Protein 1H32 (pdb70)

CATH classification: 1.10.760.10 (+1 more: 1.10.760.10)

Radius of gyration: 23.77 Å; Cα contacts (8 Å, |Δi|>4): 851; chains: 2; bounding box: 47×55×69 Å

Foldseek 3Di:
DLVDWAAAQVHAGFFFWAQFDPVCNVFDRIAGHPLSQDDPVLNVQLRYLVSPLLVVLLVVVQVQQQAQAAPVRDHVCVPQNRLLPSLAPVLQAPQAQDPVPLARDGPLVVVQCCQVVPRRHDRDDSWDSNSQSNVLNSLVSHFNPFRDYDCDDSNPVLLVLLVVQQQFQFAPLRDHVCNPQRPPQQHDDVPDHHHNPAPLQPQEQEPVVRGGGHQVNVQCVSVVSNGGGDDVVDSNSSSNNSNRNSSRGGTTRRGHGYHD/DFAALVGFDADQQLFGDDQRDPDAAALVLLLVQCVPCQANVVQCDEDEPVHPDRRPNDYHLQCVLVPDPLRLLLSCAQQVCSNVPPDPRHHQRDFDDDDQDADRPPSHGDDDGGGGSDGSRSSNNNSVNSNVRD

Nearest PDB structures (foldseek):
  1h33-assembly1_B  TM=1.006E+00  e=7.411E-29  Rhodovulum sulfidophilum
  2oz1-assembly1_B  TM=9.997E-01  e=3.007E-27  Rhodovulum sulfidophilum
  1h31-assembly1_B  TM=1.001E+00  e=3.250E-26  Rhodovulum sulfidophilum
  2c1d-assembly4_H  TM=9.596E-01  e=2.275E-17  Paracoccus pantotrophus
  1h31-assembly1_A  TM=1.002E+00  e=3.288E-52  Rhodovulum sulfidophilum

Sequence (394 aa):
GPDDPLVINGEIEIVTRAPTPAHLADRFDEIRSGWTFRTDDTQALEMDDFENSGMVFVEEARAVWDRPEGTEGKACADCHGAVDDGMYGLRAVYPKYVESAGKVRTVEQMINACRTSRMGAPEWDYIGPDMTAMVALIASVSRGMPVSVAIDGPAQSTWEKGREIYYTRYGQLDLSCASCHEQYFDHYIRADHLSQGQINGFPSYRLKNARLNAVHDRFRGIRDTRGVPFAVGSPEFVALELYVASRGNGLSVEGPSVRNAEVAPGDVAIDGQGHVARPLTDAPGDPVEGRRLMTDRSVGNCIACHEVTEMQFPGTVGPSLDGVAARYPEAMIRGILVNSKNVFPETVMPAYYRVEGFNRPGIAFTSKPIEGEIRPLMTAGQIEDVVAYLMTLT

Solvent-accessible surface area: 18213 Å² total

Secondary structure (P-SEA, 3-state):
cccbbbbccccccccccccccccccccccccccccccccaaaaaaaccccccaaaaaaaaaaaaaaccccccccccccccccccccccccccccccccccccccccaaaaaaaaacccccccccccccaaaaaaaaaaaaaaccccccccccccaaaaaaaaaaaaacccccccccccccccccccccccccccccccccccccccccccccccaaaaaaccccccccccccccaaaaaaaaaaaaaacccccccccccc/ccccccccccccccccccccccccccaaaaaaaaaccccccccccccccccccccccccccccccccccaaaaaaaaacccccccccccccccccccccccccccccccccccccccccaaaaaaaaaaaaacc

B-factor: mean 21.45, std 19.74, range [4.19, 134.46]

Organism: Rhodovulum sulfidophilum (NCBI:txid35806)

GO terms:
  GO:0004792 thiosulfate-cyanide sulfurtransferase activity (F, IDA)
  GO:0042597 periplasmic space (C, IDA)
  GO:0016491 oxidoreductase activity (F, IDA)
  GO:0016669 oxidoreductase activity, acting on a sulfur group of donors, cytochrome as acceptor (F, IDA)
  GO:0016783 sulfurtransferase activity (F, IDA)
  GO:0009055 electron transfer activity (F, IDA)
  GO:0020037 heme binding (F, IDA)
  GO:0016669 oxidoreductase activity, acting on a sulfur group of donors, cytochrome as acceptor (F, IMP)
  GO:0009055 electron transfer activity (F, IMP)
  GO:0019417 sulfur oxidation (P, IMP)
  GO:0019418 sulfide oxidation (P, IMP)
  GO:0005515 protein binding (F, IPI)
  GO:0046982 protein heterodimerization activity (F, IPI)

InterPro domains:
  IPR009056 Cytochrome c-like domain [PF21342] (87-173)
  IPR009056 Cytochrome c-like domain [PS51007] (74-168)
  IPR025710 L-cysteine S-thiosulfotransferase subunit SoxA [PIRSF038455] (35-286)
  IPR025710 L-cysteine S-thiosulfotransferase subunit SoxA [TIGR04484] (80-287)
  IPR036909 Cytochrome c-like domain superfamily [G3DSA:1.10.760.10] (54-286)
  IPR036909 Cytochrome c-like domain superfamily [G3DSA:1.10.760.10] (81-170)
  IPR036909 Cytochrome c-like domain superfamily [SSF46626] (27-176)
  IPR036909 Cytochrome c-like domain superfamily [SSF46626] (177-287)

Structure (mmCIF, N/CA/C/O backbone):
data_1H32
#
_entry.id   1H32
#
_cell.length_a   65.795
_cell.length_b   87.186
_cell.length_c   71.459
_cell.angle_alpha   90.00
_cell.angle_beta   90.00
_cell.angle_gamma   90.00
#
_symmetry.space_group_name_H-M   'P 21 21 2'
#
loop_
_entity.id
_entity.type
_entity.pdbx_description
1 polymer 'DIHEME CYTOCHROME C'
2 polymer 'CYTOCHROME C'
3 non-polymer 1,2-ETHANEDIOL
4 non-polymer 'HEME C'
5 water water
#
loop_
_atom_site.group_PDB
_atom_site.id
_atom_site.type_symbol
_atom_site.label_atom_id
_atom_site.label_alt_id
_atom_site.label_comp_id
_atom_site.label_asym_id
_atom_site.label_entity_id
_atom_site.label_seq_id
_atom_site.pdbx_PDB_ins_code
_atom_site.Cartn_x
_atom_site.Cartn_y
_atom_site.Cartn_z
_atom_site.occupancy
_atom_site.B_iso_or_equiv
_atom_site.auth_seq_id
_atom_site.auth_comp_id
_atom_site.auth_asym_id
_atom_site.auth_atom_id
_atom_site.pdbx_PDB_model_num
ATOM 1 N N . GLY A 1 1 ? 3.794 56.330 31.068 1.00 10.53 1 GLY A N 1
ATOM 2 C CA . GLY A 1 1 ? 3.465 56.458 29.627 1.00 12.17 1 GLY A CA 1
ATOM 3 C C . GLY A 1 1 ? 3.304 57.915 29.240 1.00 10.51 1 GLY A C 1
ATOM 4 O O . GLY A 1 1 ? 3.179 58.766 30.120 1.00 9.94 1 GLY A O 1
ATOM 5 N N . PRO A 1 2 ? 3.268 58.230 27.936 1.00 9.11 2 PRO A N 1
ATOM 6 C CA . PRO A 1 2 ? 3.138 59.611 27.477 1.00 9.99 2 PRO A CA 1
ATOM 7 C C . PRO A 1 2 ? 1.910 60.384 27.868 1.00 8.47 2 PRO A C 1
ATOM 8 O O . PRO A 1 2 ? 1.956 61.612 28.013 1.00 10.79 2 PRO A O 1
ATOM 12 N N . ASP A 1 3 ? 0.803 59.679 28.044 1.00 8.85 3 ASP A N 1
ATOM 13 C CA . ASP A 1 3 ? -0.439 60.370 28.338 1.00 7.52 3 ASP A CA 1
ATOM 14 C C . ASP A 1 3 ? -0.887 60.151 29.770 1.00 9.39 3 ASP A C 1
ATOM 15 O O . ASP A 1 3 ? -2.024 60.447 30.095 1.00 12.85 3 ASP A O 1
ATOM 20 N N . ASP A 1 4 ? -0.003 59.628 30.628 1.00 8.36 4 ASP A N 1
ATOM 21 C CA . ASP A 1 4 ? -0.315 59.425 32.035 1.00 9.84 4 ASP A CA 1
ATOM 22 C C . ASP A 1 4 ? -0.153 60.712 32.824 1.00 9.81 4 ASP A C 1
ATOM 23 O O . ASP A 1 4 ? 0.627 61.577 32.438 1.00 10.19 4 ASP A O 1
ATOM 28 N N . PRO A 1 5 ? -0.906 60.871 33.925 1.00 8.02 5 PRO A N 1
ATOM 29 C CA . PRO A 1 5 ? -0.808 62.080 34.731 1.00 7.83 5 PRO A CA 1
ATOM 30 C C . PRO A 1 5 ? 0.431 62.103 35.595 1.00 7.03 5 PRO A C 1
ATOM 31 O O . PRO A 1 5 ? 0.817 61.075 36.152 1.00 10.35 5 PRO A O 1
ATOM 35 N N . LEU A 1 6 ? 1.050 63.273 35.702 1.00 8.96 6 LEU A N 1
ATOM 36 C CA . LEU A 1 6 ? 2.129 63.480 36.667 1.00 8.15 6 LEU A CA 1
ATOM 37 C C . LEU A 1 6 ? 1.588 64.239 37.877 1.00 9.54 6 LEU A C 1
ATOM 38 O O . LEU A 1 6 ? 1.134 65.368 37.763 1.00 9.48 6 LEU A O 1
ATOM 43 N N . VAL A 1 7 ? 1.649 63.599 39.036 1.00 10.87 7 VAL A N 1
ATOM 44 C CA . VAL A 1 7 ? 1.384 64.281 40.291 1.00 10.45 7 VAL A CA 1
ATOM 45 C C . VAL A 1 7 ? 2.651 64.104 41.121 1.00 7.33 7 VAL A C 1
ATOM 46 O O . VAL A 1 7 ? 3.275 63.040 41.097 1.00 9.38 7 VAL A O 1
ATOM 50 N N . ILE A 1 8 ? 3.028 65.160 41.845 1.00 8.13 8 ILE A N 1
ATOM 51 C CA . ILE A 1 8 ? 4.202 65.114 42.701 1.00 10.21 8 ILE A CA 1
ATOM 52 C C . ILE A 1 8 ? 3.822 65.162 44.178 1.00 10.13 8 ILE A C 1
ATOM 53 O O . ILE A 1 8 ? 3.052 66.027 44.607 1.00 8.60 8 ILE A O 1
ATOM 58 N N . ASN A 1 9 ? 4.394 64.236 44.932 1.00 8.27 9 ASN A N 1
ATOM 59 C CA . ASN A 1 9 ? 4.159 64.069 46.356 1.00 8.70 9 ASN A CA 1
ATOM 60 C C . ASN A 1 9 ? 2.717 63.802 46.711 1.00 9.08 9 ASN A C 1
ATOM 61 O O . ASN A 1 9 ? 2.323 64.002 47.860 1.00 10.65 9 ASN A O 1
ATOM 66 N N . GLY A 1 10 ? 1.901 63.406 45.736 1.00 8.75 10 GLY A N 1
ATOM 67 C CA . GLY A 1 10 ? 0.510 63.215 46.062 1.00 11.33 10 GLY A CA 1
ATOM 68 C C . GLY A 1 10 ? -0.227 64.533 46.175 1.00 9.80 10 GLY A C 1
ATOM 69 O O . GLY A 1 10 ? -1.416 64.519 46.533 1.00 12.29 10 GLY A O 1
ATOM 70 N N . GLU A 1 11 ? 0.422 65.663 45.862 1.00 8.44 11 GLU A N 1
ATOM 71 C CA . GLU A 1 11 ? -0.115 67.001 46.200 1.00 10.06 11 GLU A CA 1
ATOM 72 C C . GLU A 1 11 ? -0.191 67.950 44.994 1.00 15.85 11 GLU A C 1
ATOM 73 O O . GLU A 1 11 ? -1.084 68.790 44.934 1.00 19.40 11 GLU A O 1
ATOM 79 N N . ILE A 1 12 ? 0.768 67.837 44.063 1.00 12.89 12 ILE A N 1
ATOM 80 C CA . ILE A 1 12 ? 1.025 68.909 43.081 1.00 15.22 12 ILE A CA 1
ATOM 81 C C . ILE A 1 12 ? 0.683 68.369 41.701 1.00 14.34 12 ILE A C 1
ATOM 82 O O . ILE A 1 12 ? 1.324 67.429 41.225 1.00 14.44 12 ILE A O 1
ATOM 87 N N . GLU A 1 13 ? -0.344 68.936 41.084 1.00 16.67 13 GLU A N 1
ATOM 88 C CA . GLU A 1 13 ? -0.727 68.552 39.732 1.00 17.47 13 GLU A CA 1
ATOM 89 C C . GLU A 1 13 ? 0.223 69.215 38.751 1.00 16.34 13 GLU A C 1
ATOM 90 O O . GLU A 1 13 ? 0.436 70.434 38.810 1.00 16.88 13 GLU A O 1
ATOM 96 N N . ILE A 1 14 ? 0.806 68.415 37.856 1.00 13.23 14 ILE A N 1
ATOM 97 C CA . ILE A 1 14 ? 1.639 68.997 36.810 1.00 9.68 14 ILE A CA 1
ATOM 98 C C . ILE A 1 14 ? 0.934 68.869 35.467 1.00 9.12 14 ILE A C 1
ATOM 99 O O . ILE A 1 14 ? 0.583 67.758 35.048 1.00 10.86 14 ILE A O 1
ATOM 104 N N . VAL A 1 15 ? 0.730 69.993 34.783 1.00 6.82 15 VAL A N 1
ATOM 105 C CA . VAL A 1 15 ? 0.262 69.948 33.405 1.00 7.37 15 VAL A CA 1
ATOM 106 C C . VAL A 1 15 ? 1.449 69.565 32.542 1.00 8.45 15 VAL A C 1
ATOM 107 O O . VAL A 1 15 ? 2.428 70.304 32.455 1.00 8.87 15 VAL A O 1
ATOM 111 N N . THR A 1 16 ? 1.349 68.388 31.923 1.00 6.77 16 THR A N 1
ATOM 112 C CA . THR A 1 16 ? 2.416 67.858 31.084 1.00 7.56 16 THR A CA 1
ATOM 113 C C . THR A 1 16 ? 2.066 67.880 29.591 1.00 8.30 16 THR A C 1
ATOM 114 O O . THR A 1 16 ? 2.935 67.643 28.751 1.00 7.15 16 THR A O 1
ATOM 118 N N . ARG A 1 17 ? 0.806 68.165 29.263 1.00 7.59 17 ARG A N 1
ATOM 119 C CA . ARG A 1 17 ? 0.385 68.342 27.869 1.00 9.15 17 ARG A CA 1
ATOM 120 C C . ARG A 1 17 ? -0.516 69.559 27.818 1.00 8.26 17 ARG A C 1
ATOM 121 O O . ARG A 1 17 ? -1.375 69.730 28.681 1.00 10.62 17 ARG A O 1
ATOM 129 N N . ALA A 1 18 ? -0.300 70.433 26.847 1.00 8.98 18 ALA A N 1
ATOM 130 C CA . ALA A 1 18 ? -1.089 71.655 26.781 1.00 10.90 18 ALA A CA 1
ATOM 131 C C . ALA A 1 18 ? -1.274 72.108 25.352 1.00 9.86 18 ALA A C 1
ATOM 132 O O . ALA A 1 18 ? -0.537 71.728 24.463 1.00 9.10 18 ALA A O 1
ATOM 134 N N . PRO A 1 19 ? -2.283 72.947 25.106 1.00 11.04 19 PRO A N 1
ATOM 135 C CA . PRO A 1 19 ? -2.471 73.407 23.740 1.00 10.30 19 PRO A CA 1
ATOM 136 C C . PRO A 1 19 ? -1.229 74.216 23.308 1.00 8.92 19 PRO A C 1
ATOM 137 O O . PRO A 1 19 ? -0.569 74.908 24.104 1.00 10.40 19 PRO A O 1
ATOM 141 N N . THR A 1 20 ? -0.907 74.130 22.034 1.00 9.34 20 THR A N 1
ATOM 142 C CA . THR A 1 20 ? 0.288 74.799 21.533 1.00 9.99 20 THR A CA 1
ATOM 143 C C . THR A 1 20 ? 0.140 76.309 21.601 1.00 9.32 20 THR A C 1
ATOM 144 O O . THR A 1 20 ? -0.901 76.858 21.226 1.00 10.82 20 THR A O 1
ATOM 148 N N . PRO A 1 21 ? 1.156 77.001 22.119 1.00 7.69 21 PRO A N 1
ATOM 149 C CA . PRO A 1 21 ? 1.082 78.463 22.191 1.00 9.77 21 PRO A CA 1
ATOM 150 C C . PRO A 1 21 ? 0.785 79.022 20.805 1.00 9.94 21 PRO A C 1
ATOM 151 O O . PRO A 1 21 ? 1.213 78.467 19.777 1.00 12.05 21 PRO A O 1
ATOM 155 N N . ALA A 1 22 ? 0.056 80.126 20.760 1.00 12.51 22 ALA A N 1
ATOM 156 C CA . ALA A 1 22 ? -0.336 80.673 19.478 1.00 12.94 22 ALA A CA 1
ATOM 157 C C . ALA A 1 22 ? 0.846 80.915 18.549 1.00 12.15 22 ALA A C 1
ATOM 158 O O . ALA A 1 22 ? 0.744 80.649 17.355 1.00 15.51 22 ALA A O 1
ATOM 160 N N . HIS A 1 23 ? 1.979 81.381 19.089 1.00 9.37 23 HIS A N 1
ATOM 161 C CA . HIS A 1 23 ? 3.134 81.663 18.239 1.00 12.10 23 HIS A CA 1
ATOM 162 C C . HIS A 1 23 ? 3.752 80.409 17.575 1.00 13.67 23 HIS A C 1
ATOM 163 O O . HIS A 1 23 ? 4.512 80.525 16.619 1.00 17.15 23 HIS A O 1
ATOM 170 N N . LEU A 1 24 ? 3.407 79.223 18.073 1.00 11.67 24 LEU A N 1
ATOM 171 C CA . LEU A 1 24 ? 3.998 77.958 17.635 1.00 12.29 24 LEU A CA 1
ATOM 172 C C . LEU A 1 24 ? 2.956 76.997 17.039 1.00 13.08 24 LEU A C 1
ATOM 173 O O . LEU A 1 24 ? 3.267 75.851 16.681 1.00 13.40 24 LEU A O 1
ATOM 178 N N . ALA A 1 25 ? 1.708 77.464 16.932 1.00 15.38 25 ALA A N 1
ATOM 179 C CA . ALA A 1 25 ? 0.616 76.573 16.595 1.00 15.54 25 ALA A CA 1
ATOM 180 C C . ALA A 1 25 ? 0.801 75.859 15.263 1.00 12.57 25 ALA A C 1
ATOM 181 O O . ALA A 1 25 ? 0.369 74.725 15.136 1.00 16.40 25 ALA A O 1
ATOM 183 N N . ASP A 1 26 ? 1.469 76.495 14.308 1.00 16.40 26 ASP A N 1
ATOM 184 C CA . ASP A 1 26 ? 1.759 75.849 13.022 1.00 19.81 26 ASP A CA 1
ATOM 185 C C . ASP A 1 26 ? 2.570 74.567 13.128 1.00 20.10 26 ASP A C 1
ATOM 186 O O . ASP A 1 26 ? 2.591 73.771 12.186 1.00 17.38 26 ASP A O 1
ATOM 191 N N . ARG A 1 27 ? 3.260 74.371 14.250 1.00 14.73 27 ARG A N 1
ATOM 192 C CA . ARG A 1 27 ? 4.327 73.373 14.279 1.00 14.93 27 ARG A CA 1
ATOM 193 C C . ARG A 1 27 ? 4.033 72.131 15.116 1.00 16.68 27 ARG A C 1
ATOM 194 O O . ARG A 1 27 ? 4.618 71.067 14.881 1.00 20.79 27 ARG A O 1
ATOM 202 N N . PHE A 1 28 ? 3.148 72.256 16.104 1.00 9.90 28 PHE A N 1
ATOM 203 C CA . PHE A 1 28 ? 2.825 71.131 16.991 1.00 11.87 28 PHE A CA 1
ATOM 204 C C . PHE A 1 28 ? 1.318 71.061 17.237 1.00 12.56 28 PHE A C 1
ATOM 205 O O . PHE A 1 28 ? 0.684 72.095 17.439 1.00 13.02 28 PHE A O 1
ATOM 213 N N . ASP A 1 29 ? 0.762 69.851 17.293 1.00 14.20 29 ASP A N 1
ATOM 214 C CA . ASP A 1 29 ? -0.630 69.686 17.688 1.00 15.64 29 ASP A CA 1
ATOM 215 C C . ASP A 1 29 ? -0.876 70.006 19.163 1.00 17.09 29 ASP A C 1
ATOM 216 O O . ASP A 1 29 ? -1.978 70.381 19.551 1.00 18.26 29 ASP A O 1
ATOM 221 N N . GLU A 1 30 ? 0.158 69.831 19.985 1.00 12.15 30 GLU A N 1
ATOM 222 C CA . GLU A 1 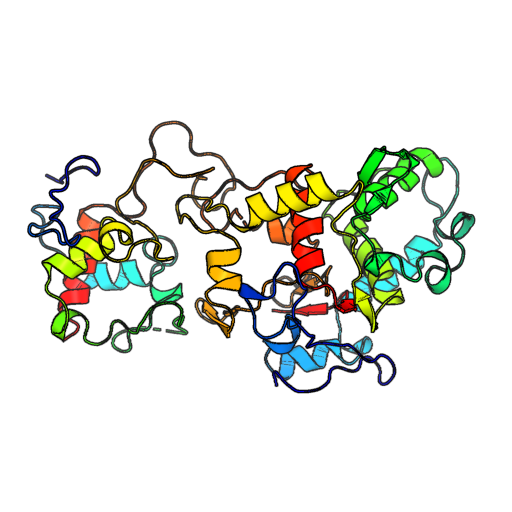30 ? 0.112 70.175 21.395 1.00 10.74 30 GLU A CA 1
ATOM 223 C C . GLU A 1 30 ? 1.559 70.220 21.852 1.00 9.36 30 GLU A C 1
ATOM 224 O O . GLU A 1 30 ? 2.447 69.640 21.211 1.00 10.46 30 GLU A O 1
ATOM 230 N N . ILE A 1 31 ? 1.783 70.917 22.953 1.00 7.32 31 ILE A N 1
ATOM 231 C CA . ILE A 1 31 ? 3.105 70.886 23.574 1.00 6.76 31 ILE A CA 1
ATOM 232 C C . ILE A 1 31 ? 3.130 69.939 24.759 1.00 6.54 31 ILE A C 1
ATOM 233 O O . ILE A 1 31 ? 2.104 69.688 25.414 1.00 7.55 31 ILE A O 1
ATOM 238 N N . ARG A 1 32 ? 4.314 69.390 25.024 1.00 7.01 32 ARG A N 1
ATOM 239 C CA . ARG A 1 32 ? 4.459 68.264 25.957 1.00 5.72 32 ARG A CA 1
ATOM 240 C C . ARG A 1 32 ? 5.709 68.435 26.804 1.00 5.90 32 ARG A C 1
ATOM 241 O O . ARG A 1 32 ? 6.747 68.854 26.309 1.00 6.97 32 ARG A O 1
ATOM 249 N N . SER A 1 33 ? 5.602 68.081 28.084 1.00 5.20 33 SER A N 1
ATOM 250 C CA . SER A 1 33 ? 6.778 68.022 28.943 1.00 7.10 33 SER A CA 1
ATOM 251 C C . SER A 1 33 ? 7.735 66.939 28.499 1.00 5.07 33 SER A C 1
ATOM 252 O O . SER A 1 33 ? 7.320 65.896 27.957 1.00 6.71 33 SER A O 1
ATOM 255 N N . GLY A 1 34 ? 9.027 67.180 28.717 1.00 5.33 34 GLY A N 1
ATOM 256 C CA . GLY A 1 34 ? 9.987 66.106 28.501 1.00 5.17 34 GLY A CA 1
ATOM 257 C C . GLY A 1 34 ? 9.697 64.843 29.313 1.00 5.79 34 GLY A C 1
ATOM 258 O O . GLY A 1 34 ? 10.120 63.724 28.965 1.00 6.01 34 GLY A O 1
ATOM 259 N N . TRP A 1 35 ? 8.981 65.003 30.421 1.00 5.64 35 TRP A N 1
ATOM 260 C CA . TRP A 1 35 ? 8.589 63.872 31.249 1.00 5.40 35 TRP A CA 1
ATOM 261 C C . TRP A 1 35 ? 7.780 62.869 30.443 1.00 5.44 35 TRP A C 1
ATOM 262 O O . TRP A 1 35 ? 7.864 61.659 30.691 1.00 5.82 35 TRP A O 1
ATOM 273 N N . THR A 1 36 ? 7.004 63.368 29.486 1.00 6.30 36 THR A N 1
ATOM 274 C CA . THR A 1 36 ? 6.102 62.490 28.745 1.00 7.03 36 THR A CA 1
ATOM 275 C C . THR A 1 36 ? 6.844 61.609 27.755 1.00 8.06 36 THR A C 1
ATOM 276 O O . THR A 1 36 ? 6.226 60.728 27.147 1.00 8.22 36 THR A O 1
ATOM 280 N N . PHE A 1 37 ? 8.153 61.834 27.568 1.00 7.00 37 PHE A N 1
ATOM 281 C CA . PHE A 1 37 ? 8.940 61.015 26.632 1.00 6.54 37 PHE A CA 1
ATOM 282 C C . PHE A 1 37 ? 9.829 60.000 27.356 1.00 8.11 37 PHE A C 1
ATOM 283 O O . PHE A 1 37 ? 10.589 59.258 26.732 1.00 10.12 37 PHE A O 1
ATOM 291 N N . ARG A 1 38 ? 9.727 59.973 28.673 1.00 8.07 38 ARG A N 1
ATOM 292 C CA . ARG A 1 38 ? 10.580 59.105 29.456 1.00 7.75 38 ARG A CA 1
ATOM 293 C C . ARG A 1 38 ? 9.899 57.747 29.711 1.00 8.84 38 ARG A C 1
ATOM 294 O O . ARG A 1 38 ? 8.658 57.627 29.691 1.00 9.98 38 ARG A O 1
ATOM 302 N N . THR A 1 39 ? 10.711 56.731 29.986 1.00 8.16 39 THR A N 1
ATOM 303 C CA . THR A 1 39 ? 10.180 55.440 30.389 1.00 8.08 39 THR A CA 1
ATOM 304 C C . THR A 1 39 ? 9.475 55.509 31.737 1.00 9.25 39 THR A C 1
ATOM 305 O O . THR A 1 39 ? 9.714 56.451 32.508 1.00 8.91 39 THR A O 1
ATOM 309 N N . ASP A 1 40 ? 8.617 54.523 32.024 1.00 8.86 40 ASP A N 1
ATOM 310 C CA . ASP A 1 40 ? 7.815 54.543 33.244 1.00 8.42 40 ASP A CA 1
ATOM 311 C C . ASP A 1 40 ? 8.708 54.601 34.481 1.00 7.89 40 ASP A C 1
ATOM 312 O O . ASP A 1 40 ? 8.385 55.295 35.436 1.00 10.08 40 ASP A O 1
ATOM 317 N N . ASP A 1 41 ? 9.825 53.877 34.453 1.00 9.24 41 ASP A N 1
ATOM 318 C CA . ASP A 1 41 ? 10.697 53.836 35.608 1.00 9.21 41 ASP A CA 1
ATOM 319 C C . ASP A 1 41 ? 11.274 55.214 35.940 1.00 8.82 41 ASP A C 1
ATOM 320 O O . ASP A 1 41 ? 11.321 55.628 37.110 1.00 9.08 41 ASP A O 1
ATOM 325 N N . THR A 1 42 ? 11.685 55.940 34.912 1.00 7.48 42 THR A N 1
ATOM 326 C CA . THR A 1 42 ? 12.233 57.264 35.115 1.00 6.52 42 THR A CA 1
ATOM 327 C C . THR A 1 42 ? 11.140 58.247 35.481 1.00 9.29 42 THR A C 1
ATOM 328 O O . THR A 1 42 ? 11.343 59.103 36.344 1.00 7.82 42 THR A O 1
ATOM 332 N N . GLN A 1 43 ? 9.968 58.111 34.854 1.00 5.91 43 GLN A N 1
ATOM 333 C CA . GLN A 1 43 ? 8.847 58.976 35.207 1.00 5.10 43 GLN A CA 1
ATOM 334 C C . GLN A 1 43 ? 8.512 58.909 36.672 1.00 6.37 43 GLN A C 1
ATOM 335 O O . GLN A 1 43 ? 8.113 59.936 37.249 1.00 7.50 43 GLN A O 1
ATOM 341 N N . ALA A 1 44 ? 8.621 57.700 37.255 1.00 6.92 44 ALA A N 1
ATOM 342 C CA . ALA A 1 44 ? 8.231 57.528 38.648 1.00 7.38 44 ALA A CA 1
ATOM 343 C C . ALA A 1 44 ? 9.147 58.307 39.582 1.00 8.85 44 ALA A C 1
ATOM 344 O O . ALA A 1 44 ? 8.721 58.710 40.666 1.00 9.60 44 ALA A O 1
ATOM 346 N N . LEU A 1 45 ? 10.404 58.519 39.177 1.00 7.06 45 LEU A N 1
ATOM 347 C CA . LEU A 1 45 ? 11.360 59.195 40.064 1.00 8.33 45 LEU A CA 1
ATOM 348 C C . LEU A 1 45 ? 11.002 60.644 40.348 1.00 8.79 45 LEU A C 1
ATOM 349 O O . LEU A 1 45 ? 11.402 61.194 41.373 1.00 10.24 45 LEU A O 1
ATOM 354 N N . GLU A 1 46 ? 10.238 61.268 39.457 1.00 6.63 46 GLU A N 1
ATOM 355 C CA . GLU A 1 46 ? 9.811 62.658 39.648 1.00 5.40 46 GLU A CA 1
ATOM 356 C C . GLU A 1 46 ? 8.509 62.765 40.483 1.00 6.84 46 GLU A C 1
ATOM 357 O O . GLU A 1 46 ? 8.132 63.849 40.903 1.00 7.50 46 GLU A O 1
ATOM 363 N N . MET A 1 47 ? 7.832 61.643 40.716 1.00 8.01 47 MET A N 1
ATOM 364 C CA . MET A 1 47 ? 6.538 61.676 41.390 1.00 7.66 47 MET A CA 1
ATOM 365 C C . MET A 1 47 ? 6.605 61.838 42.891 1.00 11.13 47 MET A C 1
ATOM 366 O O . MET A 1 47 ? 5.571 62.119 43.499 1.00 9.17 47 MET A O 1
ATOM 371 N N . ASP A 1 48 ? 7.787 61.670 43.483 1.00 10.99 48 ASP A N 1
ATOM 372 C CA . ASP A 1 48 ? 7.955 61.774 44.938 1.00 13.13 48 ASP A CA 1
ATOM 373 C C . ASP A 1 48 ? 9.326 62.402 45.178 1.00 9.24 48 ASP A C 1
ATOM 374 O O . ASP A 1 48 ? 10.347 61.864 44.728 1.00 10.22 48 ASP A O 1
ATOM 379 N N . ASP A 1 49 ? 9.346 63.538 45.879 1.00 8.55 49 ASP A N 1
ATOM 380 C CA . ASP A 1 49 ? 10.631 64.204 46.155 1.00 8.16 49 ASP A CA 1
ATOM 381 C C . ASP A 1 49 ? 11.615 63.294 46.877 1.00 11.72 49 ASP A C 1
ATOM 382 O O . ASP A 1 49 ? 12.832 63.462 46.729 1.00 11.59 49 ASP A O 1
ATOM 387 N N . PHE A 1 50 ? 11.111 62.309 47.624 1.00 9.91 50 PHE A N 1
ATOM 388 C CA . PHE A 1 50 ? 12.003 61.345 48.283 1.00 11.01 50 PHE A CA 1
ATOM 389 C C . PHE A 1 50 ? 12.804 60.491 47.284 1.00 12.84 50 PHE A C 1
ATOM 390 O O . PHE A 1 50 ? 13.856 59.950 47.628 1.00 16.02 50 PHE A O 1
ATOM 398 N N . GLU A 1 51 ? 12.290 60.353 46.059 1.00 10.99 51 GLU A N 1
ATOM 399 C CA . GLU A 1 51 ? 12.925 59.529 45.022 1.00 11.81 51 GLU A CA 1
ATOM 400 C C . GLU A 1 51 ? 13.682 60.369 44.011 1.00 11.03 51 GLU A C 1
ATOM 401 O O . GLU A 1 51 ? 14.379 59.828 43.158 1.00 13.81 51 GLU A O 1
ATOM 407 N N . ASN A 1 52 ? 13.540 61.695 44.117 1.00 8.14 52 ASN A N 1
ATOM 408 C CA . ASN A 1 52 ? 14.086 62.634 43.134 1.00 8.04 52 ASN A CA 1
ATOM 409 C C . ASN A 1 52 ? 15.425 63.110 43.689 1.00 8.43 52 ASN A C 1
ATOM 410 O O . ASN A 1 52 ? 15.472 63.932 44.606 1.00 11.47 52 ASN A O 1
ATOM 415 N N . SER A 1 53 ? 16.519 62.582 43.159 1.00 9.99 53 SER A N 1
ATOM 416 C CA . SER A 1 53 ? 17.819 62.953 43.717 1.00 12.74 53 SER A CA 1
ATOM 417 C C . SER A 1 53 ? 18.130 64.446 43.554 1.00 9.20 53 SER A C 1
ATOM 418 O O . SER A 1 53 ? 18.913 65.008 44.325 1.00 11.56 53 SER A O 1
ATOM 421 N N . GLY A 1 54 ? 17.464 65.118 42.619 1.00 10.16 54 GLY A N 1
ATOM 422 C CA . GLY A 1 54 ? 17.601 66.553 42.481 1.00 9.03 54 GLY A CA 1
ATOM 423 C C . GLY A 1 54 ? 17.171 67.301 43.731 1.00 7.94 54 GLY A C 1
ATOM 424 O O . GLY A 1 54 ? 17.695 68.389 44.027 1.00 9.95 54 GLY A O 1
ATOM 425 N N . MET A 1 55 ? 16.236 66.729 44.479 1.00 9.10 55 MET A N 1
ATOM 426 C CA . MET A 1 55 ? 15.709 67.448 45.644 1.00 8.37 55 MET A CA 1
ATOM 427 C C . MET A 1 55 ? 16.686 67.437 46.823 1.00 9.83 55 MET A C 1
ATOM 428 O O . MET A 1 55 ? 16.538 68.270 47.730 1.00 9.92 55 MET A O 1
ATOM 433 N N . VAL A 1 56 ? 17.713 66.580 46.782 1.00 9.02 56 VAL A N 1
ATOM 434 C CA . VAL A 1 56 ? 18.755 66.636 47.816 1.00 9.06 56 VAL A CA 1
ATOM 435 C C . VAL A 1 56 ? 19.473 67.979 47.718 1.00 9.40 56 VAL A C 1
ATOM 436 O O . VAL A 1 56 ? 19.701 68.643 48.743 1.00 11.86 56 VAL A O 1
ATOM 440 N N . PHE A 1 57 ? 19.801 68.398 46.495 1.00 9.30 57 PHE A N 1
ATOM 441 C CA . PHE A 1 57 ? 20.448 69.696 46.313 1.00 8.14 57 PHE A CA 1
ATOM 442 C C . PHE A 1 57 ? 19.524 70.855 46.685 1.00 8.83 57 PHE A C 1
ATOM 443 O O . PHE A 1 57 ? 19.968 71.862 47.245 1.00 10.16 57 PHE A O 1
ATOM 451 N N . VAL A 1 58 ? 18.236 70.721 46.366 1.00 9.61 58 VAL A N 1
ATOM 452 C CA . VAL A 1 58 ? 17.254 71.704 46.798 1.00 9.49 58 VAL A CA 1
ATOM 453 C C . VAL A 1 58 ? 17.213 71.842 48.319 1.00 8.13 58 VAL A C 1
ATOM 454 O O . VAL A 1 58 ? 17.139 72.985 48.821 1.00 10.02 58 VAL A O 1
ATOM 458 N N . GLU A 1 59 ? 17.278 70.731 49.043 1.00 10.18 59 GLU A N 1
ATOM 459 C CA . GLU A 1 59 ? 17.233 70.822 50.500 1.00 11.40 59 GLU A CA 1
ATOM 460 C C . GLU A 1 59 ? 18.496 71.534 50.981 1.00 12.08 59 GLU A C 1
ATOM 461 O O . GLU A 1 59 ? 18.450 72.303 51.954 1.00 13.15 59 GLU A O 1
ATOM 467 N N . GLU A 1 60 ? 19.622 71.327 50.297 1.00 11.70 60 GLU A N 1
ATOM 468 C CA . GLU A 1 60 ? 20.841 72.029 50.686 1.00 9.34 60 GLU A CA 1
ATOM 469 C C . GLU A 1 60 ? 20.682 73.525 50.447 1.00 10.83 60 GLU A C 1
ATOM 470 O O . GLU A 1 60 ? 21.035 74.348 51.304 1.00 12.25 60 GLU A O 1
ATOM 476 N N . ALA A 1 61 ? 20.123 73.893 49.301 1.00 10.25 61 ALA A N 1
ATOM 477 C CA . ALA A 1 61 ? 19.884 75.302 49.019 1.00 9.16 61 ALA A CA 1
ATOM 478 C C . ALA A 1 61 ? 18.886 75.947 49.991 1.00 11.76 61 ALA A C 1
ATOM 479 O O . ALA A 1 61 ? 19.000 77.137 50.248 1.00 10.27 61 ALA A O 1
ATOM 481 N N . ARG A 1 62 ? 17.927 75.174 50.517 1.00 11.55 62 ARG A N 1
ATOM 482 C CA . ARG A 1 62 ? 16.996 75.675 51.535 1.00 11.88 62 ARG A CA 1
ATOM 483 C C . ARG A 1 62 ? 17.792 76.140 52.761 1.00 15.84 62 ARG A C 1
ATOM 484 O O . ARG A 1 62 ? 17.449 77.144 53.388 1.00 16.32 62 ARG A O 1
ATOM 492 N N . ALA A 1 63 ? 18.862 75.420 53.090 1.00 11.74 63 ALA A N 1
ATOM 493 C CA . ALA A 1 63 ? 19.696 75.847 54.206 1.00 11.50 63 ALA A CA 1
ATOM 494 C C . ALA A 1 63 ? 20.518 77.080 53.818 1.00 11.80 63 ALA A C 1
ATOM 495 O O . ALA A 1 63 ? 20.635 78.031 54.605 1.00 14.76 63 ALA A O 1
ATOM 497 N N . VAL A 1 64 ? 21.076 77.076 52.611 1.00 10.55 64 VAL A N 1
ATOM 498 C CA . VAL A 1 64 ? 21.832 78.219 52.126 1.00 8.18 64 VAL A CA 1
ATOM 499 C C . VAL A 1 64 ? 20.983 79.497 52.174 1.00 11.99 64 VAL A C 1
ATOM 500 O O . VAL A 1 64 ? 21.484 80.590 52.480 1.00 11.82 64 VAL A O 1
ATOM 504 N N . TRP A 1 65 ? 19.698 79.362 51.874 1.00 10.09 65 TRP A N 1
ATOM 505 C CA . TRP A 1 65 ? 18.779 80.486 51.845 1.00 8.99 65 TRP A CA 1
ATOM 506 C C . TRP A 1 65 ? 18.780 81.244 53.173 1.00 12.54 65 TRP A C 1
ATOM 507 O O . TRP A 1 65 ? 18.615 82.473 53.191 1.00 11.18 65 TRP A O 1
ATOM 518 N N . ASP A 1 66 ? 18.953 80.500 54.270 1.00 11.16 66 ASP A N 1
ATOM 519 C CA . ASP A 1 66 ? 18.909 81.073 55.623 1.00 12.69 66 ASP A CA 1
ATOM 520 C C . ASP A 1 66 ? 20.299 81.421 56.173 1.00 15.70 66 ASP A C 1
ATOM 521 O O . ASP A 1 66 ? 20.409 81.902 57.305 1.00 15.35 66 ASP A O 1
ATOM 526 N N . ARG A 1 67 ? 21.348 81.194 55.390 1.00 11.55 67 ARG A N 1
ATOM 527 C CA . ARG A 1 67 ? 22.720 81.334 55.886 1.00 12.97 67 ARG A CA 1
ATOM 528 C C . ARG A 1 67 ? 23.332 82.676 55.512 1.00 15.71 67 ARG A C 1
ATOM 529 O O . ARG A 1 67 ? 23.434 83.013 54.343 1.00 15.01 67 ARG A O 1
ATOM 537 N N . PRO A 1 68 ? 23.762 83.467 56.510 1.00 12.98 68 PRO A N 1
ATOM 538 C CA . PRO A 1 68 ? 24.351 84.750 56.127 1.00 13.24 68 PRO A CA 1
ATOM 539 C C . PRO A 1 68 ? 25.662 84.513 55.378 1.00 14.48 68 PRO A C 1
ATOM 540 O O . PRO A 1 68 ? 26.470 83.659 55.758 1.00 17.28 68 PRO A O 1
ATOM 544 N N . GLU A 1 69 ? 25.852 85.244 54.288 1.00 11.76 69 GLU A N 1
ATOM 545 C CA . GLU A 1 69 ? 27.062 85.134 53.478 1.00 14.14 69 GLU A CA 1
ATOM 546 C C . GLU A 1 69 ? 27.425 86.511 52.977 1.00 14.91 69 GLU A C 1
ATOM 547 O O . GLU A 1 69 ? 26.561 87.257 52.515 1.00 16.95 69 GLU A O 1
ATOM 553 N N . GLY A 1 70 ? 28.711 86.843 53.032 1.00 15.98 70 GLY A N 1
ATOM 554 C CA . GLY A 1 70 ? 29.142 88.086 52.428 1.00 14.79 70 GLY A CA 1
ATOM 555 C C . GLY A 1 70 ? 29.411 89.136 53.490 1.00 18.23 70 GLY A C 1
ATOM 556 O O . GLY A 1 70 ? 29.111 88.928 54.657 1.00 18.31 70 GLY A O 1
ATOM 557 N N . THR A 1 71 ? 29.943 90.276 53.078 1.00 17.25 71 THR A N 1
ATOM 558 C CA . THR A 1 71 ? 30.416 91.259 54.051 1.00 15.00 71 THR A CA 1
ATOM 559 C C . THR A 1 71 ? 29.259 91.919 54.806 1.00 17.09 71 THR A C 1
ATOM 560 O O . THR A 1 71 ? 29.457 92.478 55.889 1.00 18.15 71 THR A O 1
ATOM 564 N N . GLU A 1 72 ? 28.042 91.841 54.264 1.00 16.90 72 GLU A N 1
ATOM 565 C CA . GLU A 1 72 ? 26.908 92.530 54.870 1.00 14.21 72 GLU A CA 1
ATOM 566 C C . GLU A 1 72 ? 26.201 91.697 55.927 1.00 17.60 72 GLU A C 1
ATOM 567 O O . GLU A 1 72 ? 25.274 92.174 56.598 1.00 20.62 72 GLU A O 1
ATOM 573 N N . GLY A 1 73 ? 26.653 90.462 56.093 1.00 18.38 73 GLY A N 1
ATOM 574 C CA . GLY A 1 73 ? 26.124 89.614 57.145 1.00 18.20 73 GLY A CA 1
ATOM 575 C C . GLY A 1 73 ? 24.667 89.213 56.972 1.00 18.08 73 GLY A C 1
ATOM 576 O O . GLY A 1 73 ? 23.991 88.877 57.941 1.00 17.13 73 GLY A O 1
ATOM 577 N N . LYS A 1 74 ? 24.185 89.213 55.732 1.00 17.28 74 LYS A N 1
ATOM 578 C CA . LYS A 1 74 ? 22.782 88.888 55.477 1.00 13.57 74 LYS A CA 1
ATOM 579 C C . LYS A 1 74 ? 22.595 87.575 54.721 1.00 14.09 74 LYS A C 1
ATOM 580 O O . LYS A 1 74 ? 23.470 87.142 53.971 1.00 14.36 74 LYS A O 1
ATOM 586 N N . ALA A 1 75 ? 21.435 86.964 54.928 1.00 13.86 75 ALA A N 1
ATOM 587 C CA . ALA A 1 75 ? 20.997 85.794 54.149 1.00 10.84 75 ALA A CA 1
ATOM 588 C C . ALA A 1 75 ? 19.854 86.195 53.214 1.00 14.45 75 ALA A C 1
ATOM 589 O O . ALA A 1 75 ? 19.196 87.203 53.426 1.00 12.90 75 ALA A O 1
ATOM 591 N N . CYS A 1 76 ? 19.602 85.400 52.169 1.00 10.82 76 CYS A N 1
ATOM 592 C CA . CYS A 1 76 ? 18.507 85.717 51.265 1.00 12.58 76 CYS A CA 1
ATOM 593 C C . CYS A 1 76 ? 17.243 85.986 52.068 1.00 10.18 76 CYS A C 1
ATOM 594 O O . CYS A 1 76 ? 16.494 86.926 51.774 1.00 11.51 76 CYS A O 1
ATOM 597 N N . ALA A 1 77 ? 17.009 85.134 53.056 1.00 11.61 77 ALA A N 1
ATOM 598 C CA . ALA A 1 77 ? 15.803 85.192 53.859 1.00 10.84 77 ALA A CA 1
ATOM 599 C C . ALA A 1 77 ? 15.613 86.516 54.574 1.00 10.92 77 ALA A C 1
ATOM 600 O O . ALA A 1 77 ? 14.483 86.896 54.869 1.00 12.76 77 ALA A O 1
ATOM 602 N N . ASP A 1 78 ? 16.708 87.210 54.863 1.00 12.92 78 ASP A N 1
ATOM 603 C CA . ASP A 1 78 ? 16.616 88.472 55.592 1.00 16.61 78 ASP A CA 1
ATOM 604 C C . ASP A 1 78 ? 15.916 89.547 54.787 1.00 13.96 78 ASP A C 1
ATOM 605 O O . ASP A 1 78 ? 15.357 90.493 55.356 1.00 16.82 78 ASP A O 1
ATOM 610 N N . CYS A 1 79 ? 15.930 89.423 53.466 1.00 13.69 79 CYS A N 1
ATOM 611 C CA . CYS A 1 79 ? 15.228 90.367 52.609 1.00 10.87 79 CYS A CA 1
ATOM 612 C C . CYS A 1 79 ? 14.000 89.774 51.934 1.00 14.64 79 CYS A C 1
ATOM 613 O O . CYS A 1 79 ? 13.020 90.474 51.681 1.00 13.74 79 CYS A O 1
ATOM 616 N N . HIS A 1 80 ? 14.049 88.487 51.619 1.00 13.74 80 HIS A N 1
ATOM 617 C CA . HIS A 1 80 ? 12.971 87.878 50.847 1.00 11.64 80 HIS A CA 1
ATOM 618 C C . HIS A 1 80 ? 11.994 87.048 51.679 1.00 9.96 80 HIS A C 1
ATOM 619 O O . HIS A 1 80 ? 10.999 86.566 51.137 1.00 12.66 80 HIS A O 1
ATOM 626 N N . GLY A 1 81 ? 12.285 86.851 52.964 1.00 12.56 81 GLY A N 1
ATOM 627 C CA . GLY A 1 81 ? 11.418 86.046 53.800 1.00 14.22 81 GLY A CA 1
ATOM 628 C C . GLY A 1 81 ? 11.596 84.569 53.493 1.00 12.10 81 GLY A C 1
ATOM 629 O O . GLY A 1 81 ? 12.613 84.166 52.925 1.00 13.77 81 GLY A O 1
ATOM 630 N N . ALA A 1 82 ? 10.625 83.766 53.916 1.00 12.11 82 ALA A N 1
ATOM 631 C CA . ALA A 1 82 ? 10.641 82.330 53.653 1.00 12.32 82 ALA A CA 1
ATOM 632 C C . ALA A 1 82 ? 10.646 82.101 52.147 1.00 13.79 82 ALA A C 1
ATOM 633 O O . ALA A 1 82 ? 9.903 82.748 51.418 1.00 13.08 82 ALA A O 1
ATOM 635 N N . VAL A 1 83 ? 11.482 81.180 51.674 1.00 12.40 83 VAL A N 1
ATOM 636 C CA . VAL A 1 83 ? 11.610 81.027 50.231 1.00 10.97 83 VAL A CA 1
ATOM 637 C C . VAL A 1 83 ? 10.294 80.630 49.558 1.00 11.39 83 VAL A C 1
ATOM 638 O O . VAL A 1 83 ? 10.003 81.046 48.421 1.00 10.96 83 VAL A O 1
ATOM 642 N N . ASP A 1 84 ? 9.486 79.857 50.267 1.00 12.56 84 ASP A N 1
ATOM 643 C CA . ASP A 1 84 ? 8.216 79.405 49.722 1.00 9.63 84 ASP A CA 1
ATOM 644 C C . ASP A 1 84 ? 7.258 80.559 49.440 1.00 12.85 84 ASP A C 1
ATOM 645 O O . ASP A 1 84 ? 6.370 80.428 48.599 1.00 15.73 84 ASP A O 1
ATOM 650 N N . ASP A 1 85 ? 7.422 81.678 50.144 1.00 14.36 85 ASP A N 1
ATOM 651 C CA . ASP A 1 85 ? 6.598 82.859 49.880 1.00 14.54 85 ASP A CA 1
ATOM 652 C C . ASP A 1 85 ? 7.309 83.862 48.964 1.00 13.02 85 ASP A C 1
ATOM 653 O O . ASP A 1 85 ? 6.746 84.352 47.976 1.00 14.87 85 ASP A O 1
ATOM 658 N N . GLY A 1 86 ? 8.560 84.154 49.298 1.00 13.70 86 GLY A N 1
ATOM 659 C CA . GLY A 1 86 ? 9.271 85.222 48.621 1.00 12.24 86 GLY A CA 1
ATOM 660 C C . GLY A 1 86 ? 9.653 84.940 47.187 1.00 14.07 86 GLY A C 1
ATOM 661 O O . GLY A 1 86 ? 9.874 85.858 46.416 1.00 12.65 86 GLY A O 1
ATOM 662 N N . MET A 1 87 ? 9.735 83.664 46.847 1.00 13.14 87 MET A N 1
ATOM 663 C CA . MET A 1 87 ? 10.081 83.278 45.492 1.00 11.85 87 MET A CA 1
ATOM 664 C C . MET A 1 87 ? 8.884 82.699 44.761 1.00 15.32 87 MET A C 1
ATOM 665 O O . MET A 1 87 ? 9.002 82.270 43.613 1.00 12.84 87 MET A O 1
ATOM 670 N N . TYR A 1 88 ? 7.720 82.725 45.401 1.00 13.24 88 TYR A N 1
ATOM 671 C CA . TYR A 1 88 ? 6.543 82.083 44.825 1.00 14.24 88 TYR A CA 1
ATOM 672 C C . TYR A 1 88 ? 6.184 82.691 43.470 1.00 13.56 88 TYR A C 1
ATOM 673 O O . TYR A 1 88 ? 6.028 83.913 43.345 1.00 17.64 88 TYR A O 1
ATOM 682 N N . GLY A 1 89 ? 6.017 81.844 42.455 1.00 10.43 89 GLY A N 1
ATOM 683 C CA . GLY A 1 89 ? 5.628 82.345 41.163 1.00 10.63 89 GLY A CA 1
ATOM 684 C C . GLY A 1 89 ? 6.760 82.793 40.262 1.00 12.70 89 GLY A C 1
ATOM 685 O O . GLY A 1 89 ? 6.569 82.959 39.062 1.00 12.48 89 GLY A O 1
ATOM 686 N N . LEU A 1 90 ? 7.950 82.999 40.810 1.00 11.92 90 LEU A N 1
ATOM 687 C CA . LEU A 1 90 ? 8.966 83.681 40.039 1.00 11.64 90 LEU A CA 1
ATOM 688 C C . LEU A 1 90 ? 9.447 82.846 38.867 1.00 10.59 90 LEU A C 1
ATOM 689 O O . LEU A 1 90 ? 9.615 83.370 37.752 1.00 13.40 90 LEU A O 1
ATOM 694 N N . ARG A 1 91 ? 9.678 81.556 39.097 1.00 11.50 91 ARG A N 1
ATOM 695 C CA . ARG A 1 91 ? 10.174 80.708 38.011 1.00 12.40 91 ARG A CA 1
ATOM 696 C C . ARG A 1 91 ? 9.270 80.741 36.781 1.00 13.87 91 ARG A C 1
ATOM 697 O O . ARG A 1 91 ? 9.725 80.588 35.644 1.00 13.89 91 ARG A O 1
ATOM 705 N N . ALA A 1 92 ? 7.974 80.921 36.995 1.00 10.54 92 ALA A N 1
ATOM 706 C CA . ALA A 1 92 ? 7.039 80.846 35.891 1.00 9.12 92 ALA A CA 1
ATOM 707 C C . ALA A 1 92 ? 7.104 82.028 34.947 1.00 8.76 92 ALA A C 1
ATOM 708 O O . ALA A 1 92 ? 6.644 81.967 33.812 1.00 11.55 92 ALA A O 1
ATOM 710 N N . VAL A 1 93 ? 7.688 83.127 35.395 1.00 8.83 93 VAL A N 1
ATOM 711 C CA . VAL A 1 93 ? 7.638 84.341 34.571 1.00 9.87 93 VAL A CA 1
ATOM 712 C C . VAL A 1 93 ? 8.999 84.855 34.120 1.00 11.54 93 VAL A C 1
ATOM 713 O O . VAL A 1 93 ? 9.085 85.816 33.363 1.00 12.74 93 VAL A O 1
ATOM 717 N N . TYR A 1 94 ? 10.068 84.190 34.542 1.00 8.96 94 TYR A N 1
ATOM 718 C CA . TYR A 1 94 ? 11.398 84.511 33.983 1.00 7.85 94 TYR A CA 1
ATOM 719 C C . TYR A 1 94 ? 11.771 83.549 32.867 1.00 8.10 94 TYR A C 1
ATOM 720 O O . TYR A 1 94 ? 11.304 82.401 32.867 1.00 10.92 94 TYR A O 1
ATOM 729 N N . PRO A 1 95 ? 12.607 83.988 31.896 1.00 8.84 95 PRO A N 1
ATOM 730 C CA . PRO A 1 95 ? 13.209 85.334 31.795 1.00 9.15 95 PRO A CA 1
ATOM 731 C C . PRO A 1 95 ? 12.161 86.420 31.539 1.00 7.37 95 PRO A C 1
ATOM 732 O O . PRO A 1 95 ? 11.202 86.186 30.822 1.00 11.13 95 PRO A O 1
ATOM 736 N N . LYS A 1 96 ? 12.389 87.608 32.103 1.00 9.46 96 LYS A N 1
ATOM 737 C CA . LYS A 1 96 ? 11.475 88.740 31.897 1.00 12.24 96 LYS A CA 1
ATOM 738 C C . LYS A 1 96 ? 12.234 90.043 31.853 1.00 12.28 96 LYS A C 1
ATOM 739 O O . LYS A 1 96 ? 13.368 90.159 32.322 1.00 10.17 96 LYS A O 1
ATOM 745 N N . TYR A 1 97 ? 11.569 91.035 31.284 1.00 11.77 97 TYR A N 1
ATOM 746 C CA . TYR A 1 97 ? 12.046 92.415 31.343 1.00 12.75 97 TYR A CA 1
ATOM 747 C C . TYR A 1 97 ? 12.122 92.867 32.784 1.00 14.24 97 TYR A C 1
ATOM 748 O O . TYR A 1 97 ? 11.157 92.713 33.536 1.00 13.09 97 TYR A O 1
ATOM 757 N N . VAL A 1 98 ? 13.262 93.443 33.183 1.00 10.92 98 VAL A N 1
ATOM 758 C CA . VAL A 1 98 ? 13.416 93.885 34.566 1.00 14.10 98 VAL A CA 1
ATOM 759 C C . VAL A 1 98 ? 13.624 95.398 34.579 1.00 11.89 98 VAL A C 1
ATOM 760 O O . VAL A 1 98 ? 14.493 95.928 33.894 1.00 12.79 98 VAL A O 1
ATOM 764 N N . GLU A 1 99 ? 12.765 96.069 35.326 1.00 12.08 99 GLU A N 1
ATOM 765 C CA . GLU A 1 99 ? 12.685 97.516 35.277 1.00 13.88 99 GLU A CA 1
ATOM 766 C C . GLU A 1 99 ? 14.040 98.160 35.521 1.00 16.70 99 GLU A C 1
ATOM 767 O O . GLU A 1 99 ? 14.452 99.057 34.786 1.00 15.60 99 GLU A O 1
ATOM 773 N N . SER A 1 100 ? 14.734 97.692 36.557 1.00 12.75 100 SER A N 1
ATOM 774 C CA . SER A 1 100 ? 16.014 98.296 36.897 1.00 10.26 100 SER A CA 1
ATOM 775 C C . SER A 1 100 ? 17.118 98.129 35.839 1.00 12.60 100 SER A C 1
ATOM 776 O O . SER A 1 100 ? 18.103 98.865 35.844 1.00 10.83 100 SER A O 1
ATOM 779 N N . ALA A 1 101 ? 16.961 97.170 34.932 1.00 11.24 101 ALA A N 1
ATOM 780 C CA . ALA A 1 101 ? 17.988 96.839 33.965 1.00 10.49 101 ALA A CA 1
ATOM 781 C C . ALA A 1 101 ? 17.717 97.319 32.539 1.00 10.88 101 ALA A C 1
ATOM 782 O O . ALA A 1 101 ? 18.618 97.347 31.720 1.00 12.74 101 ALA A O 1
ATOM 784 N N . GLY A 1 102 ? 16.453 97.648 32.260 1.00 15.82 102 GLY A N 1
ATOM 785 C CA . GLY A 1 102 ? 16.060 97.973 30.893 1.00 19.68 102 GLY A CA 1
ATOM 786 C C . GLY A 1 102 ? 16.340 96.858 29.891 1.00 22.03 102 GLY A C 1
ATOM 787 O O . GLY A 1 102 ? 16.533 97.094 28.693 1.00 23.18 102 GLY A O 1
ATOM 788 N N . LYS A 1 103 ? 16.349 95.624 30.387 1.00 15.02 103 LYS A N 1
ATOM 789 C CA . LYS A 1 103 ? 16.711 94.442 29.598 1.00 19.83 103 LYS A CA 1
ATOM 790 C C . LYS A 1 103 ? 15.916 93.244 30.130 1.00 8.21 103 LYS A C 1
ATOM 791 O O . LYS A 1 103 ? 15.468 93.238 31.274 1.00 10.98 103 LYS A O 1
ATOM 797 N N . VAL A 1 104 ? 15.790 92.214 29.304 1.00 12.63 104 VAL A N 1
ATOM 798 C CA . VAL A 1 104 ? 15.374 90.905 29.797 1.00 11.42 104 VAL A CA 1
ATOM 799 C C . VAL A 1 104 ? 16.508 90.265 30.596 1.00 10.89 104 VAL A C 1
ATOM 800 O O . VAL A 1 104 ? 17.670 90.247 30.165 1.00 12.96 104 VAL A O 1
ATOM 804 N N . ARG A 1 105 ? 16.158 89.796 31.792 1.00 10.84 105 ARG A N 1
ATOM 805 C CA . ARG A 1 105 ? 17.114 89.151 32.682 1.00 8.37 105 ARG A CA 1
ATOM 806 C C . ARG A 1 105 ? 16.664 87.720 33.001 1.00 9.04 105 ARG A C 1
ATOM 807 O O . ARG A 1 105 ? 15.478 87.367 32.919 1.00 9.46 105 ARG A O 1
ATOM 815 N N . THR A 1 106 ? 17.621 86.889 33.391 1.00 9.86 106 THR A N 1
ATOM 816 C CA . THR A 1 106 ? 17.327 85.536 33.865 1.00 9.31 106 THR A CA 1
ATOM 817 C C . THR A 1 106 ? 17.357 85.481 35.392 1.00 8.80 106 THR A C 1
ATOM 818 O O . THR A 1 106 ? 17.854 86.396 36.066 1.00 10.17 106 THR A O 1
ATOM 822 N N . VAL A 1 107 ? 16.838 84.405 35.968 1.00 8.88 107 VAL A N 1
ATOM 823 C CA . VAL A 1 107 ? 16.863 84.269 37.419 1.00 10.34 107 VAL A CA 1
ATOM 824 C C . VAL A 1 107 ? 18.303 84.308 37.936 1.00 10.10 107 VAL A C 1
ATOM 825 O O . VAL A 1 107 ? 18.588 84.872 39.001 1.00 9.35 107 VAL A O 1
ATOM 829 N N . GLU A 1 108 ? 19.193 83.653 37.200 1.00 10.65 108 GLU A N 1
ATOM 830 C CA . GLU A 1 108 ? 20.582 83.572 37.615 1.00 10.08 108 GLU A CA 1
ATOM 831 C C . GLU A 1 108 ? 21.197 84.968 37.678 1.00 7.99 108 GLU A C 1
ATOM 832 O O . GLU A 1 108 ? 21.928 85.287 38.628 1.00 8.83 108 GLU A O 1
ATOM 838 N N . GLN A 1 109 ? 20.873 85.813 36.707 1.00 7.76 109 GLN A N 1
ATOM 839 C CA . GLN A 1 109 ? 21.419 87.160 36.754 1.00 8.76 109 GLN A CA 1
ATOM 840 C C . GLN A 1 109 ? 20.887 87.933 37.966 1.00 12.87 109 GLN A C 1
ATOM 841 O O . GLN A 1 109 ? 21.608 88.677 38.633 1.00 10.60 109 GLN A O 1
ATOM 847 N N . MET A 1 110 ? 19.620 87.746 38.289 1.00 9.11 110 MET A N 1
ATOM 848 C CA . MET A 1 110 ? 19.075 88.403 39.458 1.00 9.05 110 MET A CA 1
ATOM 849 C C . MET A 1 110 ? 19.766 87.945 40.729 1.00 11.99 110 MET A C 1
ATOM 850 O O . MET A 1 110 ? 20.135 88.760 41.568 1.00 10.16 110 MET A O 1
ATOM 855 N N . ILE A 1 111 ? 19.919 86.632 40.904 1.00 9.42 111 ILE A N 1
ATOM 856 C CA . ILE A 1 111 ? 20.597 86.121 42.086 1.00 6.94 111 ILE A CA 1
ATOM 857 C C . ILE A 1 111 ? 21.982 86.722 42.242 1.00 10.15 111 ILE A C 1
ATOM 858 O O . ILE A 1 111 ? 22.359 87.145 43.341 1.00 8.90 111 ILE A O 1
ATOM 863 N N . ASN A 1 112 ? 22.772 86.725 41.175 1.00 9.35 112 ASN A N 1
ATOM 864 C CA . ASN A 1 112 ? 24.113 87.285 41.326 1.00 8.12 112 ASN A CA 1
ATOM 865 C C . ASN A 1 112 ? 24.112 88.778 41.604 1.00 13.01 112 ASN A C 1
ATOM 866 O O . ASN A 1 112 ? 25.012 89.248 42.284 1.00 12.33 112 ASN A O 1
ATOM 871 N N . ALA A 1 113 ? 23.102 89.507 41.126 1.00 9.82 113 ALA A N 1
ATOM 872 C CA . ALA A 1 113 ? 23.012 90.924 41.468 1.00 11.60 113 ALA A CA 1
ATOM 873 C C . ALA A 1 113 ? 22.805 91.120 42.976 1.00 12.64 113 ALA A C 1
ATOM 874 O O . ALA A 1 113 ? 23.392 92.011 43.581 1.00 12.52 113 ALA A O 1
ATOM 876 N N . CYS A 1 114 ? 21.994 90.288 43.606 1.00 11.74 114 CYS A N 1
ATOM 877 C CA . CYS A 1 114 ? 21.836 90.402 45.040 1.00 10.75 114 CYS A CA 1
ATOM 878 C C . CYS A 1 114 ? 23.087 89.956 45.788 1.00 14.36 114 CYS A C 1
ATOM 879 O O . CYS A 1 114 ? 23.496 90.586 46.785 1.00 13.88 114 CYS A O 1
ATOM 882 N N . ARG A 1 115 ? 23.705 88.875 45.331 1.00 13.77 115 ARG A N 1
ATOM 883 C CA . ARG A 1 115 ? 24.907 88.406 45.980 1.00 13.61 115 ARG A CA 1
ATOM 884 C C . ARG A 1 115 ? 25.955 89.509 46.032 1.00 15.09 115 ARG A C 1
ATOM 885 O O . ARG A 1 115 ? 26.572 89.740 47.073 1.00 17.68 115 ARG A O 1
ATOM 893 N N . THR A 1 116 ? 26.154 90.219 44.932 1.00 12.59 116 THR A N 1
ATOM 894 C CA . THR A 1 116 ? 27.271 91.145 44.901 1.00 19.17 116 THR A CA 1
ATOM 895 C C . THR A 1 116 ? 26.858 92.479 45.490 1.00 20.90 116 THR A C 1
ATOM 896 O O . THR A 1 116 ? 27.529 93.016 46.378 1.00 26.45 116 THR A O 1
ATOM 900 N N . SER A 1 117 ? 25.745 93.017 45.020 1.00 13.74 117 SER A N 1
ATOM 901 C CA . SER A 1 117 ? 25.407 94.391 45.377 1.00 16.38 117 SER A CA 1
ATOM 902 C C . SER A 1 117 ? 24.69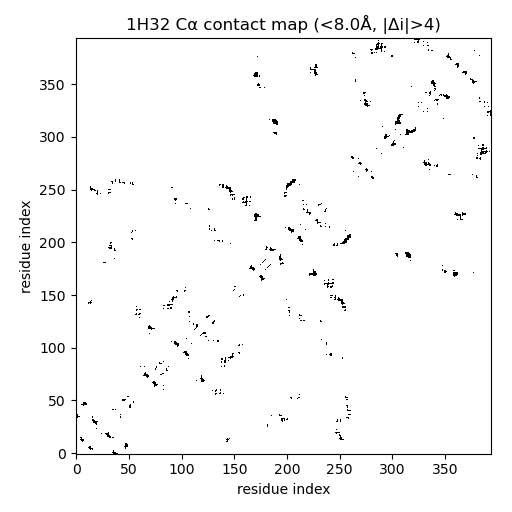2 94.526 46.714 1.00 21.51 117 SER A C 1
ATOM 903 O O . SER A 1 117 ? 24.667 95.601 47.305 1.00 22.03 117 SER A O 1
ATOM 906 N N . ARG A 1 118 ? 24.120 93.443 47.210 1.00 14.26 118 ARG A N 1
ATOM 907 C CA . ARG A 1 118 ? 23.348 93.529 48.439 1.00 16.15 118 ARG A CA 1
ATOM 908 C C . ARG A 1 118 ? 23.929 92.701 49.556 1.00 18.94 118 ARG A C 1
ATOM 909 O O . ARG A 1 118 ? 23.709 92.989 50.735 1.00 19.84 118 ARG A O 1
ATOM 917 N N . MET A 1 119 ? 24.691 91.673 49.200 1.00 11.80 119 MET A N 1
ATOM 918 C CA . MET A 1 119 ? 25.259 90.795 50.221 1.00 13.43 119 MET A CA 1
ATOM 919 C C . MET A 1 119 ? 26.751 90.997 50.475 1.00 12.84 119 MET A C 1
ATOM 920 O O . MET A 1 119 ? 27.275 90.617 51.515 1.00 14.17 119 MET A O 1
ATOM 925 N N . GLY A 1 120 ? 27.440 91.588 49.513 1.00 12.25 120 GLY A N 1
ATOM 926 C CA . GLY A 1 120 ? 28.887 91.603 49.607 1.00 12.52 120 GLY A CA 1
ATOM 927 C C . GLY A 1 120 ? 29.513 90.229 49.568 1.00 16.36 120 GLY A C 1
ATOM 928 O O . GLY A 1 120 ? 30.518 89.974 50.228 1.00 17.03 120 GLY A O 1
ATOM 929 N N . ALA A 1 121 ? 28.912 89.344 48.770 1.00 13.62 121 ALA A N 1
ATOM 930 C CA . ALA A 1 121 ? 29.368 87.968 48.656 1.00 11.09 121 ALA A CA 1
ATOM 931 C C . ALA A 1 121 ? 29.839 87.691 47.222 1.00 11.43 121 ALA A C 1
ATOM 932 O O . ALA A 1 121 ? 29.549 88.437 46.290 1.00 15.35 121 ALA A O 1
ATOM 934 N N . PRO A 1 122 ? 30.613 86.622 47.045 1.00 12.08 122 PRO A N 1
ATOM 935 C CA . PRO A 1 122 ? 31.106 86.260 45.716 1.00 12.28 122 PRO A CA 1
ATOM 936 C C . PRO A 1 122 ? 29.927 85.883 44.801 1.00 13.51 122 PRO A C 1
ATOM 937 O O . PRO A 1 122 ? 28.961 85.247 45.260 1.00 13.07 122 PRO A O 1
ATOM 941 N N . GLU A 1 123 ? 30.005 86.270 43.531 1.00 11.87 123 GLU A N 1
ATOM 942 C CA . GLU A 1 123 ? 29.053 85.742 42.550 1.00 11.40 123 GLU A CA 1
ATOM 943 C C . GLU A 1 123 ? 29.192 84.227 42.529 1.00 10.64 123 GLU A C 1
ATOM 944 O O . GLU A 1 123 ? 30.283 83.690 42.687 1.00 13.87 123 GLU A O 1
ATOM 950 N N . TRP A 1 124 ? 28.075 83.542 42.334 1.00 8.90 124 TRP A N 1
ATOM 951 C CA . TRP A 1 124 ? 28.118 82.124 41.954 1.00 9.39 124 TRP A CA 1
ATOM 952 C C . TRP A 1 124 ? 28.349 81.918 40.462 1.00 8.13 124 TRP A C 1
ATOM 953 O O . TRP A 1 124 ? 27.753 82.588 39.628 1.00 10.89 124 TRP A O 1
ATOM 964 N N . ASP A 1 125 ? 29.212 80.969 40.112 1.00 9.42 125 ASP A N 1
ATOM 965 C CA . ASP A 1 125 ? 29.372 80.637 38.705 1.00 7.41 125 ASP A CA 1
ATOM 966 C C . ASP A 1 125 ? 28.005 80.315 38.105 1.00 6.74 125 ASP A C 1
ATOM 967 O O . ASP A 1 125 ? 27.230 79.553 38.666 1.00 9.65 125 ASP A O 1
ATOM 972 N N . TYR A 1 126 ? 27.762 80.875 36.936 1.00 7.32 126 TYR A N 1
ATOM 973 C CA . TYR A 1 126 ? 26.422 80.903 36.331 1.00 8.82 126 TYR A CA 1
ATOM 974 C C . TYR A 1 126 ? 25.801 79.511 36.213 1.00 7.89 126 TYR A C 1
ATOM 975 O O . TYR A 1 126 ? 24.618 79.341 36.535 1.00 7.68 126 TYR A O 1
ATOM 984 N N . ILE A 1 127 ? 26.577 78.520 35.750 1.00 7.29 127 ILE A N 1
ATOM 985 C CA . ILE A 1 127 ? 26.051 77.152 35.631 1.00 6.36 127 ILE A CA 1
ATOM 986 C C . ILE A 1 127 ? 26.653 76.182 36.640 1.00 5.57 127 ILE A C 1
ATOM 987 O O . ILE A 1 127 ? 26.521 74.962 36.499 1.00 8.29 127 ILE A O 1
ATOM 992 N N . GLY A 1 128 ? 27.312 76.730 37.661 1.00 8.27 128 GLY A N 1
ATOM 993 C CA . GLY A 1 128 ? 27.889 75.908 38.707 1.00 5.54 128 GLY A CA 1
ATOM 994 C C . GLY A 1 128 ? 26.878 75.291 39.629 1.00 7.66 128 GLY A C 1
ATOM 995 O O . GLY A 1 128 ? 25.704 75.644 39.585 1.00 7.93 128 GLY A O 1
ATOM 996 N N . PRO A 1 129 ? 27.318 74.423 40.537 1.00 6.78 129 PRO A N 1
ATOM 997 C CA . PRO A 1 129 ? 26.393 73.769 41.449 1.00 8.41 129 PRO A CA 1
ATOM 998 C C . PRO A 1 129 ? 25.677 74.631 42.460 1.00 6.53 129 PRO A C 1
ATOM 999 O O . PRO A 1 129 ? 24.526 74.352 42.804 1.00 8.52 129 PRO A O 1
ATOM 1003 N N . ASP A 1 130 ? 26.330 75.678 42.936 1.00 7.81 130 ASP A N 1
ATOM 1004 C CA . ASP A 1 130 ? 25.697 76.522 43.943 1.00 7.90 130 ASP A CA 1
ATOM 1005 C C . ASP A 1 130 ? 24.546 77.291 43.327 1.00 9.13 130 ASP A C 1
ATOM 1006 O O . ASP A 1 130 ? 23.455 77.347 43.891 1.00 7.38 130 ASP A O 1
ATOM 1011 N N . MET A 1 131 ? 24.790 77.884 42.171 1.00 6.64 131 MET A N 1
ATOM 1012 C CA . MET A 1 131 ? 23.725 78.600 41.479 1.00 8.98 131 MET A CA 1
ATOM 1013 C C . MET A 1 131 ? 22.618 77.650 41.079 1.00 8.37 131 MET A C 1
ATOM 1014 O O . MET A 1 131 ? 21.429 77.972 41.229 1.00 8.00 131 MET A O 1
ATOM 1019 N N . THR A 1 132 ? 22.989 76.490 40.550 1.00 6.40 132 THR A N 1
ATOM 1020 C CA . THR A 1 132 ? 21.962 75.629 39.972 1.00 4.96 132 THR A CA 1
ATOM 1021 C C . THR A 1 132 ? 21.076 75.052 41.085 1.00 6.48 132 THR A C 1
ATOM 1022 O O . THR A 1 132 ? 19.856 74.872 40.886 1.00 7.68 132 THR A O 1
ATOM 1026 N N . ALA A 1 133 ? 21.632 74.814 42.269 1.00 7.54 133 ALA A N 1
ATOM 1027 C CA . ALA A 1 133 ? 20.806 74.345 43.389 1.00 6.44 133 ALA A CA 1
ATOM 1028 C C . ALA A 1 133 ? 19.839 75.436 43.816 1.00 8.17 133 ALA A C 1
ATOM 1029 O O . ALA A 1 133 ? 18.678 75.153 44.116 1.00 6.77 133 ALA A O 1
ATOM 1031 N N . MET A 1 134 ? 20.308 76.692 43.841 1.00 7.37 134 MET A N 1
ATOM 1032 C CA . MET A 1 134 ? 19.402 77.761 44.259 1.00 7.16 134 MET A CA 1
ATOM 1033 C C . MET A 1 134 ? 18.290 77.986 43.216 1.00 8.36 134 MET A C 1
ATOM 1034 O O . MET A 1 134 ? 17.127 78.182 43.585 1.00 8.34 134 MET A O 1
ATOM 1039 N N . VAL A 1 135 ? 18.621 77.923 41.924 1.00 5.91 135 VAL A N 1
ATOM 1040 C CA . VAL A 1 135 ? 17.596 78.064 40.886 1.00 6.50 135 VAL A CA 1
ATOM 1041 C C . VAL A 1 135 ? 16.613 76.887 40.990 1.00 8.05 135 VAL A C 1
ATOM 1042 O O . VAL A 1 135 ? 15.406 77.065 40.773 1.00 7.77 135 VAL A O 1
ATOM 1046 N N . ALA A 1 136 ? 17.108 75.697 41.345 1.00 5.48 136 ALA A N 1
ATOM 1047 C CA . ALA A 1 136 ? 16.214 74.557 41.539 1.00 7.45 136 ALA A CA 1
ATOM 1048 C C . ALA A 1 136 ? 15.286 74.746 42.733 1.00 8.75 136 ALA A C 1
ATOM 1049 O O . ALA A 1 136 ? 14.120 74.362 42.673 1.00 7.51 136 ALA A O 1
ATOM 1051 N N . LEU A 1 137 ? 15.792 75.320 43.817 1.00 7.20 137 LEU A N 1
ATOM 1052 C CA . LEU A 1 137 ? 14.920 75.611 44.957 1.00 7.58 137 LEU A CA 1
ATOM 1053 C C . LEU A 1 137 ? 13.847 76.622 44.534 1.00 6.54 137 LEU A C 1
ATOM 1054 O O . LEU A 1 137 ? 12.662 76.433 44.831 1.00 7.03 137 LEU A O 1
ATOM 1059 N N . ILE A 1 138 ? 14.242 77.671 43.834 1.00 6.14 138 ILE A N 1
ATOM 1060 C CA . ILE A 1 138 ? 13.277 78.651 43.353 1.00 8.37 138 ILE A CA 1
ATOM 1061 C C . ILE A 1 138 ? 12.225 77.984 42.440 1.00 9.66 138 ILE A C 1
ATOM 1062 O O . ILE A 1 138 ? 10.997 78.207 42.587 1.00 8.51 138 ILE A O 1
ATOM 1067 N N . ALA A 1 139 ? 12.662 77.112 41.539 1.00 7.03 139 ALA A N 1
ATOM 1068 C CA . ALA A 1 139 ? 11.690 76.440 40.692 1.00 7.30 139 ALA A CA 1
ATOM 1069 C C . ALA A 1 139 ? 10.754 75.571 41.536 1.00 9.20 139 ALA A C 1
ATOM 1070 O O . ALA A 1 139 ? 9.529 75.505 41.269 1.00 7.98 139 ALA A O 1
ATOM 1072 N N . SER A 1 140 ? 11.315 74.890 42.532 1.00 6.88 140 SER A N 1
ATOM 1073 C CA . SER A 1 140 ? 10.553 73.866 43.245 1.00 7.39 140 SER A CA 1
ATOM 1074 C C . SER A 1 140 ? 9.350 74.458 43.972 1.00 8.52 140 SER A C 1
ATOM 1075 O O . SER A 1 140 ? 8.323 73.783 44.119 1.00 11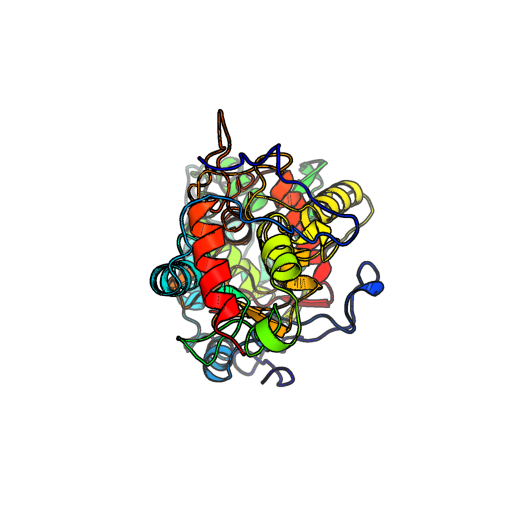.56 140 SER A O 1
ATOM 1078 N N . VAL A 1 141 ? 9.468 75.707 44.420 1.00 7.58 141 VAL A N 1
ATOM 1079 C CA . VAL A 1 141 ? 8.373 76.286 45.202 1.00 8.25 141 VAL A CA 1
ATOM 1080 C C . VAL A 1 141 ? 7.244 76.850 44.316 1.00 10.61 141 VAL A C 1
ATOM 1081 O O . VAL A 1 141 ? 6.218 77.301 44.836 1.00 13.43 141 VAL A O 1
ATOM 1085 N N . SER A 1 142 ? 7.416 76.806 42.997 1.00 7.96 142 SER A N 1
ATOM 1086 C CA . SER A 1 142 ? 6.353 77.166 42.050 1.00 10.40 142 SER A CA 1
ATOM 1087 C C . SER A 1 142 ? 5.864 75.978 41.210 1.00 6.39 142 SER A C 1
ATOM 1088 O O . SER A 1 142 ? 5.188 76.187 40.208 1.00 8.81 142 SER A O 1
ATOM 1091 N N . ARG A 1 143 ? 6.213 74.756 41.601 1.00 8.36 143 ARG A N 1
ATOM 1092 C CA . ARG A 1 143 ? 5.778 73.603 40.813 1.00 7.10 143 ARG A CA 1
ATOM 1093 C C . ARG A 1 143 ? 4.259 73.540 40.684 1.00 9.47 143 ARG A C 1
ATOM 1094 O O . ARG A 1 143 ? 3.514 73.769 41.646 1.00 10.94 143 ARG A O 1
ATOM 1102 N N . GLY A 1 144 ? 3.811 73.223 39.477 1.00 7.10 144 GLY A N 1
ATOM 1103 C CA . GLY A 1 144 ? 2.377 73.176 39.203 1.00 8.40 144 GLY A CA 1
ATOM 1104 C C . GLY A 1 144 ? 1.804 74.478 38.644 1.00 10.45 144 GLY A C 1
ATOM 1105 O O . GLY A 1 144 ? 0.676 74.500 38.128 1.00 13.69 144 GLY A O 1
ATOM 1106 N N . MET A 1 145 ? 2.535 75.583 38.763 1.00 9.19 145 MET A N 1
ATOM 1107 C CA . MET A 1 145 ? 2.097 76.852 38.188 1.00 10.56 145 MET A CA 1
ATOM 1108 C C . MET A 1 145 ? 2.432 76.902 36.711 1.00 9.08 145 MET A C 1
ATOM 1109 O O . MET A 1 145 ? 3.487 76.441 36.294 1.00 9.50 145 MET A O 1
ATOM 1114 N N . PRO A 1 146 ? 1.524 77.434 35.885 1.00 10.14 146 PRO A N 1
ATOM 1115 C CA . PRO A 1 146 ? 1.795 77.511 34.445 1.00 7.76 146 PRO A CA 1
ATOM 1116 C C . PRO A 1 146 ? 2.959 78.432 34.080 1.00 8.97 146 PRO A C 1
ATOM 1117 O O . PRO A 1 146 ? 3.058 79.567 34.568 1.00 10.61 146 PRO A O 1
ATOM 1121 N N . VAL A 1 147 ? 3.845 77.952 33.202 1.00 7.14 147 VAL A N 1
ATOM 1122 C CA . VAL A 1 147 ? 4.884 78.823 32.674 1.00 6.83 147 VAL A CA 1
ATOM 1123 C C . VAL A 1 147 ? 4.148 79.871 31.867 1.00 7.94 147 VAL A C 1
ATOM 1124 O O . VAL A 1 147 ? 3.253 79.555 31.068 1.00 10.43 147 VAL A O 1
ATOM 1128 N N . SER A 1 148 ? 4.553 81.112 32.064 1.00 9.47 148 SER A N 1
ATOM 1129 C CA . SER A 1 148 ? 3.825 82.260 31.555 1.00 8.21 148 SER A CA 1
ATOM 1130 C C . SER A 1 148 ? 4.824 83.359 31.254 1.00 11.71 148 SER A C 1
ATOM 1131 O O . SER A 1 148 ? 4.758 84.435 31.836 1.00 13.51 148 SER A O 1
ATOM 1134 N N . VAL A 1 149 ? 5.742 83.114 30.332 1.00 8.13 149 VAL A N 1
ATOM 1135 C CA . VAL A 1 149 ? 6.703 84.149 29.984 1.00 7.99 149 VAL A CA 1
ATOM 1136 C C . VAL A 1 149 ? 6.143 85.044 28.876 1.00 12.18 149 VAL A C 1
ATOM 1137 O O . VAL A 1 149 ? 5.566 84.570 27.880 1.00 10.60 149 VAL A O 1
ATOM 1141 N N . ALA A 1 150 ? 6.279 86.353 29.073 1.00 13.43 150 ALA A N 1
ATOM 1142 C CA . ALA A 1 150 ? 5.803 87.312 28.087 1.00 13.76 150 ALA A CA 1
ATOM 1143 C C . ALA A 1 150 ? 6.705 87.305 26.862 1.00 11.01 150 ALA A C 1
ATOM 1144 O O . ALA A 1 150 ? 7.937 87.183 26.991 1.00 12.85 150 ALA A O 1
ATOM 1146 N N . ILE A 1 151 ? 6.129 87.435 25.673 1.00 11.24 151 ILE A N 1
ATOM 1147 C CA . ILE A 1 151 ? 6.897 87.384 24.437 1.00 12.46 151 ILE A CA 1
ATOM 1148 C C . ILE A 1 151 ? 6.844 88.683 23.610 1.00 10.00 151 ILE A C 1
ATOM 1149 O O . ILE A 1 151 ? 7.486 88.794 22.566 1.00 14.78 151 ILE A O 1
ATOM 1154 N N . ASP A 1 152 ? 6.089 89.661 24.095 1.00 12.17 152 ASP A N 1
ATOM 1155 C CA . ASP A 1 152 ? 5.879 90.908 23.332 1.00 13.24 152 ASP A CA 1
ATOM 1156 C C . ASP A 1 152 ? 6.278 92.103 24.171 1.00 14.08 152 ASP A C 1
ATOM 1157 O O . ASP A 1 152 ? 7.019 91.956 25.138 1.00 14.31 152 ASP A O 1
ATOM 1162 N N . GLY A 1 153 ? 5.817 93.294 23.817 1.00 13.74 153 GLY A N 1
ATOM 1163 C CA . GLY A 1 153 ? 6.223 94.447 24.595 1.00 13.02 153 GLY A CA 1
ATOM 1164 C C . GLY A 1 153 ? 7.724 94.637 24.657 1.00 13.06 153 GLY A C 1
ATOM 1165 O O . GLY A 1 153 ? 8.415 94.435 23.662 1.00 12.71 153 GLY A O 1
ATOM 1166 N N . PRO A 1 154 ? 8.256 95.029 25.822 1.00 15.08 154 PRO A N 1
ATOM 1167 C CA . PRO A 1 154 ? 9.701 95.229 25.909 1.00 16.70 154 PRO A CA 1
ATOM 1168 C C . PRO A 1 154 ? 10.542 93.964 25.760 1.00 15.44 154 PRO A C 1
ATOM 1169 O O . PRO A 1 154 ? 11.760 94.053 25.611 1.00 17.51 154 PRO A O 1
ATOM 1173 N N . ALA A 1 155 ? 9.897 92.803 25.775 1.00 15.08 155 ALA A N 1
ATOM 1174 C CA . ALA A 1 155 ? 10.619 91.544 25.575 1.00 14.72 155 ALA A CA 1
ATOM 1175 C C . ALA A 1 155 ? 10.663 91.092 24.111 1.00 16.05 155 ALA A C 1
ATOM 1176 O O . ALA A 1 155 ? 11.351 90.121 23.775 1.00 15.11 155 ALA A O 1
ATOM 1178 N N . GLN A 1 156 ? 9.940 91.776 23.230 1.00 11.93 156 GLN A N 1
ATOM 1179 C CA . GLN A 1 156 ? 9.807 91.296 21.862 1.00 11.85 156 GLN A CA 1
ATOM 1180 C C . GLN A 1 156 ? 11.127 91.084 21.125 1.00 13.91 156 GLN A C 1
ATOM 1181 O O . GLN A 1 156 ? 11.320 90.054 20.489 1.00 11.00 156 GLN A O 1
ATOM 1187 N N . SER A 1 157 ? 12.038 92.049 21.175 1.00 14.18 157 SER A N 1
ATOM 1188 C CA . SER A 1 157 ? 13.236 91.935 20.350 1.00 14.96 157 SER A CA 1
ATOM 1189 C C . SER A 1 157 ? 14.114 90.783 20.847 1.00 14.20 157 SER A C 1
ATOM 1190 O O . SER A 1 157 ? 14.808 90.127 20.063 1.00 14.54 157 SER A O 1
ATOM 1193 N N . THR A 1 158 ? 14.062 90.552 22.151 1.00 12.87 158 THR A N 1
ATOM 1194 C CA . THR A 1 158 ? 14.816 89.460 22.763 1.00 13.95 158 THR A CA 1
ATOM 1195 C C . THR A 1 158 ? 14.190 88.126 22.327 1.00 11.85 158 THR A C 1
ATOM 1196 O O . THR A 1 158 ? 14.897 87.213 21.902 1.00 13.42 158 THR A O 1
ATOM 1200 N N . TRP A 1 159 ? 12.868 88.020 22.424 1.00 10.00 159 TRP A N 1
ATOM 1201 C CA . TRP A 1 159 ? 12.162 86.816 22.000 1.00 11.98 159 TRP A CA 1
ATOM 1202 C C . TRP A 1 159 ? 12.454 86.515 20.522 1.00 11.12 159 TRP A C 1
ATOM 1203 O O . TRP A 1 159 ? 12.719 85.367 20.150 1.00 11.35 159 TRP A O 1
ATOM 1214 N N . GLU A 1 160 ? 12.444 87.542 19.672 1.00 10.98 160 GLU A N 1
ATOM 1215 C CA . GLU A 1 160 ? 12.741 87.355 18.255 1.00 11.39 160 GLU A CA 1
ATOM 1216 C C . GLU A 1 160 ? 14.179 86.889 18.009 1.00 10.75 160 GLU A C 1
ATOM 1217 O O . GLU A 1 160 ? 14.417 86.075 17.131 1.00 12.24 160 GLU A O 1
ATOM 1223 N N . LYS A 1 161 ? 15.127 87.395 18.784 1.00 10.87 161 LYS A N 1
ATOM 1224 C CA 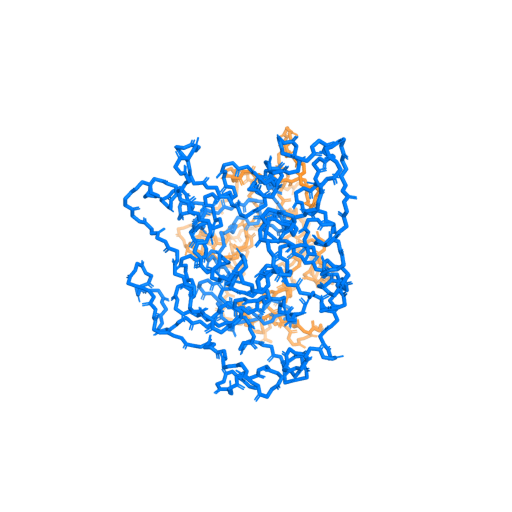. LYS A 1 161 ? 16.511 86.972 18.646 1.00 10.46 161 LYS A CA 1
ATOM 1225 C C . LYS A 1 161 ? 16.600 85.491 19.016 1.00 11.35 161 LYS A C 1
ATOM 1226 O O . LYS A 1 161 ? 17.232 84.719 18.314 1.00 12.51 161 LYS A O 1
ATOM 1232 N N . GLY A 1 162 ? 15.944 85.105 20.109 1.00 10.48 162 GLY A N 1
ATOM 1233 C CA . GLY A 1 162 ? 15.938 83.702 20.510 1.00 11.05 162 GLY A CA 1
ATOM 1234 C C . GLY A 1 162 ? 15.296 82.792 19.480 1.00 9.49 162 GLY A C 1
ATOM 1235 O O . GLY A 1 162 ? 15.817 81.679 19.223 1.00 8.98 162 GLY A O 1
ATOM 1236 N N . ARG A 1 163 ? 14.189 83.232 18.867 1.00 10.38 163 ARG A N 1
ATOM 1237 C CA . ARG A 1 163 ? 13.555 82.477 17.807 1.00 10.04 163 ARG A CA 1
ATOM 1238 C C . ARG A 1 163 ? 14.524 82.268 16.642 1.00 9.58 163 ARG A C 1
ATOM 1239 O O . ARG A 1 163 ? 14.635 81.174 16.107 1.00 11.45 163 ARG A O 1
ATOM 1247 N N . GLU A 1 164 ? 15.247 83.320 16.275 1.00 13.56 164 GLU A N 1
ATOM 1248 C CA . GLU A 1 164 ? 16.214 83.211 15.201 1.00 13.79 164 GLU A CA 1
ATOM 1249 C C . GLU A 1 164 ? 17.254 82.149 15.524 1.00 14.61 164 GLU A C 1
ATOM 1250 O O . GLU A 1 164 ? 17.565 81.310 14.669 1.00 12.70 164 GLU A O 1
ATOM 1256 N N . ILE A 1 165 ? 17.779 82.165 16.747 1.00 11.60 165 ILE A N 1
ATOM 1257 C CA . ILE A 1 165 ? 18.800 81.181 17.128 1.00 10.18 165 ILE A CA 1
ATOM 1258 C C . ILE A 1 165 ? 18.226 79.753 17.093 1.00 10.70 165 ILE A C 1
ATOM 1259 O O . ILE A 1 165 ? 18.890 78.816 16.650 1.00 10.83 165 ILE A O 1
ATOM 1264 N N . TYR A 1 166 ? 16.986 79.599 17.554 1.00 9.70 166 TYR A N 1
ATOM 1265 C CA . TYR A 1 166 ? 16.372 78.268 17.649 1.00 10.48 166 TYR A CA 1
ATOM 1266 C C . TYR A 1 166 ? 16.319 77.554 16.303 1.00 9.21 166 TYR A C 1
ATOM 1267 O O . TYR A 1 166 ? 16.417 76.318 16.217 1.00 9.73 166 TYR A O 1
ATOM 1276 N N . TYR A 1 167 ? 16.147 78.343 15.238 1.00 9.54 167 TYR A N 1
ATOM 1277 C CA . TYR A 1 167 ? 16.004 77.787 13.899 1.00 9.69 167 TYR A CA 1
ATOM 1278 C C . TYR A 1 167 ? 17.239 77.958 13.025 1.00 11.57 167 TYR A C 1
ATOM 1279 O O . TYR A 1 167 ? 17.167 77.685 11.814 1.00 13.68 167 TYR A O 1
ATOM 1288 N N . THR A 1 168 ? 18.353 78.395 13.611 1.00 10.63 168 THR A N 1
ATOM 1289 C CA . THR A 1 168 ? 19.621 78.532 12.880 1.00 10.58 168 THR A CA 1
ATOM 1290 C C . THR A 1 168 ? 20.388 77.204 12.966 1.00 10.85 168 THR A C 1
ATOM 1291 O O . THR A 1 168 ? 20.645 76.706 14.078 1.00 10.49 168 THR A O 1
ATOM 1295 N N . ARG A 1 169 ? 20.781 76.642 11.818 1.00 12.05 169 ARG A N 1
ATOM 1296 C CA . ARG A 1 169 ? 21.673 75.479 11.829 1.00 9.52 169 ARG A CA 1
ATOM 1297 C C . ARG A 1 169 ? 23.078 75.879 12.299 1.00 12.88 169 ARG A C 1
ATOM 1298 O O . ARG A 1 169 ? 23.664 76.876 11.827 1.00 14.39 169 ARG A O 1
ATOM 1306 N N . TYR A 1 170 ? 23.618 75.115 13.242 1.00 10.25 170 TYR A N 1
ATOM 1307 C CA . TYR A 1 170 ? 24.972 75.327 13.703 1.00 8.95 170 TYR A CA 1
ATOM 1308 C C . TYR A 1 170 ? 25.860 74.096 13.518 1.00 9.41 170 TYR A C 1
ATOM 1309 O O . TYR A 1 170 ? 25.345 72.985 13.337 1.00 10.29 170 TYR A O 1
ATOM 1318 N N . GLY A 1 171 ? 27.172 74.335 13.589 1.00 10.32 171 GLY A N 1
ATOM 1319 C CA . GLY A 1 171 ? 28.181 73.276 13.679 1.00 9.37 171 GLY A CA 1
ATOM 1320 C C . GLY A 1 171 ? 28.471 72.609 12.350 1.00 10.93 171 GLY A C 1
ATOM 1321 O O . GLY A 1 171 ? 27.796 72.872 11.355 1.00 11.13 171 GLY A O 1
ATOM 1322 N N . GLN A 1 172 ? 29.461 71.723 12.328 1.00 11.05 172 GLN A N 1
ATOM 1323 C CA . GLN A 1 172 ? 29.744 71.012 11.097 1.00 12.09 172 GLN A CA 1
ATOM 1324 C C . GLN A 1 172 ? 28.664 69.967 10.804 1.00 13.88 172 GLN A C 1
ATOM 1325 O O . GLN A 1 172 ? 28.476 69.555 9.667 1.00 13.34 172 GLN A O 1
ATOM 1331 N N . LEU A 1 173 ? 27.921 69.528 11.826 1.00 10.25 173 LEU A N 1
ATOM 1332 C CA . LEU A 1 173 ? 26.771 68.681 11.570 1.00 8.60 173 LEU A CA 1
ATOM 1333 C C . LEU A 1 173 ? 25.536 69.447 11.056 1.00 8.73 173 LEU A C 1
ATOM 1334 O O . LEU A 1 173 ? 24.574 68.858 10.564 1.00 11.93 173 LEU A O 1
ATOM 1339 N N . ASP A 1 174 ? 25.573 70.772 11.220 1.00 10.37 174 ASP A N 1
ATOM 1340 C CA . ASP A 1 174 ? 24.663 71.687 10.518 1.00 11.40 174 ASP A CA 1
ATOM 1341 C C . ASP A 1 174 ? 23.202 71.461 10.913 1.00 12.99 174 ASP A C 1
ATOM 1342 O O . ASP A 1 174 ? 22.335 71.223 10.083 1.00 11.02 174 ASP A O 1
ATOM 1347 N N . LEU A 1 175 ? 22.943 71.552 12.216 1.00 10.79 175 LEU A N 1
ATOM 1348 C CA . LEU A 1 175 ? 21.612 71.278 12.774 1.00 11.60 175 LEU A CA 1
ATOM 1349 C C . LEU A 1 175 ? 21.135 72.432 13.639 1.00 8.29 175 LEU A C 1
ATOM 1350 O O . LEU A 1 175 ? 21.922 73.024 14.369 1.00 9.48 175 LEU A O 1
ATOM 1355 N N . SER A 1 176 ? 19.835 72.713 13.578 1.00 9.85 176 SER A N 1
ATOM 1356 C CA . SER A 1 176 ? 19.245 73.675 14.502 1.00 8.89 176 SER A CA 1
ATOM 1357 C C . SER A 1 176 ? 18.538 72.915 15.622 1.00 7.56 176 SER A C 1
ATOM 1358 O O . SER A 1 176 ? 18.299 71.705 15.531 1.00 8.67 176 SER A O 1
ATOM 1361 N N . CYS A 1 177 ? 18.192 73.625 16.694 1.00 8.39 177 CYS A N 1
ATOM 1362 C CA . CYS A 1 177 ? 17.362 73.026 17.725 1.00 8.57 177 CYS A CA 1
ATOM 1363 C C . CYS A 1 177 ? 16.108 72.386 17.124 1.00 7.35 177 CYS A C 1
ATOM 1364 O O . CYS A 1 177 ? 15.698 71.293 17.528 1.00 8.35 177 CYS A O 1
ATOM 1367 N N . ALA A 1 178 ? 15.477 73.088 16.183 1.00 8.80 178 ALA A N 1
ATOM 1368 C CA . ALA A 1 178 ? 14.247 72.615 15.561 1.00 8.10 178 ALA A CA 1
ATOM 1369 C C . ALA A 1 178 ? 14.459 71.357 14.719 1.00 7.57 178 ALA A C 1
ATOM 1370 O O . ALA A 1 178 ? 13.550 70.537 14.586 1.00 9.57 178 ALA A O 1
ATOM 1372 N N . SER A 1 179 ? 15.659 71.212 14.171 1.00 8.00 179 SER A N 1
ATOM 1373 C CA . SER A 1 179 ? 15.966 70.014 13.363 1.00 10.90 179 SER A CA 1
ATOM 1374 C C . SER A 1 179 ? 15.603 68.754 14.120 1.00 10.04 179 SER A C 1
ATOM 1375 O O . SER A 1 179 ? 14.998 67.840 13.577 1.00 10.24 179 SER A O 1
ATOM 1378 N N . CYS A 1 180 ? 15.994 68.705 15.394 1.00 10.13 180 CYS A N 1
ATOM 1379 C CA . CYS A 1 180 ? 15.735 67.535 16.198 1.00 9.51 180 CYS A CA 1
ATOM 1380 C C . CYS A 1 180 ? 14.414 67.637 16.971 1.00 8.05 180 CYS A C 1
ATOM 1381 O O . CYS A 1 180 ? 13.587 66.722 16.890 1.00 12.03 180 CYS A O 1
ATOM 1384 N N . HIS A 1 181 ? 14.205 68.749 17.692 1.00 7.59 181 HIS A N 1
ATOM 1385 C CA . HIS A 1 181 ? 13.098 68.813 18.652 1.00 6.93 181 HIS A CA 1
ATOM 1386 C C . HIS A 1 181 ? 11.753 69.194 18.051 1.00 6.97 181 HIS A C 1
ATOM 1387 O O . HIS A 1 181 ? 10.710 68.906 18.649 1.00 12.77 181 HIS A O 1
ATOM 1394 N N . GLU A 1 182 ? 11.756 69.816 16.884 1.00 9.09 182 GLU A N 1
ATOM 1395 C CA . GLU A 1 182 ? 10.485 70.126 16.233 1.00 9.44 182 GLU A CA 1
ATOM 1396 C C . GLU A 1 182 ? 10.179 69.098 15.148 1.00 8.69 182 GLU A C 1
ATOM 1397 O O . GLU A 1 182 ? 9.122 68.492 15.149 1.00 10.91 182 GLU A O 1
ATOM 1403 N N . GLN A 1 183 ? 11.105 68.935 14.207 1.00 9.63 183 GLN A N 1
ATOM 1404 C CA . GLN A 1 183 ? 10.884 68.001 13.092 1.00 14.28 183 GLN A CA 1
ATOM 1405 C C . GLN A 1 183 ? 10.804 66.557 13.536 1.00 14.77 183 GLN A C 1
ATOM 1406 O O . GLN A 1 183 ? 10.032 65.771 12.995 1.00 14.10 183 GLN A O 1
ATOM 1412 N N . TYR A 1 184 ? 11.618 66.184 14.518 1.00 13.54 184 TYR A N 1
ATOM 1413 C CA . TYR A 1 184 ? 11.733 64.779 14.848 1.00 11.82 184 TYR A CA 1
ATOM 1414 C C . TYR A 1 184 ? 11.430 64.406 16.294 1.00 12.18 184 TYR A C 1
ATOM 1415 O O . TYR A 1 184 ? 11.801 63.332 16.739 1.00 12.67 184 TYR A O 1
ATOM 1424 N N . PHE A 1 185 ? 10.703 65.248 17.035 1.00 13.64 185 PHE A N 1
ATOM 1425 C CA . PHE A 1 185 ? 10.305 64.783 18.352 1.00 14.79 185 PHE A CA 1
ATOM 1426 C C . PHE A 1 185 ? 9.536 63.466 18.247 1.00 15.04 185 PHE A C 1
ATOM 1427 O O . PHE A 1 185 ? 8.902 63.166 17.221 1.00 13.84 185 PHE A O 1
ATOM 1435 N N . ASP A 1 186 ? 9.588 62.694 19.317 1.00 14.61 186 ASP A N 1
ATOM 1436 C CA . ASP A 1 186 ? 9.038 61.356 19.395 1.00 11.56 186 ASP A CA 1
ATOM 1437 C C . ASP A 1 186 ? 9.787 60.295 18.603 1.00 14.07 186 ASP A C 1
ATOM 1438 O O . ASP A 1 186 ? 9.500 59.098 18.727 1.00 18.00 186 ASP A O 1
ATOM 1443 N N . HIS A 1 187 ? 10.771 60.728 17.824 1.00 11.48 187 HIS A N 1
ATOM 1444 C CA . HIS A 1 187 ? 11.711 59.768 17.241 1.00 12.02 187 HIS A CA 1
ATOM 1445 C C . HIS A 1 187 ? 12.866 59.486 18.207 1.00 10.29 187 HIS A C 1
ATOM 1446 O O . HIS A 1 187 ? 12.912 60.064 19.298 1.00 11.47 187 HIS A O 1
ATOM 1453 N N . TYR A 1 188 ? 13.803 58.632 17.798 1.00 11.58 188 TYR A N 1
ATOM 1454 C CA . TYR A 1 188 ? 14.971 58.299 18.627 1.00 8.84 188 TYR A CA 1
ATOM 1455 C C . TYR A 1 188 ? 16.275 58.697 17.965 1.00 10.48 188 TYR A C 1
ATOM 1456 O O . TYR A 1 188 ? 16.453 58.501 16.760 1.00 11.03 188 TYR A O 1
ATOM 1465 N N . ILE A 1 189 ? 17.182 59.253 18.760 1.00 9.80 189 ILE A N 1
ATOM 1466 C CA . ILE A 1 189 ? 18.586 59.373 18.377 1.00 9.81 189 ILE A CA 1
ATOM 1467 C C . ILE A 1 189 ? 19.307 58.364 19.245 1.00 9.37 189 ILE A C 1
ATOM 1468 O O . ILE A 1 189 ? 19.394 58.513 20.471 1.00 9.76 189 ILE A O 1
ATOM 1473 N N . ARG A 1 190 ? 19.769 57.293 18.596 1.00 9.71 190 ARG A N 1
ATOM 1474 C CA . ARG A 1 190 ? 20.274 56.123 19.287 1.00 10.02 190 ARG A CA 1
ATOM 1475 C C . ARG A 1 190 ? 19.214 55.703 20.316 1.00 8.10 190 ARG A C 1
ATOM 1476 O O . ARG A 1 190 ? 18.049 55.543 19.939 1.00 9.14 190 ARG A O 1
ATOM 1484 N N . ALA A 1 191 ? 19.581 55.527 21.581 1.00 11.38 191 ALA A N 1
ATOM 1485 C CA . ALA A 1 191 ? 18.591 55.102 22.571 1.00 13.36 191 ALA A CA 1
ATOM 1486 C C . ALA A 1 191 ? 17.798 56.266 23.186 1.00 14.45 191 ALA A C 1
ATOM 1487 O O . ALA A 1 191 ? 16.868 56.035 23.983 1.00 14.95 191 ALA A O 1
ATOM 1489 N N . ASP A 1 192 ? 18.117 57.512 22.814 1.00 8.46 192 ASP A N 1
ATOM 1490 C CA . ASP A 1 192 ? 17.420 58.619 23.476 1.00 10.01 192 ASP A CA 1
ATOM 1491 C C . ASP A 1 192 ? 16.131 58.960 22.738 1.00 8.58 192 ASP A C 1
ATOM 1492 O O . ASP A 1 192 ? 16.113 59.137 21.532 1.00 8.40 192 ASP A O 1
ATOM 1497 N N . HIS A 1 193 ? 15.053 59.074 23.481 1.00 8.34 193 HIS A N 1
ATOM 1498 C CA . HIS A 1 193 ? 13.756 59.419 22.905 1.00 7.34 193 HIS A CA 1
ATOM 1499 C C . HIS A 1 193 ? 13.646 60.948 22.819 1.00 8.76 193 HIS A C 1
ATOM 1500 O O . HIS A 1 193 ? 13.610 61.626 23.831 1.00 9.46 193 HIS A O 1
ATOM 1507 N N . LEU A 1 194 ? 13.626 61.485 21.605 1.00 7.22 194 LEU A N 1
ATOM 1508 C CA . LEU A 1 194 ? 13.592 62.930 21.404 1.00 5.94 194 LEU A CA 1
ATOM 1509 C C . LEU A 1 194 ? 12.282 63.506 21.907 1.00 10.35 194 LEU A C 1
ATOM 1510 O O . LEU A 1 194 ? 11.187 63.088 21.517 1.00 11.82 194 LEU A O 1
ATOM 1515 N N . SER A 1 195 ? 12.415 64.501 22.767 1.00 7.17 195 SER A N 1
ATOM 1516 C CA . SER A 1 195 ? 11.300 65.290 23.236 1.00 6.94 195 SER A CA 1
ATOM 1517 C C . SER A 1 195 ? 11.208 66.575 22.418 1.00 7.67 195 SER A C 1
ATOM 1518 O O . SER A 1 195 ? 11.942 66.750 21.439 1.00 8.54 195 SER A O 1
ATOM 1521 N N . GLN A 1 196 ? 10.326 67.487 22.826 1.00 6.48 196 GLN A N 1
ATOM 1522 C CA . GLN A 1 196 ? 10.277 68.796 22.208 1.00 6.51 196 GLN A CA 1
ATOM 1523 C C . GLN A 1 196 ? 11.320 69.755 22.780 1.00 6.33 196 GLN A C 1
ATOM 1524 O O . GLN A 1 196 ? 11.360 70.922 22.411 1.00 8.26 196 GLN A O 1
ATOM 1530 N N . GLY A 1 197 ? 12.207 69.265 23.662 1.00 5.68 197 GLY A N 1
ATOM 1531 C CA . GLY A 1 197 ? 13.306 70.103 24.118 1.00 6.66 197 GLY A CA 1
ATOM 1532 C C . GLY A 1 197 ? 12.823 71.294 24.909 1.00 5.62 197 GLY A C 1
ATOM 1533 O O . GLY A 1 197 ? 13.309 72.403 24.724 1.00 7.97 197 GLY A O 1
ATOM 1534 N N . GLN A 1 198 ? 11.853 71.028 25.773 1.00 5.28 198 GLN A N 1
ATOM 1535 C CA . GLN A 1 198 ? 11.268 72.068 26.616 1.00 6.12 198 GLN A CA 1
ATOM 1536 C C . GLN A 1 198 ? 12.135 72.293 27.847 1.00 7.02 198 GLN A C 1
ATOM 1537 O O . GLN A 1 198 ? 12.847 71.364 28.286 1.00 6.02 198 GLN A O 1
ATOM 1543 N N . ILE A 1 199 ? 12.031 73.493 28.433 1.00 4.99 199 ILE A N 1
ATOM 1544 C CA . ILE A 1 199 ? 12.784 73.806 29.650 1.00 5.26 199 ILE A CA 1
ATOM 1545 C C . ILE A 1 199 ? 11.929 74.097 30.895 1.00 6.15 199 ILE A C 1
ATOM 1546 O O . ILE A 1 199 ? 12.427 74.579 31.913 1.00 7.91 199 ILE A O 1
ATOM 1551 N N . ASN A 1 200 ? 10.653 73.697 30.862 1.00 4.69 200 ASN A N 1
ATOM 1552 C CA . ASN A 1 200 ? 9.790 73.964 32.006 1.00 6.00 200 ASN A CA 1
ATOM 1553 C C . ASN A 1 200 ? 10.176 73.116 33.218 1.00 4.22 200 ASN A C 1
ATOM 1554 O O . ASN A 1 200 ? 9.734 73.388 34.347 1.00 6.48 200 ASN A O 1
ATOM 1559 N N . GLY A 1 201 ? 10.995 72.095 33.008 1.00 5.79 201 GLY A N 1
ATOM 1560 C CA . GLY A 1 201 ? 11.450 71.251 34.102 1.00 5.94 201 GLY A CA 1
ATOM 1561 C C . GLY A 1 201 ? 12.855 71.577 34.613 1.00 6.60 201 GLY A C 1
ATOM 1562 O O . GLY A 1 201 ? 13.407 70.789 35.388 1.00 6.90 201 GLY A O 1
ATOM 1563 N N . PHE A 1 202 ? 13.448 72.691 34.187 1.00 4.99 202 PHE A N 1
ATOM 1564 C CA . PHE A 1 202 ? 14.838 72.955 34.607 1.00 5.02 202 PHE A CA 1
ATOM 1565 C C . PHE A 1 202 ? 14.907 73.650 35.946 1.00 6.77 202 PHE A C 1
ATOM 1566 O O . PHE A 1 202 ? 13.960 74.288 36.380 1.00 7.54 202 PHE A O 1
ATOM 1574 N N . PRO A 1 203 ? 16.019 73.500 36.648 1.00 6.26 203 PRO A N 1
ATOM 1575 C CA . PRO A 1 203 ? 17.202 72.721 36.273 1.00 5.59 203 PRO A CA 1
ATOM 1576 C C . PRO A 1 203 ? 16.843 71.243 36.311 1.00 7.02 203 PRO A C 1
ATOM 1577 O O . PRO A 1 203 ? 16.138 70.794 37.206 1.00 8.20 203 PRO A O 1
ATOM 1581 N N . SER A 1 204 ? 17.329 70.470 35.353 1.00 6.45 204 SER A N 1
ATOM 1582 C CA . SER A 1 204 ? 17.008 69.049 35.335 1.00 6.73 204 SER A CA 1
ATOM 1583 C C . SER A 1 204 ? 18.031 68.211 36.073 1.00 7.48 204 SER A C 1
ATOM 1584 O O . SER A 1 204 ? 19.254 68.471 35.983 1.00 7.88 204 SER A O 1
ATOM 1587 N N . TYR A 1 205 ? 17.547 67.213 36.811 1.00 7.21 205 TYR A N 1
ATOM 1588 C CA . TYR A 1 205 ? 18.458 66.252 37.396 1.00 5.77 205 TYR A CA 1
ATOM 1589 C C . TYR A 1 205 ? 18.568 65.140 36.388 1.00 8.21 205 TYR A C 1
ATOM 1590 O O . TYR A 1 205 ? 17.576 64.453 36.115 1.00 10.29 205 TYR A O 1
ATOM 1599 N N . ARG A 1 206 ? 19.749 64.980 35.815 1.00 7.54 206 ARG A N 1
ATOM 1600 C CA . ARG A 1 206 ? 19.948 63.982 34.760 1.00 8.64 206 ARG A CA 1
ATOM 1601 C C . ARG A 1 206 ? 20.541 62.737 35.372 1.00 9.86 206 ARG A C 1
ATOM 1602 O O . ARG A 1 206 ? 21.561 62.792 36.067 1.00 11.32 206 ARG A O 1
ATOM 1610 N N . LEU A 1 207 ? 19.905 61.607 35.098 1.00 11.82 207 LEU A N 1
ATOM 1611 C CA . LEU A 1 207 ? 20.347 60.371 35.692 1.00 12.49 207 LEU A CA 1
ATOM 1612 C C . LEU A 1 207 ? 21.727 60.022 35.136 1.00 13.13 207 LEU A C 1
ATOM 1613 O O . LEU A 1 207 ? 22.502 59.325 35.806 1.00 14.87 207 LEU A O 1
ATOM 1618 N N . LYS A 1 208 ? 22.058 60.538 33.953 1.00 12.35 208 LYS A N 1
ATOM 1619 C CA . LYS A 1 208 ? 23.340 60.280 33.322 1.00 18.29 208 LYS A CA 1
ATOM 1620 C C . LYS A 1 208 ? 24.519 60.835 34.105 1.00 15.61 208 LYS A C 1
ATOM 1621 O O . LYS A 1 208 ? 25.538 60.155 34.250 1.00 19.11 208 LYS A O 1
ATOM 1627 N N . ASN A 1 209 ? 24.402 62.082 34.564 1.00 12.34 209 ASN A N 1
ATOM 1628 C CA . ASN A 1 209 ? 25.519 62.712 35.254 1.00 14.90 209 ASN A CA 1
ATOM 1629 C C . ASN A 1 209 ? 25.256 63.005 36.728 1.00 11.41 209 ASN A C 1
ATOM 1630 O O . ASN A 1 209 ? 26.134 63.565 37.407 1.00 16.41 209 ASN A O 1
ATOM 1635 N N . ALA A 1 210 ? 24.099 62.585 37.235 1.00 12.59 210 ALA A N 1
ATOM 1636 C CA . ALA A 1 210 ? 23.806 62.605 38.666 1.00 11.87 210 ALA A CA 1
ATOM 1637 C C . ALA A 1 210 ? 24.038 63.978 39.269 1.00 10.45 210 ALA A C 1
ATOM 1638 O O . ALA A 1 210 ? 24.557 64.095 40.375 1.00 12.17 210 ALA A O 1
ATOM 1640 N N . ARG A 1 211 ? 23.667 65.023 38.542 1.00 10.15 211 ARG A N 1
ATOM 1641 C CA . ARG A 1 211 ? 23.723 66.368 39.086 1.00 7.76 211 ARG A CA 1
ATOM 1642 C C . ARG A 1 211 ? 22.582 67.182 38.487 1.00 7.59 211 ARG A C 1
ATOM 1643 O O . ARG A 1 211 ? 21.941 66.745 37.517 1.00 8.35 211 ARG A O 1
ATOM 1651 N N . LEU A 1 212 ? 22.336 68.360 39.041 1.00 8.17 212 LEU A N 1
ATOM 1652 C CA . LEU A 1 212 ? 21.423 69.313 38.402 1.00 7.32 212 LEU A CA 1
ATOM 1653 C C . LEU A 1 212 ? 22.110 69.958 37.190 1.00 8.96 212 LEU A C 1
ATOM 1654 O O . LEU A 1 212 ? 23.345 70.182 37.181 1.00 8.36 212 LEU A O 1
ATOM 1659 N N . ASN A 1 213 ? 21.316 70.232 36.158 1.00 5.89 213 ASN A N 1
ATOM 1660 C CA . ASN A 1 213 ? 21.838 70.809 34.906 1.00 6.73 213 ASN A CA 1
ATOM 1661 C C . ASN A 1 213 ? 21.128 72.117 34.612 1.00 5.93 213 ASN A C 1
ATOM 1662 O O . ASN A 1 213 ? 19.900 72.155 34.533 1.00 7.49 213 ASN A O 1
ATOM 1667 N N . ALA A 1 214 ? 21.895 73.198 34.520 1.00 7.20 214 ALA A N 1
ATOM 1668 C CA . ALA A 1 214 ? 21.346 74.522 34.226 1.00 6.20 214 ALA A CA 1
ATOM 1669 C C . ALA A 1 214 ? 20.882 74.598 32.775 1.00 5.76 214 ALA A C 1
ATOM 1670 O O . ALA A 1 214 ? 21.459 73.946 31.907 1.00 6.40 214 ALA A O 1
ATOM 1672 N N . VAL A 1 215 ? 19.852 75.386 32.506 1.00 6.60 215 VAL A N 1
ATOM 1673 C CA . VAL A 1 215 ? 19.414 75.636 31.138 1.00 7.20 215 VAL A CA 1
ATOM 1674 C C . VAL A 1 215 ? 20.569 76.013 30.215 1.00 6.73 215 VAL A C 1
ATOM 1675 O O . VAL A 1 215 ? 20.681 75.455 29.129 1.00 7.08 215 VAL A O 1
ATOM 1679 N N . HIS A 1 216 ? 21.408 76.958 30.614 1.00 7.44 216 HIS A N 1
ATOM 1680 C CA . HIS A 1 216 ? 22.445 77.396 29.667 1.00 7.30 216 HIS A CA 1
ATOM 1681 C C . HIS A 1 216 ? 23.525 76.334 29.509 1.00 6.96 216 HIS A C 1
ATOM 1682 O O . HIS A 1 216 ? 24.213 76.330 28.485 1.00 9.79 216 HIS A O 1
ATOM 1689 N N . ASP A 1 217 ? 23.666 75.448 30.489 1.00 6.55 217 ASP A N 1
ATOM 1690 C CA . ASP A 1 217 ? 24.580 74.328 30.367 1.00 8.41 217 ASP A CA 1
ATOM 1691 C C . ASP A 1 217 ? 24.020 73.360 29.315 1.00 8.71 217 ASP A C 1
ATOM 1692 O O . ASP A 1 217 ? 24.738 72.928 28.407 1.00 6.74 217 ASP A O 1
ATOM 1697 N N . ARG A 1 218 ? 22.734 73.036 29.400 1.00 7.25 218 ARG A N 1
ATOM 1698 C CA . ARG A 1 218 ? 22.154 72.209 28.354 1.00 6.54 218 ARG A CA 1
ATOM 1699 C C . ARG A 1 218 ? 22.350 72.877 26.980 1.00 6.10 218 ARG A C 1
ATOM 1700 O O . ARG A 1 218 ? 22.796 72.226 26.037 1.00 7.20 218 ARG A O 1
ATOM 1708 N N . PHE A 1 219 ? 21.993 74.162 26.857 1.00 7.85 219 PHE A N 1
ATOM 1709 C CA . PHE A 1 219 ? 22.116 74.857 25.581 1.00 7.43 219 PHE A CA 1
ATOM 1710 C C . PHE A 1 219 ? 23.540 74.805 25.014 1.00 8.43 219 PHE A C 1
ATOM 1711 O O . PHE A 1 219 ? 23.720 74.588 23.831 1.00 7.26 219 PHE A O 1
ATOM 1719 N N . ARG A 1 220 ? 24.518 75.032 25.878 1.00 7.42 220 ARG A N 1
ATOM 1720 C CA . ARG A 1 220 ? 25.921 74.999 25.474 1.00 6.65 220 ARG A CA 1
ATOM 1721 C C . ARG A 1 220 ? 26.246 73.613 24.898 1.00 5.95 220 ARG A C 1
ATOM 1722 O O . ARG A 1 220 ? 26.878 73.493 23.848 1.00 7.66 220 ARG A O 1
ATOM 1730 N N . GLY A 1 221 ? 25.822 72.554 25.589 1.00 6.33 221 GLY A N 1
ATOM 1731 C CA . GLY A 1 221 ? 26.113 71.203 25.149 1.00 6.38 221 GLY A CA 1
ATOM 1732 C C . GLY A 1 221 ? 25.416 70.864 23.854 1.00 6.64 221 GLY A C 1
ATOM 1733 O O . GLY A 1 221 ? 25.934 70.137 23.004 1.00 7.33 221 GLY A O 1
ATOM 1741 N N . ILE A 1 223 ? 24.639 72.944 21.309 1.00 7.50 223 ILE A N 1
ATOM 1742 C CA . ILE A 1 223 ? 25.355 73.524 20.178 1.00 9.56 223 ILE A CA 1
ATOM 1743 C C . ILE A 1 223 ? 26.728 72.865 20.032 1.00 8.42 223 ILE A C 1
ATOM 1744 O O . ILE A 1 223 ? 27.159 72.569 18.904 1.00 10.13 223 ILE A O 1
ATOM 1749 N N . ARG A 1 224 ? 27.408 72.594 21.147 1.00 8.22 224 ARG A N 1
ATOM 1750 C CA . ARG A 1 224 ? 28.658 71.834 21.082 1.00 7.45 224 ARG A CA 1
ATOM 1751 C C . ARG A 1 224 ? 28.443 70.554 20.290 1.00 7.86 224 ARG A C 1
ATOM 1752 O O . ARG A 1 224 ? 29.278 70.177 19.446 1.00 8.50 224 ARG A O 1
ATOM 1760 N N . ASP A 1 225 ? 27.324 69.873 20.555 1.00 7.85 225 ASP A N 1
ATOM 1761 C CA . ASP A 1 225 ? 27.148 68.547 19.999 1.00 7.23 225 ASP A CA 1
ATOM 1762 C C . ASP A 1 225 ? 26.685 68.527 18.558 1.00 8.97 225 ASP A C 1
ATOM 1763 O O . ASP A 1 225 ? 26.519 67.459 17.970 1.00 8.71 225 ASP A O 1
ATOM 1768 N N . THR A 1 226 ? 26.544 69.725 17.978 1.00 7.43 226 THR A N 1
ATOM 1769 C CA . THR A 1 226 ? 26.454 69.813 16.513 1.00 10.27 226 THR A CA 1
ATOM 1770 C C . THR A 1 226 ? 27.849 69.866 15.879 1.00 11.45 226 THR A C 1
ATOM 1771 O O . THR A 1 226 ? 27.944 70.123 14.682 1.00 10.72 226 THR A O 1
ATOM 1775 N N . ARG A 1 227 ? 28.892 69.644 16.681 1.00 9.78 227 ARG A N 1
ATOM 1776 C CA . ARG A 1 227 ? 30.280 69.952 16.322 1.00 9.87 227 ARG A CA 1
ATOM 1777 C C . ARG A 1 227 ? 30.363 71.441 16.036 1.00 12.93 227 ARG A C 1
ATOM 1778 O O . ARG A 1 227 ? 30.805 71.901 14.971 1.00 10.77 227 ARG A O 1
ATOM 1786 N N . GLY A 1 228 ? 29.945 72.201 17.044 1.00 10.17 228 GLY A N 1
ATOM 1787 C CA . GLY A 1 228 ? 29.861 73.641 16.919 1.00 11.92 228 GLY A CA 1
ATOM 1788 C C . GLY A 1 228 ? 30.406 74.388 18.104 1.00 8.24 228 GLY A C 1
ATOM 1789 O O . GLY A 1 228 ? 30.797 73.777 19.100 1.00 10.31 228 GLY A O 1
ATOM 1790 N N . VAL A 1 229 ? 30.471 75.721 17.980 1.00 10.85 229 VAL A N 1
ATOM 1791 C CA . VAL A 1 229 ? 30.956 76.595 19.042 1.00 9.68 229 VAL A CA 1
ATOM 1792 C C . VAL A 1 229 ? 29.752 77.211 19.763 1.00 11.11 229 VAL A C 1
ATOM 1793 O O . VAL A 1 229 ? 29.022 78.039 19.201 1.00 11.71 229 VAL A O 1
ATOM 1797 N N . PRO A 1 230 ? 29.492 76.783 21.003 1.00 11.22 230 PRO A N 1
ATOM 1798 C CA . PRO A 1 230 ? 28.343 77.376 21.691 1.00 11.62 230 PRO A CA 1
ATOM 1799 C C . PRO A 1 230 ? 28.575 78.852 22.011 1.00 12.54 230 PRO A C 1
ATOM 1800 O O . PRO A 1 230 ? 29.708 79.331 22.033 1.00 11.54 230 PRO A O 1
ATOM 1804 N N . PHE A 1 231 ? 27.495 79.591 22.252 1.00 10.85 231 PHE A N 1
ATOM 1805 C CA . PHE A 1 231 ? 27.610 80.891 22.886 1.00 10.24 231 PHE A CA 1
ATOM 1806 C C . PHE A 1 231 ? 27.980 80.740 24.367 1.00 9.26 231 PHE A C 1
ATOM 1807 O O . PHE A 1 231 ? 27.854 79.653 24.947 1.00 11.27 231 PHE A O 1
ATOM 1815 N N . ALA A 1 232 ? 28.430 81.833 24.977 1.00 9.80 232 ALA A N 1
ATOM 1816 C CA . ALA A 1 232 ? 28.845 81.819 26.370 1.00 9.59 232 ALA A CA 1
ATOM 1817 C C . ALA A 1 232 ? 27.635 81.648 27.285 1.00 9.93 232 ALA A C 1
ATOM 1818 O O . ALA A 1 232 ? 26.550 82.160 27.002 1.00 9.31 232 ALA A O 1
ATOM 1820 N N . VAL A 1 233 ? 27.815 80.956 28.408 1.00 9.53 233 VAL A N 1
ATOM 1821 C CA . VAL A 1 233 ? 26.702 80.935 29.362 1.00 7.70 233 VAL A CA 1
ATOM 1822 C C . VAL A 1 233 ? 26.476 82.365 29.879 1.00 12.41 233 VAL A C 1
ATOM 1823 O O . VAL A 1 233 ? 27.419 83.144 30.076 1.00 11.57 233 VAL A O 1
ATOM 1827 N N . GLY A 1 234 ? 25.214 82.715 30.078 1.00 8.93 234 GLY A N 1
ATOM 1828 C CA . GLY A 1 234 ? 24.880 84.061 30.504 1.00 9.39 234 GLY A CA 1
ATOM 1829 C C . GLY A 1 234 ? 24.963 85.079 29.383 1.00 9.98 234 GLY A C 1
ATOM 1830 O O . GLY A 1 234 ? 24.754 86.259 29.645 1.00 13.07 234 GLY A O 1
ATOM 1831 N N . SER A 1 235 ? 25.256 84.660 28.151 1.00 9.66 235 SER A N 1
ATOM 1832 C CA . SER A 1 235 ? 25.404 85.604 27.040 1.00 12.23 235 SER A CA 1
ATOM 1833 C C . SER A 1 235 ? 24.058 86.152 26.583 1.00 10.82 235 SER A C 1
ATOM 1834 O O . SER A 1 235 ? 23.011 85.553 26.854 1.00 9.62 235 SER A O 1
ATOM 1837 N N . PRO A 1 236 ? 24.055 87.294 25.882 1.00 12.04 236 PRO A N 1
ATOM 1838 C CA . PRO A 1 236 ? 22.776 87.837 25.413 1.00 10.07 236 PRO A CA 1
ATOM 1839 C C . PRO A 1 236 ? 22.091 86.790 24.541 1.00 10.62 236 PRO A C 1
ATOM 1840 O O . PRO A 1 236 ? 20.854 86.648 24.544 1.00 11.31 236 PRO A O 1
ATOM 1844 N N . GLU A 1 237 ? 22.900 86.030 23.801 1.00 10.91 237 GLU A N 1
ATOM 1845 C CA . GLU A 1 237 ? 22.362 85.013 22.897 1.00 11.44 237 GLU A CA 1
ATOM 1846 C C . GLU A 1 237 ? 21.611 83.904 23.645 1.00 11.02 237 GLU A C 1
ATOM 1847 O O . GLU A 1 237 ? 20.530 83.489 23.230 1.00 9.60 237 GLU A O 1
ATOM 1853 N N . PHE A 1 238 ? 22.199 83.397 24.729 1.00 9.12 238 PHE A N 1
ATOM 1854 C CA . PHE A 1 238 ? 21.506 82.359 25.476 1.00 7.96 238 PHE A CA 1
ATOM 1855 C C . PHE A 1 238 ? 20.404 82.915 26.402 1.00 9.55 238 PHE A C 1
ATOM 1856 O O . PHE A 1 238 ? 19.453 82.203 26.710 1.00 8.87 238 PHE A O 1
ATOM 1864 N N . VAL A 1 239 ? 20.499 84.177 26.840 1.00 6.59 239 VAL A N 1
ATOM 1865 C CA . VAL A 1 239 ? 19.354 84.778 27.501 1.00 9.74 239 VAL A CA 1
ATOM 1866 C C . VAL A 1 239 ? 18.162 84.834 26.522 1.00 7.79 239 VAL A C 1
ATOM 1867 O O . VAL A 1 239 ? 17.041 84.444 26.894 1.00 8.49 239 VAL A O 1
ATOM 1871 N N . ALA A 1 240 ? 18.404 85.290 25.293 1.00 6.65 240 ALA A N 1
ATOM 1872 C CA . ALA A 1 240 ? 17.378 85.307 24.246 1.00 7.52 240 ALA A CA 1
ATOM 1873 C C . ALA A 1 240 ? 16.843 83.922 23.932 1.00 7.55 240 ALA A C 1
ATOM 1874 O O . ALA A 1 240 ? 15.619 83.702 23.867 1.00 9.11 240 ALA A O 1
ATOM 1876 N N . LEU A 1 241 ? 17.745 82.962 23.749 1.00 7.73 241 LEU A N 1
ATOM 1877 C CA . LEU A 1 241 ? 17.287 81.595 23.471 1.00 9.26 241 LEU A CA 1
ATOM 1878 C C . LEU A 1 241 ? 16.469 81.037 24.623 1.00 6.78 241 LEU A C 1
ATOM 1879 O O . LEU A 1 241 ? 15.451 80.345 24.411 1.00 7.50 241 LEU A O 1
ATOM 1884 N N . GLU A 1 242 ? 16.858 81.341 25.849 1.00 7.02 242 GLU A N 1
ATOM 1885 C CA . GLU A 1 242 ? 16.084 80.859 26.980 1.00 7.14 242 GLU A CA 1
ATOM 1886 C C . GLU A 1 242 ? 14.680 81.455 27.022 1.00 7.20 242 GLU A C 1
ATOM 1887 O O . GLU A 1 242 ? 13.717 80.747 27.295 1.00 7.21 242 GLU A O 1
ATOM 1893 N N . LEU A 1 243 ? 14.560 82.761 26.765 1.00 8.05 243 LEU A N 1
ATOM 1894 C CA . LEU A 1 243 ? 13.213 83.348 26.743 1.00 7.13 243 LEU A CA 1
ATOM 1895 C C . LEU A 1 243 ? 12.383 82.651 25.675 1.00 7.74 243 LEU A C 1
ATOM 1896 O O . LEU A 1 243 ? 11.224 82.247 25.909 1.00 7.72 243 LEU A O 1
ATOM 1901 N N . TYR A 1 244 ? 12.964 82.505 24.490 1.00 6.89 244 TYR A N 1
ATOM 1902 C CA . TYR A 1 244 ? 12.213 81.876 23.413 1.00 6.07 244 TYR A CA 1
ATOM 1903 C C . TYR A 1 244 ? 11.849 80.418 23.725 1.00 7.09 244 TYR A C 1
ATOM 1904 O O . TYR A 1 244 ? 10.704 80.014 23.541 1.00 8.55 244 TYR A O 1
ATOM 1913 N N . VAL A 1 245 ? 12.815 79.616 24.187 1.00 7.56 245 VAL A N 1
ATOM 1914 C CA . VAL A 1 245 ? 12.482 78.225 24.424 1.00 6.30 245 VAL A CA 1
ATOM 1915 C C . VAL A 1 245 ? 11.478 78.124 25.572 1.00 6.29 245 VAL A C 1
ATOM 1916 O O . VAL A 1 245 ? 10.576 77.282 25.566 1.00 6.68 245 VAL A O 1
ATOM 1920 N N . ALA A 1 246 ? 11.612 78.992 26.576 1.00 7.85 246 ALA A N 1
ATOM 1921 C CA . ALA A 1 246 ? 10.631 78.976 27.672 1.00 5.90 246 ALA A CA 1
ATOM 1922 C C . ALA A 1 246 ? 9.217 79.201 27.110 1.00 7.81 246 ALA A C 1
ATOM 1923 O O . ALA A 1 246 ? 8.261 78.545 27.529 1.00 7.88 246 ALA A O 1
ATOM 1925 N N . SER A 1 247 ? 9.102 80.098 26.132 1.00 6.87 247 SER A N 1
ATOM 1926 C CA . SER A 1 247 ? 7.800 80.423 25.562 1.00 6.87 247 SER A CA 1
ATOM 1927 C C . SER A 1 247 ? 7.240 79.285 24.702 1.00 8.72 247 SER A C 1
ATOM 1928 O O . SER A 1 247 ? 6.026 79.239 24.482 1.00 10.06 247 SER A O 1
ATOM 1931 N N . ARG A 1 248 ? 8.090 78.367 24.220 1.00 7.96 248 ARG A N 1
ATOM 1932 C CA . ARG A 1 248 ? 7.586 77.195 23.494 1.00 9.44 248 ARG A CA 1
ATOM 1933 C C . ARG A 1 248 ? 6.866 76.237 24.444 1.00 7.16 248 ARG A C 1
ATOM 1934 O O . ARG A 1 248 ? 6.158 75.318 24.020 1.00 7.09 248 ARG A O 1
ATOM 1942 N N . GLY A 1 249 ? 7.049 76.481 25.741 1.00 7.72 249 GLY A N 1
ATOM 1943 C CA . GLY A 1 249 ? 6.399 75.673 26.759 1.00 7.22 249 GLY A CA 1
ATOM 1944 C C . GLY A 1 249 ? 5.370 76.424 27.602 1.00 7.41 249 GLY A C 1
ATOM 1945 O O . GLY A 1 249 ? 4.928 75.893 28.629 1.00 8.48 249 GLY A O 1
ATOM 1946 N N . ASN A 1 250 ? 4.977 77.629 27.177 1.00 7.08 250 ASN A N 1
ATOM 1947 C CA . ASN A 1 250 ? 3.948 78.365 27.911 1.00 6.84 250 ASN A CA 1
ATOM 1948 C C . ASN A 1 250 ? 2.673 77.547 28.065 1.00 5.79 250 ASN A C 1
ATOM 1949 O O . ASN A 1 250 ? 2.115 77.042 27.073 1.00 9.08 250 ASN A O 1
ATOM 1954 N N . GLY A 1 251 ? 2.255 77.406 29.324 1.00 8.31 251 GLY A N 1
ATOM 1955 C CA . GLY A 1 251 ? 1.073 76.625 29.637 1.00 9.84 251 GLY A CA 1
ATOM 1956 C C . GLY A 1 251 ? 1.404 75.298 30.282 1.00 11.42 251 GLY A C 1
ATOM 1957 O O . GLY A 1 251 ? 0.574 74.743 31.007 1.00 12.17 251 GLY A O 1
ATOM 1958 N N . LEU A 1 252 ? 2.605 74.776 30.038 1.00 8.24 252 LEU A N 1
ATOM 1959 C CA . LEU A 1 252 ? 3.039 73.609 30.794 1.00 8.63 252 LEU A CA 1
ATOM 1960 C C . LEU A 1 252 ? 3.377 74.077 32.201 1.00 7.14 252 LEU A C 1
ATOM 1961 O O . LEU A 1 252 ? 3.695 75.241 32.400 1.00 10.67 252 LEU A O 1
ATOM 1966 N N . SER A 1 253 ? 3.271 73.190 33.192 1.00 8.36 253 SER A N 1
ATOM 1967 C CA . SER A 1 253 ? 3.584 73.588 34.571 1.00 9.20 253 SER A CA 1
ATOM 1968 C C . SER A 1 253 ? 5.071 73.673 34.820 1.00 7.74 253 SER A C 1
ATOM 1969 O O . SER A 1 253 ? 5.849 72.895 34.287 1.00 8.98 253 SER A O 1
ATOM 1972 N N . VAL A 1 254 ? 5.455 74.581 35.707 1.00 7.94 254 VAL A N 1
ATOM 1973 C CA . VAL A 1 254 ? 6.793 74.519 36.277 1.00 8.22 254 VAL A CA 1
ATOM 1974 C C . VAL A 1 254 ? 7.008 73.145 36.914 1.00 10.02 254 VAL A C 1
ATOM 1975 O O . VAL A 1 254 ? 6.186 72.679 37.700 1.00 8.81 254 VAL A O 1
ATOM 1979 N N . GLU A 1 255 ? 8.125 72.489 36.571 1.00 8.30 255 GLU A N 1
ATOM 1980 C CA . GLU A 1 255 ? 8.416 71.136 37.035 1.00 9.01 255 GLU A CA 1
ATOM 1981 C C . GLU A 1 255 ? 9.732 71.014 37.767 1.00 8.75 255 GLU A C 1
ATOM 1982 O O . GLU A 1 255 ? 10.051 69.941 38.300 1.00 11.14 255 GLU A O 1
ATOM 1988 N N . GLY A 1 256 ? 10.534 72.075 37.777 1.00 7.86 256 GLY A N 1
ATOM 1989 C CA . GLY A 1 256 ? 11.900 71.909 38.267 1.00 7.72 256 GLY A CA 1
ATOM 1990 C C . GLY A 1 256 ? 12.054 71.696 39.766 1.00 7.89 256 GLY A C 1
ATOM 1991 O O . GLY A 1 256 ? 11.271 72.252 40.536 1.00 8.63 256 GLY A O 1
ATOM 1992 N N . PRO A 1 257 ? 13.014 70.888 40.227 1.00 5.88 257 PRO A N 1
ATOM 1993 C CA . PRO A 1 257 ? 13.981 70.126 39.424 1.00 5.58 257 PRO A CA 1
ATOM 1994 C C . PRO A 1 257 ? 13.284 68.845 38.935 1.00 5.43 257 PRO A C 1
ATOM 1995 O O . PRO A 1 257 ? 12.733 68.062 39.719 1.00 7.88 257 PRO A O 1
ATOM 1999 N N . SER A 1 258 ? 13.317 68.619 37.621 1.00 5.53 258 SER A N 1
ATOM 2000 C CA . SER A 1 258 ? 12.710 67.422 37.059 1.00 6.41 258 SER A CA 1
ATOM 2001 C C . SER A 1 258 ? 13.728 66.295 37.032 1.00 8.64 258 SER A C 1
ATOM 2002 O O . SER A 1 258 ? 14.904 66.508 37.275 1.00 7.97 258 SER A O 1
ATOM 2005 N N . VAL A 1 259 ? 13.285 65.075 36.758 1.00 7.08 259 VAL A N 1
ATOM 2006 C CA . VAL A 1 259 ? 14.202 63.981 36.538 1.00 6.21 259 VAL A CA 1
ATOM 2007 C C . VAL A 1 259 ? 14.151 63.588 35.075 1.00 6.30 259 VAL A C 1
ATOM 2008 O O . VAL A 1 259 ? 13.063 63.374 34.523 1.00 7.43 259 VAL A O 1
ATOM 2012 N N . ARG A 1 260 ? 15.323 63.530 34.448 1.00 6.93 260 ARG A N 1
ATOM 2013 C CA . ARG A 1 260 ? 15.428 63.169 33.045 1.00 6.57 260 ARG A CA 1
ATOM 2014 C C . ARG A 1 260 ? 16.565 62.186 32.858 1.00 8.08 260 ARG A C 1
ATOM 2015 O O . ARG A 1 260 ? 17.392 61.979 33.760 1.00 8.47 260 ARG A O 1
ATOM 2023 N N . ASN A 1 261 ? 16.616 61.567 31.688 1.00 8.47 261 ASN A N 1
ATOM 2024 C CA . ASN A 1 261 ? 17.810 60.834 31.308 1.00 11.84 261 ASN A CA 1
ATOM 2025 C C . ASN A 1 261 ? 19.037 61.737 31.391 1.00 10.70 261 ASN A C 1
ATOM 2026 O O . ASN A 1 261 ? 18.939 62.948 31.110 1.00 11.12 261 ASN A O 1
ATOM 2032 N N . ALA B 2 1 ? 44.930 58.907 -5.528 1.00 33.56 1 ALA B N 1
ATOM 2033 C CA . ALA B 2 1 ? 44.228 60.083 -6.113 1.00 34.32 1 ALA B CA 1
ATOM 2034 C C . ALA B 2 1 ? 42.775 60.150 -5.645 1.00 38.15 1 ALA B C 1
ATOM 2035 O O . ALA B 2 1 ? 41.988 59.233 -5.886 1.00 39.63 1 ALA B O 1
ATOM 2037 N N . GLU B 2 2 ? 42.426 61.247 -4.978 1.00 37.42 2 GLU B N 1
ATOM 2038 C CA . GLU B 2 2 ? 41.067 61.454 -4.492 1.00 40.67 2 GLU B CA 1
ATOM 2039 C C . GLU B 2 2 ? 40.536 62.771 -5.024 1.00 37.73 2 GLU B C 1
ATOM 2040 O O . GLU B 2 2 ? 41.272 63.753 -5.101 1.00 42.22 2 GLU B O 1
ATOM 2046 N N . VAL B 2 3 ? 39.256 62.793 -5.382 1.00 35.77 3 VAL B N 1
ATOM 2047 C CA . VAL B 2 3 ? 38.624 64.026 -5.815 1.00 29.65 3 VAL B CA 1
ATOM 2048 C C . VAL B 2 3 ? 38.326 64.876 -4.582 1.00 34.18 3 VAL B C 1
ATOM 2049 O O . VAL B 2 3 ? 37.605 64.432 -3.687 1.00 29.73 3 VAL B O 1
ATOM 2053 N N . ALA B 2 4 ? 38.896 66.083 -4.537 1.00 29.24 4 ALA B N 1
ATOM 2054 C CA . ALA B 2 4 ? 38.754 66.982 -3.390 1.00 28.11 4 ALA B CA 1
ATOM 2055 C C . ALA B 2 4 ? 37.355 67.570 -3.324 1.00 28.84 4 ALA B C 1
ATOM 2056 O O . ALA B 2 4 ? 36.714 67.779 -4.343 1.00 35.29 4 ALA B O 1
ATOM 2058 N N . PRO B 2 5 ? 36.866 67.863 -2.110 1.00 31.37 5 PRO B N 1
ATOM 2059 C CA . PRO B 2 5 ? 35.527 68.428 -1.919 1.00 31.97 5 PRO B CA 1
ATOM 2060 C C . PRO B 2 5 ? 35.028 69.342 -3.047 1.00 27.40 5 PRO B C 1
ATOM 2061 O O . PRO B 2 5 ? 33.966 69.105 -3.616 1.00 30.03 5 PRO B O 1
ATOM 2065 N N . GLY B 2 6 ? 35.796 70.368 -3.389 1.00 33.57 6 GLY B N 1
ATOM 2066 C CA . GLY B 2 6 ? 35.331 71.321 -4.389 1.00 38.39 6 GLY B CA 1
ATOM 2067 C C . GLY B 2 6 ? 35.018 70.807 -5.795 1.00 42.23 6 GLY B C 1
ATOM 2068 O O . GLY B 2 6 ? 34.488 71.560 -6.615 1.00 38.95 6 GLY B O 1
ATOM 2069 N N . ASP B 2 7 ? 35.313 69.539 -6.079 1.00 36.86 7 ASP B N 1
ATOM 2070 C CA . ASP B 2 7 ? 35.428 69.073 -7.465 1.00 34.68 7 ASP B CA 1
ATOM 2071 C C . ASP B 2 7 ? 34.474 67.965 -7.913 1.00 33.55 7 ASP B C 1
ATOM 2072 O O . ASP B 2 7 ? 34.563 67.488 -9.042 1.00 32.14 7 ASP B O 1
ATOM 2077 N N . VAL B 2 8 ? 33.570 67.542 -7.041 1.00 23.38 8 VAL B N 1
ATOM 2078 C CA . VAL B 2 8 ? 32.754 66.376 -7.332 1.00 28.98 8 VAL B CA 1
ATOM 2079 C C . VAL B 2 8 ? 31.708 66.724 -8.383 1.00 27.21 8 VAL B C 1
ATOM 2080 O O . VAL B 2 8 ? 31.049 67.760 -8.307 1.00 31.06 8 VAL B O 1
ATOM 2084 N N . ALA B 2 9 ? 31.578 65.856 -9.373 1.00 28.09 9 ALA B N 1
ATOM 2085 C CA . ALA B 2 9 ? 30.611 66.060 -10.433 1.00 34.53 9 ALA B CA 1
ATOM 2086 C C . ALA B 2 9 ? 29.295 65.603 -9.865 1.00 35.89 9 ALA B C 1
ATOM 2087 O O . ALA B 2 9 ? 29.185 64.466 -9.435 1.00 37.68 9 ALA B O 1
ATOM 2089 N N . ILE B 2 10 ? 28.311 66.495 -9.862 1.00 34.87 10 ILE B N 1
ATOM 2090 C CA . ILE B 2 10 ? 27.039 66.262 -9.201 1.00 35.35 10 ILE B CA 1
ATOM 2091 C C . ILE B 2 10 ? 25.900 66.558 -10.177 1.00 34.86 10 ILE B C 1
ATOM 2092 O O . ILE B 2 10 ? 25.693 67.71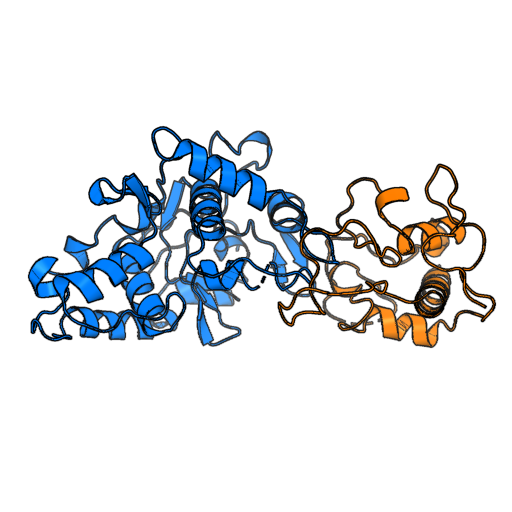2 -10.536 1.00 39.00 10 ILE B O 1
ATOM 2097 N N . ASP B 2 11 ? 25.166 65.533 -10.615 1.00 30.79 11 ASP B N 1
ATOM 2098 C CA . ASP B 2 11 ? 24.084 65.788 -11.571 1.00 39.31 11 ASP B CA 1
ATOM 2099 C C . ASP B 2 11 ? 22.920 66.533 -10.917 1.00 38.42 11 ASP B C 1
ATOM 2100 O O . ASP B 2 11 ? 23.019 66.974 -9.772 1.00 38.86 11 ASP B O 1
ATOM 2105 N N . GLY B 2 12 ? 21.821 66.674 -11.651 1.00 40.23 12 GLY B N 1
ATOM 2106 C CA . GLY B 2 12 ? 20.719 67.497 -11.185 1.00 42.78 12 GLY B CA 1
ATOM 2107 C C . GLY B 2 12 ? 19.892 66.885 -10.069 1.00 43.05 12 GLY B C 1
ATOM 2108 O O . GLY B 2 12 ? 19.186 67.602 -9.358 1.00 45.52 12 GLY B O 1
ATOM 2109 N N . GLN B 2 13 ? 19.969 65.565 -9.914 1.00 42.10 13 GLN B N 1
ATOM 2110 C CA . GLN B 2 13 ? 19.214 64.868 -8.873 1.00 40.49 13 GLN B CA 1
ATOM 2111 C C . GLN B 2 13 ? 20.077 64.614 -7.631 1.00 38.43 13 GLN B C 1
ATOM 2112 O O . GLN B 2 13 ? 19.620 64.005 -6.658 1.00 36.99 13 GLN B O 1
ATOM 2118 N N . GLY B 2 14 ? 21.321 65.080 -7.665 1.00 32.38 14 GLY B N 1
ATOM 2119 C CA . GLY B 2 14 ? 22.201 64.884 -6.529 1.00 30.64 14 GLY B CA 1
ATOM 2120 C C . GLY B 2 14 ? 23.009 63.597 -6.608 1.00 32.32 14 GLY B C 1
ATOM 2121 O O . GLY B 2 14 ? 23.800 63.299 -5.706 1.00 24.54 14 GLY B O 1
ATOM 2122 N N . HIS B 2 15 ? 22.825 62.831 -7.679 1.00 28.15 15 HIS B N 1
ATOM 2123 C CA . HIS B 2 15 ? 23.565 61.582 -7.848 1.00 26.49 15 HIS B CA 1
ATOM 2124 C C . HIS B 2 15 ? 25.008 61.877 -8.252 1.00 28.95 15 HIS B C 1
ATOM 2125 O O . HIS B 2 15 ? 25.270 62.872 -8.915 1.00 30.77 15 HIS B O 1
ATOM 2132 N N . VAL B 2 16 ? 25.932 61.011 -7.843 1.00 26.05 16 VAL B N 1
ATOM 2133 C CA . VAL B 2 16 ? 27.344 61.122 -8.215 1.00 25.01 16 VAL B CA 1
ATOM 2134 C C . VAL B 2 16 ? 27.760 59.791 -8.842 1.00 26.94 16 VAL B C 1
ATOM 2135 O O . VAL B 2 16 ? 27.793 58.749 -8.175 1.00 26.04 16 VAL B O 1
ATOM 2139 N N . ALA B 2 17 ? 28.077 59.826 -10.132 1.00 26.60 17 ALA B N 1
ATOM 2140 C CA . ALA B 2 17 ? 28.187 58.601 -10.913 1.00 28.71 17 ALA B CA 1
ATOM 2141 C C . ALA B 2 17 ? 29.512 57.869 -10.718 1.00 25.44 17 ALA B C 1
ATOM 2142 O O . ALA B 2 17 ? 29.562 56.638 -10.816 1.00 30.82 17 ALA B O 1
ATOM 2144 N N . ARG B 2 18 ? 30.577 58.614 -10.432 1.00 21.46 18 ARG B N 1
ATOM 2145 C CA . ARG B 2 18 ? 31.913 58.016 -10.313 1.00 19.55 18 ARG B CA 1
ATOM 2146 C C . ARG B 2 18 ? 32.415 57.988 -8.865 1.00 23.34 18 ARG B C 1
ATOM 2147 O O . ARG B 2 18 ? 32.126 58.888 -8.080 1.00 26.65 18 ARG B O 1
ATOM 2155 N N . PRO B 2 19 ? 33.193 56.963 -8.498 1.00 23.15 19 PRO B N 1
ATOM 2156 C CA . PRO B 2 19 ? 33.727 56.873 -7.133 1.00 20.13 19 PRO B CA 1
ATOM 2157 C C . PRO B 2 19 ? 34.575 58.107 -6.831 1.00 24.49 19 PRO B C 1
ATOM 2158 O O . PRO B 2 19 ? 35.126 58.722 -7.750 1.00 27.03 19 PRO B O 1
ATOM 2162 N N . LEU B 2 20 ? 34.669 58.455 -5.550 1.00 21.74 20 LEU B N 1
ATOM 2163 C CA . LEU B 2 20 ? 35.435 59.616 -5.090 1.00 22.20 20 LEU B CA 1
ATOM 2164 C C . LEU B 2 20 ? 36.923 59.313 -4.976 1.00 21.92 20 LEU B C 1
ATOM 2165 O O . LEU B 2 20 ? 37.722 60.190 -4.662 1.00 22.30 20 LEU B O 1
ATOM 2170 N N . THR B 2 21 ? 37.305 58.065 -5.205 1.00 19.79 21 THR B N 1
ATOM 2171 C CA . THR B 2 21 ? 38.713 57.718 -5.150 1.00 27.49 21 THR B CA 1
ATOM 2172 C C . THR B 2 21 ? 38.938 56.500 -6.019 1.00 25.18 21 THR B C 1
ATOM 2173 O O . THR B 2 21 ? 37.980 55.817 -6.376 1.00 27.70 21 THR B O 1
ATOM 2177 N N . ASP B 2 22 ? 40.189 56.238 -6.393 1.00 27.54 22 ASP B N 1
ATOM 2178 C CA . ASP B 2 22 ? 40.461 55.130 -7.296 1.00 32.67 22 ASP B CA 1
ATOM 2179 C C . ASP B 2 22 ? 40.727 53.877 -6.491 1.00 32.60 22 ASP B C 1
ATOM 2180 O O . ASP B 2 22 ? 40.794 52.779 -7.035 1.00 39.27 22 ASP B O 1
ATOM 2185 N N . ALA B 2 23 ? 40.858 54.044 -5.181 1.00 32.85 23 ALA B N 1
ATOM 2186 C CA . ALA B 2 23 ? 40.994 52.904 -4.294 1.00 35.11 23 ALA B CA 1
ATOM 2187 C C . ALA B 2 23 ? 39.640 52.210 -4.154 1.00 32.81 23 ALA B C 1
ATOM 2188 O O . ALA B 2 23 ? 38.598 52.864 -4.086 1.00 30.27 23 ALA B O 1
ATOM 2190 N N . PRO B 2 24 ? 39.633 50.870 -4.156 1.00 31.30 24 PRO B N 1
ATOM 2191 C CA . PRO B 2 24 ? 38.376 50.130 -4.018 1.00 29.48 24 PRO B CA 1
ATOM 2192 C C . PRO B 2 24 ? 37.835 50.318 -2.602 1.00 27.46 24 PRO B C 1
ATOM 2193 O O . PRO B 2 24 ? 38.605 50.412 -1.649 1.00 26.90 24 PRO B O 1
ATOM 2197 N N . GLY B 2 25 ? 36.516 50.394 -2.473 1.00 30.53 25 GLY B N 1
ATOM 2198 C CA . GLY B 2 25 ? 35.919 50.502 -1.155 1.00 26.30 25 GLY B CA 1
ATOM 2199 C C . GLY B 2 25 ? 35.960 49.177 -0.416 1.00 29.36 25 GLY B C 1
ATOM 2200 O O . GLY B 2 25 ? 35.590 48.133 -0.975 1.00 26.42 25 GLY B O 1
ATOM 2201 N N . ASP B 2 26 ? 36.428 49.222 0.831 1.00 24.43 26 ASP B N 1
ATOM 2202 C CA . ASP B 2 26 ? 36.439 48.070 1.734 1.00 21.86 26 ASP B CA 1
ATOM 2203 C C . ASP B 2 26 ? 35.164 48.102 2.585 1.00 20.63 26 ASP B C 1
ATOM 2204 O O . ASP B 2 26 ? 35.055 48.905 3.526 1.00 21.46 26 ASP B O 1
ATOM 2209 N N . PRO B 2 27 ? 34.188 47.236 2.267 1.00 19.80 27 PRO B N 1
ATOM 2210 C CA . PRO B 2 27 ? 32.926 47.187 3.011 1.00 19.50 27 PRO B CA 1
ATOM 2211 C C . PRO B 2 27 ? 33.077 46.814 4.476 1.00 20.50 27 PRO B C 1
ATOM 2212 O O . PRO B 2 27 ? 32.241 47.176 5.301 1.00 20.19 27 PRO B O 1
ATOM 2216 N N . VAL B 2 28 ? 34.136 46.087 4.809 1.00 20.26 28 VAL B N 1
ATOM 2217 C CA . VAL B 2 28 ? 34.370 45.757 6.200 1.00 19.12 28 VAL B CA 1
ATOM 2218 C C . VAL B 2 28 ? 34.674 47.029 6.983 1.00 22.70 28 VAL B C 1
ATOM 2219 O O . VAL B 2 28 ? 34.076 47.263 8.033 1.00 19.47 28 VAL B O 1
ATOM 2223 N N . GLU B 2 29 ? 35.586 47.856 6.475 1.00 17.06 29 GLU B N 1
ATOM 2224 C CA . GLU B 2 29 ? 35.856 49.153 7.088 1.00 18.94 29 GLU B CA 1
ATOM 2225 C C . GLU B 2 29 ? 34.632 50.071 6.998 1.00 16.74 29 GLU B C 1
ATOM 2226 O O . GLU B 2 29 ? 34.355 50.824 7.929 1.00 16.01 29 GLU B O 1
ATOM 2232 N N . GLY B 2 30 ? 33.897 50.006 5.887 1.00 16.66 30 GLY B N 1
ATOM 2233 C CA . GLY B 2 30 ? 32.666 50.779 5.778 1.00 18.87 30 GLY B CA 1
ATOM 2234 C C . GLY B 2 30 ? 31.743 50.522 6.958 1.00 18.49 30 GLY B C 1
ATOM 2235 O O . GLY B 2 30 ? 31.186 51.465 7.552 1.00 18.02 30 GLY B O 1
ATOM 2236 N N . ARG B 2 31 ? 31.588 49.243 7.294 1.00 18.97 31 ARG B N 1
ATOM 2237 C CA . ARG B 2 31 ? 30.739 48.819 8.407 1.00 16.43 31 ARG B CA 1
ATOM 2238 C C . ARG B 2 31 ? 31.233 49.458 9.689 1.00 17.07 31 ARG B C 1
ATOM 2239 O O . ARG B 2 31 ? 30.442 49.985 10.468 1.00 17.31 31 ARG B O 1
ATOM 2247 N N . ARG B 2 32 ? 32.540 49.416 9.916 1.00 13.38 32 ARG B N 1
ATOM 2248 C CA . ARG B 2 32 ? 33.095 49.954 11.146 1.00 18.54 32 ARG B CA 1
ATOM 2249 C C . ARG B 2 32 ? 32.893 51.464 11.235 1.00 20.24 32 ARG B C 1
ATOM 2250 O O . ARG B 2 32 ? 32.570 51.979 12.299 1.00 19.32 32 ARG B O 1
ATOM 2258 N N . LEU B 2 33 ? 33.085 52.164 10.121 1.00 19.62 33 LEU B N 1
ATOM 2259 C CA . LEU B 2 33 ? 32.984 53.626 10.107 1.00 19.68 33 LEU B CA 1
ATOM 2260 C C . LEU B 2 33 ? 31.576 54.096 10.444 1.00 17.43 33 LEU B C 1
ATOM 2261 O O . LEU B 2 33 ? 31.392 55.126 11.104 1.00 19.00 33 LEU B O 1
ATOM 2266 N N . MET B 2 34 ? 30.590 53.349 9.969 1.00 18.72 34 MET B N 1
ATOM 2267 C CA . MET B 2 34 ? 29.199 53.694 10.196 1.00 19.65 34 MET B CA 1
ATOM 2268 C C . MET B 2 34 ? 28.834 53.616 11.667 1.00 19.49 34 MET B C 1
ATOM 2269 O O . MET B 2 34 ? 27.966 54.364 12.134 1.00 19.88 34 MET B O 1
ATOM 2274 N N . THR B 2 35 ? 29.478 52.714 12.407 1.00 17.94 35 THR B N 1
ATOM 2275 C CA . THR B 2 35 ? 29.123 52.524 13.812 1.00 21.02 35 THR B CA 1
ATOM 2276 C C . THR B 2 35 ? 30.150 53.185 14.691 1.00 22.09 35 THR B C 1
ATOM 2277 O O . THR B 2 35 ? 30.012 53.229 15.911 1.00 23.34 35 THR B O 1
ATOM 2281 N N . ASP B 2 36 ? 31.191 53.712 14.063 1.00 19.08 36 ASP B N 1
ATOM 2282 C CA . ASP B 2 36 ? 32.151 54.521 14.777 1.00 17.51 36 ASP B CA 1
ATOM 2283 C C . ASP B 2 36 ? 31.523 55.866 15.124 1.00 20.04 36 ASP B C 1
ATOM 2284 O O . ASP B 2 36 ? 31.294 56.726 14.257 1.00 19.71 36 ASP B O 1
ATOM 2289 N N . ARG B 2 37 ? 31.214 56.040 16.404 1.00 25.29 37 ARG B N 1
ATOM 2290 C CA . ARG B 2 37 ? 30.595 57.267 16.857 1.00 24.13 37 ARG B CA 1
ATOM 2291 C C . ARG B 2 37 ? 31.463 58.480 16.570 1.00 27.27 37 ARG B C 1
ATOM 2292 O O . ARG B 2 37 ? 30.955 59.590 16.443 1.00 24.15 37 ARG B O 1
ATOM 2300 N N . SER B 2 38 ? 32.771 58.257 16.439 1.00 25.07 38 SER B N 1
ATOM 2301 C CA . SER B 2 38 ? 33.712 59.335 16.155 1.00 27.03 38 SER B CA 1
ATOM 2302 C C . SER B 2 38 ? 33.785 59.733 14.681 1.00 30.83 38 SER B C 1
ATOM 2303 O O . SER B 2 38 ? 34.291 60.804 14.353 1.00 36.91 38 SER B O 1
ATOM 2306 N N . VAL B 2 39 ? 33.282 58.887 13.786 1.00 20.67 39 VAL B N 1
ATOM 2307 C CA . VAL B 2 39 ? 33.380 59.185 12.355 1.00 24.32 39 VAL B CA 1
ATOM 2308 C C . VAL B 2 39 ? 32.009 59.331 11.666 1.00 20.43 39 VAL B C 1
ATOM 2309 O O . VAL B 2 39 ? 31.500 60.436 11.507 1.00 26.15 39 VAL B O 1
ATOM 2313 N N . GLY B 2 40 ? 31.399 58.218 11.271 1.00 18.41 40 GLY B N 1
ATOM 2314 C CA . GLY B 2 40 ? 30.109 58.299 10.613 1.00 19.99 40 GLY B CA 1
ATOM 2315 C C . GLY B 2 40 ? 28.978 58.534 11.600 1.00 12.36 40 GLY B C 1
ATOM 2316 O O . GLY B 2 40 ? 28.076 59.317 11.344 1.00 12.58 40 GLY B O 1
ATOM 2317 N N . ASN B 2 41 ? 29.063 57.847 12.741 1.00 15.97 41 ASN B N 1
ATOM 2318 C CA . ASN B 2 41 ? 27.996 57.859 13.743 1.00 12.82 41 ASN B CA 1
ATOM 2319 C C . ASN B 2 41 ? 26.621 57.688 13.086 1.00 12.91 41 ASN B C 1
ATOM 2320 O O . ASN B 2 41 ? 25.648 58.314 13.480 1.00 11.63 41 ASN B O 1
ATOM 2325 N N . CYS B 2 42 ? 26.528 56.813 12.082 1.00 11.41 42 CYS B N 1
ATOM 2326 C CA . CYS B 2 42 ? 25.305 56.754 11.280 1.00 12.38 42 CYS B CA 1
ATOM 2327 C C . CYS B 2 42 ? 24.157 56.110 12.051 1.00 9.07 42 CYS B C 1
ATOM 2328 O O . CYS B 2 42 ? 22.975 56.366 11.777 1.00 10.07 42 CYS B O 1
ATOM 2331 N N . ILE B 2 43 ? 24.523 55.270 13.013 1.00 10.08 43 ILE B N 1
ATOM 2332 C CA . ILE B 2 43 ? 23.548 54.484 13.751 1.00 13.06 43 ILE B CA 1
ATOM 2333 C C . ILE B 2 43 ? 22.778 55.396 14.705 1.00 12.35 43 ILE B C 1
ATOM 2334 O O . ILE B 2 43 ? 21.720 55.022 15.208 1.00 11.95 43 ILE B O 1
ATOM 2339 N N . ALA B 2 44 ? 23.290 56.600 14.937 1.00 9.48 44 ALA B N 1
ATOM 2340 C CA . ALA B 2 44 ? 22.503 57.571 15.707 1.00 8.80 44 ALA B CA 1
ATOM 2341 C C . ALA B 2 44 ? 21.131 57.820 15.069 1.00 9.75 44 ALA B C 1
ATOM 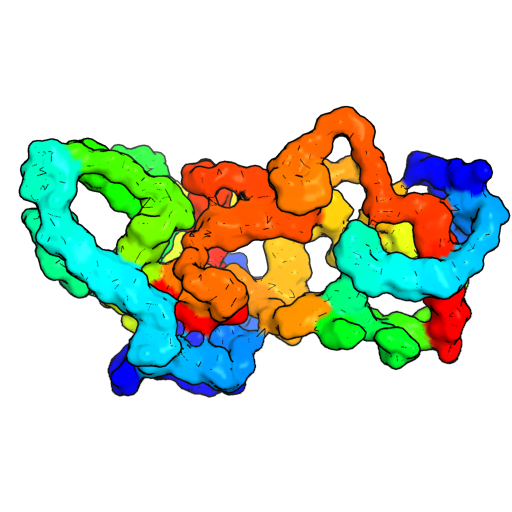2342 O O . ALA B 2 44 ? 20.124 58.012 15.762 1.00 10.68 44 ALA B O 1
ATOM 2344 N N . CYS B 2 45 ? 21.079 57.804 13.734 1.00 10.48 45 CYS B N 1
ATOM 2345 C CA . CYS B 2 45 ? 19.844 58.057 12.994 1.00 10.25 45 CYS B CA 1
ATOM 2346 C C . CYS B 2 45 ? 19.241 56.869 12.259 1.00 10.92 45 CYS B C 1
ATOM 2347 O O . CYS B 2 45 ? 18.038 56.882 11.973 1.00 11.83 45 CYS B O 1
ATOM 2350 N N . HIS B 2 46 ? 20.056 55.851 11.958 1.00 12.54 46 HIS B N 1
ATOM 2351 C CA . HIS B 2 46 ? 19.655 54.753 11.063 1.00 12.94 46 HIS B CA 1
ATOM 2352 C C . HIS B 2 46 ? 19.792 53.357 11.646 1.00 11.53 46 HIS B C 1
ATOM 2353 O O . HIS B 2 46 ? 20.835 53.007 12.188 1.00 13.34 46 HIS B O 1
ATOM 2360 N N . GLU B 2 47 ? 18.745 52.562 11.444 1.00 13.39 47 GLU B N 1
ATOM 2361 C CA . GLU B 2 47 ? 18.761 51.122 11.687 1.00 14.57 47 GLU B CA 1
ATOM 2362 C C . GLU B 2 47 ? 19.412 50.386 10.521 1.00 15.83 47 GLU B C 1
ATOM 2363 O O . GLU B 2 47 ? 19.144 50.714 9.375 1.00 15.25 47 GLU B O 1
ATOM 2369 N N . VAL B 2 48 ? 20.254 49.398 10.833 1.00 16.04 48 VAL B N 1
ATOM 2370 C CA . VAL B 2 48 ? 20.727 48.404 9.862 1.00 16.43 48 VAL B CA 1
ATOM 2371 C C . VAL B 2 48 ? 20.686 47.079 10.628 1.00 13.28 48 VAL B C 1
ATOM 2372 O O . VAL B 2 48 ? 21.444 46.879 11.559 1.00 20.16 48 VAL B O 1
ATOM 2376 N N . THR B 2 49 ? 19.762 46.201 10.270 1.00 21.81 49 THR B N 1
ATOM 2377 C CA . THR B 2 49 ? 19.579 44.983 11.053 1.00 21.36 49 THR B CA 1
ATOM 2378 C C . THR B 2 49 ? 20.709 43.981 10.799 1.00 26.75 49 THR B C 1
ATOM 2379 O O . THR B 2 49 ? 20.976 43.106 11.626 1.00 28.33 49 THR B O 1
ATOM 2383 N N . GLU B 2 50 ? 21.394 44.128 9.669 1.00 25.11 50 GLU B N 1
ATOM 2384 C CA . GLU B 2 50 ? 22.533 43.280 9.352 1.00 33.02 50 GLU B CA 1
ATOM 2385 C C . GLU B 2 50 ? 23.633 43.389 10.410 1.00 37.44 50 GLU B C 1
ATOM 2386 O O . GLU B 2 50 ? 24.414 42.462 10.604 1.00 39.73 50 GLU B O 1
ATOM 2392 N N . MET B 2 51 ? 23.679 44.525 11.098 1.00 34.46 51 MET B N 1
ATOM 2393 C CA . MET B 2 51 ? 24.840 44.903 11.900 1.00 34.15 51 MET B CA 1
ATOM 2394 C C . MET B 2 51 ? 24.685 44.533 13.369 1.00 39.24 51 MET B C 1
ATOM 2395 O O . MET B 2 51 ? 25.125 45.286 14.245 1.00 32.40 51 MET B O 1
ATOM 2400 N N . GLN B 2 55 ? 23.781 48.257 17.957 1.00 20.57 55 GLN B N 1
ATOM 2401 C CA . GLN B 2 55 ? 22.640 48.197 18.869 1.00 17.96 55 GLN B CA 1
ATOM 2402 C C . GLN B 2 55 ? 21.984 49.567 19.017 1.00 15.55 55 GLN B 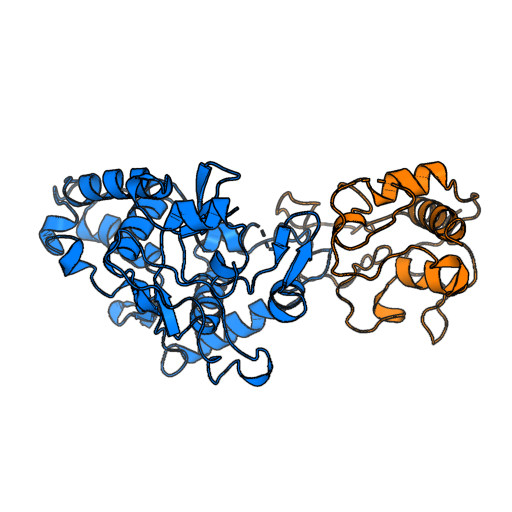C 1
ATOM 2403 O O . GLN B 2 55 ? 22.632 50.606 18.853 1.00 19.61 55 GLN B O 1
ATOM 2409 N N . PHE B 2 56 ? 20.695 49.557 19.338 1.00 11.54 56 PHE B N 1
ATOM 2410 C CA . PHE B 2 56 ? 19.977 50.776 19.700 1.00 11.74 56 PHE B CA 1
ATOM 2411 C C . PHE B 2 56 ? 20.047 51.850 18.601 1.00 13.56 56 PHE B C 1
ATOM 2412 O O . PHE B 2 56 ? 20.459 52.995 18.843 1.00 11.89 56 PHE B O 1
ATOM 2420 N N . PRO B 2 57 ? 19.656 51.488 17.378 1.00 11.61 57 PRO B N 1
ATOM 2421 C CA . PRO B 2 57 ? 19.684 52.459 16.283 1.00 10.98 57 PRO B CA 1
ATOM 2422 C C . PRO B 2 57 ? 18.611 53.524 16.464 1.00 11.39 57 PRO B C 1
ATOM 2423 O O . PRO B 2 57 ? 17.523 53.256 16.989 1.00 12.93 57 PRO B O 1
ATOM 2427 N N . GLY B 2 58 ? 18.929 54.730 16.025 1.00 11.36 58 GLY B N 1
ATOM 2428 C CA . GLY B 2 58 ? 17.925 55.773 15.973 1.00 10.91 58 GLY B CA 1
ATOM 2429 C C . GLY B 2 58 ? 16.884 55.550 14.892 1.00 10.49 58 GLY B C 1
ATOM 2430 O O . GLY B 2 58 ? 16.988 54.610 14.088 1.00 12.46 58 GLY B O 1
ATOM 2431 N N . THR B 2 59 ? 15.866 56.402 14.889 1.00 10.38 59 THR B N 1
ATOM 2432 C CA . THR B 2 59 ? 14.746 56.287 13.941 1.00 13.13 59 THR B CA 1
ATOM 2433 C C . THR B 2 59 ? 14.492 57.594 13.171 1.00 11.13 59 THR B C 1
ATOM 2434 O O . THR B 2 59 ? 13.459 57.764 12.525 1.00 15.11 59 THR B O 1
ATOM 2438 N N . VAL B 2 60 ? 15.431 58.524 13.248 1.00 12.03 60 VAL B N 1
ATOM 2439 C CA . VAL B 2 60 ? 15.296 59.798 12.556 1.00 11.63 60 VAL B CA 1
ATOM 2440 C C . VAL B 2 60 ? 15.372 59.552 11.050 1.00 14.90 60 VAL B C 1
ATOM 2441 O O . VAL B 2 60 ? 14.564 60.079 10.285 1.00 15.05 60 VAL B O 1
ATOM 2445 N N . GLY B 2 61 ? 16.344 58.746 10.636 1.00 15.52 61 GLY B N 1
ATOM 2446 C CA . GLY B 2 61 ? 16.382 58.310 9.252 1.00 18.20 61 GLY B CA 1
ATOM 2447 C C . GLY B 2 61 ? 15.713 56.971 8.999 1.00 16.38 61 GLY B C 1
ATOM 2448 O O . GLY B 2 61 ? 15.401 56.214 9.903 1.00 14.06 61 GLY B O 1
ATOM 2449 N N . PRO B 2 62 ? 15.448 56.653 7.732 1.00 18.90 62 PRO B N 1
ATOM 2450 C CA . PRO B 2 62 ? 14.810 55.367 7.460 1.00 16.59 62 PRO B CA 1
ATOM 2451 C C . PRO B 2 62 ? 15.789 54.228 7.688 1.00 16.42 62 PRO B C 1
ATOM 2452 O O . PRO B 2 62 ? 17.003 54.428 7.693 1.00 16.28 62 PRO B O 1
ATOM 2456 N N . SER B 2 63 ? 15.259 53.029 7.864 1.00 17.07 63 SER B N 1
ATOM 2457 C CA . SER B 2 63 ? 16.104 51.840 7.877 1.00 20.10 63 SER B CA 1
ATOM 2458 C C . SER B 2 63 ? 16.887 51.760 6.580 1.00 20.90 63 SER B C 1
ATOM 2459 O O . SER B 2 63 ? 16.337 51.994 5.500 1.00 21.06 63 SER B O 1
ATOM 2462 N N . LEU B 2 64 ? 18.172 51.429 6.670 1.00 20.14 64 LEU B N 1
ATOM 2463 C CA . LEU B 2 64 ? 18.980 51.302 5.466 1.00 18.61 64 LEU B CA 1
ATOM 2464 C C . LEU B 2 64 ? 18.970 49.872 4.958 1.00 18.71 64 LEU B C 1
ATOM 2465 O O . LEU B 2 64 ? 19.620 49.581 3.963 1.00 22.39 64 LEU B O 1
ATOM 2470 N N . ASP B 2 65 ? 18.238 48.993 5.641 1.00 18.26 65 ASP B N 1
ATOM 2471 C CA . ASP B 2 65 ? 17.990 47.648 5.109 1.00 21.39 65 ASP B CA 1
ATOM 2472 C C . ASP B 2 65 ? 17.438 47.831 3.703 1.00 23.66 65 ASP B C 1
ATOM 2473 O O . ASP B 2 65 ? 16.463 48.549 3.503 1.00 26.18 65 ASP B O 1
ATOM 2478 N N . GLY B 2 66 ? 18.074 47.189 2.729 1.00 28.95 66 GLY B N 1
ATOM 2479 C CA . GLY B 2 66 ? 17.525 47.170 1.384 1.00 29.19 66 GLY B CA 1
ATOM 2480 C C . GLY B 2 66 ? 17.912 48.340 0.498 1.00 29.59 66 GLY B C 1
ATOM 2481 O O . GLY B 2 66 ? 17.509 48.393 -0.663 1.00 28.86 66 GLY B O 1
ATOM 2482 N N . VAL B 2 67 ? 18.683 49.287 1.025 1.00 26.51 67 VAL B N 1
ATOM 2483 C CA . VAL B 2 67 ? 18.936 50.518 0.293 1.00 24.74 67 VAL B CA 1
ATOM 2484 C C . VAL B 2 67 ? 19.546 50.251 -1.091 1.00 28.95 67 VAL B C 1
ATOM 2485 O O . VAL B 2 67 ? 19.256 50.969 -2.050 1.00 29.37 67 VAL B O 1
ATOM 2489 N N . ALA B 2 68 ? 20.368 49.209 -1.194 1.00 28.29 68 ALA B N 1
ATOM 2490 C CA . ALA B 2 68 ? 21.019 48.872 -2.458 1.00 30.62 68 ALA B CA 1
ATOM 2491 C C . ALA B 2 68 ? 20.024 48.235 -3.430 1.00 33.26 68 ALA B C 1
ATOM 2492 O O . ALA B 2 68 ? 20.246 48.231 -4.637 1.00 36.34 68 ALA B O 1
ATOM 2494 N N . ALA B 2 69 ? 18.918 47.712 -2.910 1.00 33.93 69 ALA B N 1
ATOM 2495 C CA . ALA B 2 69 ? 17.883 47.159 -3.778 1.00 33.12 69 ALA B CA 1
ATOM 2496 C C . ALA B 2 69 ? 16.960 48.243 -4.337 1.00 36.06 69 ALA B C 1
ATOM 2497 O O . ALA B 2 69 ? 16.306 48.037 -5.360 1.00 36.34 69 ALA B O 1
ATOM 2499 N N . ARG B 2 70 ? 16.894 49.392 -3.668 1.00 33.31 70 ARG B N 1
ATOM 2500 C CA . ARG B 2 70 ? 15.989 50.449 -4.109 1.00 30.68 70 ARG B CA 1
ATOM 2501 C C . ARG B 2 70 ? 16.631 51.679 -4.751 1.00 31.63 70 ARG B C 1
ATOM 2502 O O . ARG B 2 70 ? 16.011 52.330 -5.591 1.00 37.44 70 ARG B O 1
ATOM 2510 N N . TYR B 2 71 ? 17.861 52.007 -4.369 1.00 32.04 71 TYR B N 1
ATOM 2511 C CA . TYR B 2 71 ? 18.528 53.198 -4.901 1.00 26.71 71 TYR B CA 1
ATOM 2512 C C . TYR B 2 71 ? 19.781 52.770 -5.623 1.00 22.73 71 TYR B C 1
ATOM 2513 O O . TYR B 2 71 ? 20.411 51.807 -5.228 1.00 25.48 71 TYR B O 1
ATOM 2522 N N . PRO B 2 72 ? 20.135 53.466 -6.718 1.00 30.00 72 PRO B N 1
ATOM 2523 C CA . PRO B 2 72 ? 21.337 53.147 -7.493 1.00 29.78 72 PRO B CA 1
ATOM 2524 C C . PRO B 2 72 ? 22.561 53.611 -6.727 1.00 28.14 72 PRO B C 1
ATOM 2525 O O . PRO B 2 72 ? 22.472 54.503 -5.875 1.00 26.64 72 PRO B O 1
ATOM 2529 N N . GLU B 2 73 ? 23.703 53.010 -7.039 1.00 25.27 73 GLU B N 1
ATOM 2530 C CA . GLU B 2 73 ? 24.949 53.323 -6.354 1.00 25.57 73 GLU B CA 1
ATOM 2531 C C . GLU B 2 73 ? 25.218 54.815 -6.395 1.00 26.30 73 GLU B C 1
ATOM 2532 O O . GLU B 2 73 ? 25.641 55.419 -5.404 1.00 22.79 73 GLU B O 1
ATOM 2538 N N . ALA B 2 74 ? 24.973 55.415 -7.553 1.00 26.09 74 ALA B N 1
ATOM 2539 C CA . ALA B 2 74 ? 25.250 56.828 -7.742 1.00 24.09 74 ALA B CA 1
ATOM 2540 C C . ALA B 2 74 ? 24.404 57.694 -6.812 1.00 19.97 74 ALA B C 1
ATOM 2541 O O . ALA B 2 74 ? 24.799 58.783 -6.448 1.00 21.16 74 ALA B O 1
ATOM 2543 N N . MET B 2 75 ? 23.226 57.204 -6.449 1.00 24.72 75 MET B N 1
ATOM 2544 C CA . MET B 2 75 ? 22.317 57.976 -5.612 1.00 21.19 75 MET B CA 1
ATOM 2545 C C . MET B 2 75 ? 22.778 57.870 -4.158 1.00 21.87 75 MET B C 1
ATOM 2546 O O . MET B 2 75 ? 22.816 58.867 -3.431 1.00 20.37 75 MET B O 1
A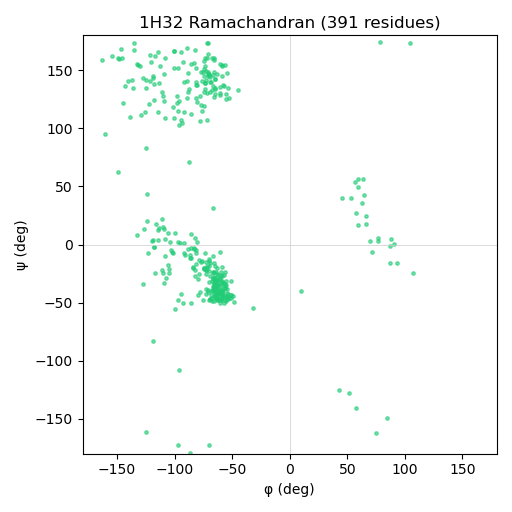TOM 2551 N N . ILE B 2 76 ? 23.137 56.651 -3.757 1.00 19.09 76 ILE B N 1
ATOM 2552 C CA . ILE B 2 76 ? 23.673 56.395 -2.425 1.00 18.04 76 ILE B CA 1
ATOM 2553 C C . ILE B 2 76 ? 24.944 57.216 -2.201 1.00 19.17 76 ILE B C 1
ATOM 2554 O O . ILE B 2 76 ? 25.131 57.836 -1.145 1.00 23.00 76 ILE B O 1
ATOM 2559 N N . ARG B 2 77 ? 25.817 57.272 -3.201 1.00 18.05 77 ARG B N 1
ATOM 2560 C CA . ARG B 2 77 ? 27.023 58.076 -3.075 1.00 16.16 77 ARG B CA 1
ATOM 2561 C C . ARG B 2 77 ? 26.692 59.580 -2.960 1.00 19.28 77 ARG B C 1
ATOM 2562 O O . ARG B 2 77 ? 27.339 60.331 -2.203 1.00 20.64 77 ARG B O 1
ATOM 2570 N N . GLY B 2 78 ? 25.661 59.999 -3.690 1.00 20.10 78 GLY B N 1
ATOM 2571 C CA . GLY B 2 78 ? 25.241 61.385 -3.673 1.00 18.14 78 GLY B CA 1
ATOM 2572 C C . GLY B 2 78 ? 24.700 61.781 -2.303 1.00 17.40 78 GLY B C 1
ATOM 2573 O O . GLY B 2 78 ? 24.875 62.908 -1.845 1.00 19.35 78 GLY B O 1
ATOM 2574 N N . ILE B 2 79 ? 24.019 60.839 -1.676 1.00 22.28 79 ILE B N 1
ATOM 2575 C CA . ILE B 2 79 ? 23.501 61.047 -0.342 1.00 21.53 79 ILE B CA 1
ATOM 2576 C C . ILE B 2 79 ? 24.660 61.298 0.631 1.00 20.77 79 ILE B C 1
ATOM 2577 O O . ILE B 2 79 ? 24.539 62.086 1.576 1.00 17.66 79 ILE B O 1
ATOM 2582 N N . LEU B 2 80 ? 25.793 60.641 0.407 1.00 20.36 80 LEU B N 1
ATOM 2583 C CA . LEU B 2 80 ? 26.920 60.770 1.315 1.00 18.24 80 LEU B CA 1
ATOM 2584 C C . LEU B 2 80 ? 27.782 62.003 1.071 1.00 21.01 80 LEU B C 1
ATOM 2585 O O . LEU B 2 80 ? 28.428 62.511 1.981 1.00 21.53 80 LEU B O 1
ATOM 2590 N N . VAL B 2 81 ? 27.809 62.487 -0.168 1.00 20.63 81 VAL B N 1
ATOM 2591 C CA . VAL B 2 81 ? 28.669 63.614 -0.492 1.00 18.44 81 VAL B CA 1
ATOM 2592 C C . VAL B 2 81 ? 28.062 64.911 0.053 1.00 16.28 81 VAL B C 1
ATOM 2593 O O . VAL B 2 81 ? 28.742 65.707 0.693 1.00 18.54 81 VAL B O 1
ATOM 2597 N N . ASN B 2 82 ? 26.782 65.101 -0.205 1.00 21.12 82 ASN B N 1
ATOM 2598 C CA . ASN B 2 82 ? 26.076 66.229 0.372 1.00 14.96 82 ASN B CA 1
ATOM 2599 C C . ASN B 2 82 ? 24.619 65.873 0.280 1.00 21.78 82 ASN B C 1
ATOM 2600 O O . ASN B 2 82 ? 23.970 66.082 -0.735 1.00 20.93 82 ASN B O 1
ATOM 2605 N N . SER B 2 83 ? 24.105 65.313 1.365 1.00 18.87 83 SER B N 1
ATOM 2606 C CA . SER B 2 83 ? 22.748 64.823 1.413 1.00 18.82 83 SER B CA 1
ATOM 2607 C C . SER B 2 83 ? 21.713 65.848 0.939 1.00 14.88 83 SER B C 1
ATOM 2608 O O . SER B 2 83 ? 20.655 65.467 0.446 1.00 21.06 83 SER B O 1
ATOM 2611 N N . LYS B 2 84 ? 22.005 67.131 1.157 1.00 18.54 84 LYS B N 1
ATOM 2612 C CA . LYS B 2 84 ? 21.062 68.199 0.816 1.00 21.26 84 LYS B CA 1
ATOM 2613 C C . LYS B 2 84 ? 20.831 68.325 -0.688 1.00 20.67 84 LYS B C 1
ATOM 2614 O O . LYS B 2 84 ? 19.750 68.745 -1.105 1.00 22.20 84 LYS B O 1
ATOM 2620 N N . ASN B 2 85 ? 21.831 67.953 -1.490 1.00 25.10 85 ASN B N 1
ATOM 2621 C CA . ASN B 2 85 ? 21.657 67.911 -2.947 1.00 28.97 85 ASN B CA 1
ATOM 2622 C C . ASN B 2 85 ? 20.613 66.875 -3.333 1.00 29.50 85 ASN B C 1
ATOM 2623 O O . ASN B 2 85 ? 19.916 67.021 -4.343 1.00 32.85 85 ASN B O 1
ATOM 2628 N N . VAL B 2 86 ? 20.508 65.818 -2.533 1.00 28.94 86 VAL B N 1
ATOM 2629 C CA . VAL B 2 86 ? 19.558 64.751 -2.796 1.00 20.66 86 VAL B CA 1
ATOM 2630 C C . VAL B 2 86 ? 18.242 64.936 -2.059 1.00 28.45 86 VAL B C 1
ATOM 2631 O O . VAL B 2 86 ? 17.172 64.694 -2.617 1.00 27.71 86 VAL B O 1
ATOM 2635 N N . PHE B 2 87 ? 18.334 65.342 -0.789 1.00 21.11 87 PHE B N 1
ATOM 2636 C CA . PHE B 2 87 ? 17.161 65.553 0.044 1.00 22.87 87 PHE B CA 1
ATOM 2637 C C . PHE B 2 87 ? 17.237 66.971 0.574 1.00 22.46 87 PHE B C 1
ATOM 2638 O O . PHE B 2 87 ? 17.714 67.203 1.687 1.00 20.32 87 PHE B O 1
ATOM 2646 N N . PRO B 2 88 ? 16.790 67.955 -0.221 1.00 22.70 88 PRO B N 1
ATOM 2647 C CA . PRO B 2 88 ? 16.835 69.346 0.222 1.00 23.02 88 PRO B CA 1
ATOM 2648 C C . PRO B 2 88 ? 16.344 69.480 1.663 1.00 17.86 88 PRO B C 1
ATOM 2649 O O . PRO B 2 88 ? 15.304 68.917 2.024 1.00 21.82 88 PRO B O 1
ATOM 2653 N N . GLU B 2 89 ? 17.111 70.215 2.460 1.00 23.61 89 GLU B N 1
ATOM 2654 C CA . GLU B 2 89 ? 16.724 70.570 3.833 1.00 19.24 89 GLU B CA 1
ATOM 2655 C C . GLU B 2 89 ? 16.649 69.364 4.768 1.00 23.21 89 GLU B C 1
ATOM 2656 O O . GLU B 2 89 ? 16.022 69.434 5.830 1.00 19.96 89 GLU B O 1
ATOM 2662 N N . THR B 2 90 ? 17.265 68.252 4.374 1.00 20.39 90 THR B N 1
ATOM 2663 C CA . THR B 2 90 ? 17.393 67.092 5.269 1.00 17.49 90 THR B CA 1
ATOM 2664 C C . THR B 2 90 ? 18.184 67.430 6.548 1.00 15.58 90 THR B C 1
ATOM 2665 O O . THR B 2 90 ? 18.967 68.375 6.572 1.00 14.94 90 THR B O 1
ATOM 2669 N N . VAL B 2 91 ? 17.946 66.675 7.625 1.00 12.08 91 VAL B N 1
ATOM 2670 C CA . VAL B 2 91 ? 18.798 66.809 8.810 1.00 15.14 91 VAL B CA 1
ATOM 2671 C C . VAL B 2 91 ? 20.029 65.929 8.714 1.00 11.71 91 VAL B C 1
ATOM 2672 O O . VAL B 2 91 ? 20.929 66.041 9.516 1.00 11.43 91 VAL B O 1
ATOM 2676 N N . MET B 2 92 ? 20.095 65.052 7.711 1.00 13.35 92 MET B N 1
ATOM 2677 C CA . MET B 2 92 ? 21.309 64.283 7.581 1.00 13.08 92 MET B CA 1
ATOM 2678 C C . MET B 2 92 ? 22.507 65.165 7.254 1.00 15.43 92 MET B C 1
ATOM 2679 O O . MET B 2 92 ? 22.457 65.979 6.334 1.00 15.91 92 MET B O 1
ATOM 2684 N N . PRO B 2 93 ? 23.607 65.030 8.010 1.00 12.14 93 PRO B N 1
ATOM 2685 C CA . PRO B 2 93 ? 24.826 65.815 7.802 1.00 13.27 93 PRO B CA 1
ATOM 2686 C C . PRO B 2 93 ? 25.398 65.630 6.405 1.00 15.57 93 PRO B C 1
ATOM 2687 O O . PRO B 2 93 ? 25.159 64.602 5.767 1.00 17.76 93 PRO B O 1
ATOM 2691 N N . ALA B 2 94 ? 26.141 66.646 5.966 1.00 16.22 94 ALA B N 1
ATOM 2692 C CA . ALA B 2 94 ? 26.849 66.629 4.683 1.00 17.54 94 ALA B CA 1
ATOM 2693 C C . ALA B 2 94 ? 28.258 66.159 4.942 1.00 17.23 94 ALA B C 1
ATOM 2694 O O . ALA B 2 94 ? 29.077 66.875 5.506 1.00 18.93 94 ALA B O 1
ATOM 2696 N N . TYR B 2 95 ? 28.568 64.935 4.539 1.00 15.43 95 TYR B N 1
ATOM 2697 C CA . TYR B 2 95 ? 29.820 64.371 4.980 1.00 13.78 95 TYR B CA 1
ATOM 2698 C C . TYR B 2 95 ? 31.005 64.735 4.119 1.00 20.27 95 TYR B C 1
ATOM 2699 O O . TYR B 2 95 ? 32.131 64.505 4.502 1.00 14.30 95 TYR B O 1
ATOM 2708 N N . TYR B 2 96 ? 30.754 65.305 2.950 1.00 20.10 96 TYR B N 1
ATOM 2709 C CA . TYR B 2 96 ? 31.874 65.749 2.139 1.00 22.81 96 TYR B CA 1
ATOM 2710 C C . TYR B 2 96 ? 31.785 67.217 1.788 1.00 23.69 96 TYR B C 1
ATOM 2711 O O . TYR B 2 96 ? 32.057 67.616 0.648 1.00 24.09 96 TYR B O 1
ATOM 2720 N N . ARG B 2 97 ? 31.423 68.023 2.778 1.00 19.86 97 ARG B N 1
ATOM 2721 C CA . ARG B 2 97 ? 31.379 69.476 2.638 1.00 21.95 97 ARG B CA 1
ATOM 2722 C C . ARG B 2 97 ? 32.344 70.145 3.612 1.00 18.90 97 ARG B C 1
ATOM 2723 O O . ARG B 2 97 ? 32.522 69.675 4.731 1.00 22.53 97 ARG B O 1
ATOM 2731 N N . VAL B 2 98 ? 32.980 71.239 3.186 1.00 19.04 98 VAL B N 1
ATOM 2732 C CA . VAL B 2 98 ? 33.993 71.909 3.992 1.00 20.21 98 VAL B CA 1
ATOM 2733 C C . VAL B 2 98 ? 33.790 73.420 4.062 1.00 19.83 98 VAL B C 1
ATOM 2734 O O . VAL B 2 98 ? 34.646 74.141 4.575 1.00 29.22 98 VAL B O 1
ATOM 2738 N N . GLU B 2 99 ? 32.665 73.882 3.535 1.00 20.39 99 GLU B N 1
ATOM 2739 C CA . GLU B 2 99 ? 32.395 75.315 3.482 1.00 25.26 99 GLU B CA 1
ATOM 2740 C C . GLU B 2 99 ? 31.010 75.605 3.994 1.00 21.16 99 GLU B C 1
ATOM 2741 O O . GLU B 2 99 ? 30.136 74.751 3.935 1.00 28.54 99 GLU B O 1
ATOM 2747 N N . GLY B 2 100 ? 30.817 76.823 4.489 1.00 20.66 100 GLY B N 1
ATOM 2748 C CA . GLY B 2 100 ? 29.476 77.338 4.691 1.00 21.25 100 GLY B CA 1
ATOM 2749 C C . GLY B 2 100 ? 28.834 77.024 6.033 1.00 20.59 100 GLY B C 1
ATOM 2750 O O . GLY B 2 100 ? 27.667 77.346 6.228 1.00 24.37 100 GLY B O 1
ATOM 2751 N N . PHE B 2 101 ? 29.570 76.395 6.946 1.00 19.60 101 PHE B N 1
ATOM 2752 C CA . PHE B 2 101 ? 29.001 76.070 8.260 1.00 17.38 101 PHE B CA 1
ATOM 2753 C C . PHE B 2 101 ? 28.901 77.316 9.132 1.00 16.49 101 PHE B C 1
ATOM 2754 O O . PHE B 2 101 ? 29.699 78.249 8.991 1.00 19.46 101 PHE B O 1
ATOM 2762 N N . ASN B 2 102 ? 27.917 77.323 10.031 1.00 13.69 102 ASN B N 1
ATOM 2763 C CA . ASN B 2 102 ? 27.770 78.405 11.012 1.00 14.22 102 ASN B CA 1
ATOM 2764 C C . ASN B 2 102 ? 28.410 77.961 12.322 1.00 13.73 102 ASN B C 1
ATOM 2765 O O . ASN B 2 102 ? 27.922 77.017 12.950 1.00 14.34 102 ASN B O 1
ATOM 2770 N N . ARG B 2 103 ? 29.479 78.629 12.737 1.00 12.00 103 ARG B N 1
ATOM 2771 C CA . ARG B 2 103 ? 30.155 78.344 14.006 1.00 13.37 103 ARG B CA 1
ATOM 2772 C C . ARG B 2 103 ? 30.686 76.901 14.129 1.00 17.28 103 ARG B C 1
ATOM 2773 O O . ARG B 2 103 ? 30.453 76.211 15.134 1.00 13.19 103 ARG B O 1
ATOM 2781 N N . PRO B 2 104 ? 31.414 76.414 13.108 1.00 14.30 104 PRO B N 1
ATOM 2782 C CA . PRO B 2 104 ? 31.926 75.039 13.225 1.00 14.21 104 PRO B CA 1
ATOM 2783 C C . PRO B 2 104 ? 32.992 74.941 14.309 1.00 14.60 104 PRO B C 1
ATOM 2784 O O . PRO B 2 104 ? 33.830 75.829 14.472 1.00 13.73 104 PRO B O 1
ATOM 2788 N N . GLY B 2 105 ? 32.949 73.845 15.066 1.00 11.89 105 GLY B N 1
ATOM 2789 C CA . GLY B 2 105 ? 33.927 73.648 16.109 1.00 12.37 105 GLY B CA 1
ATOM 2790 C C . GLY B 2 105 ? 34.805 72.451 15.795 1.00 12.99 105 GLY B C 1
ATOM 2791 O O . GLY B 2 105 ? 34.470 71.650 14.923 1.00 12.28 105 GLY B O 1
ATOM 2792 N N . ILE B 2 106 ? 35.909 72.350 16.525 1.00 13.61 106 ILE B N 1
ATOM 2793 C CA . ILE B 2 106 ? 36.841 71.227 16.434 1.00 15.41 106 ILE B CA 1
ATOM 2794 C C . ILE B 2 106 ? 36.181 70.086 17.221 1.00 11.23 106 ILE B C 1
ATOM 2795 O O . ILE B 2 106 ? 36.150 70.126 18.463 1.00 12.37 106 ILE B O 1
ATOM 2800 N N . ALA B 2 107 ? 35.661 69.096 16.498 1.00 13.81 107 ALA B N 1
ATOM 2801 C CA . ALA B 2 107 ? 34.927 67.983 17.112 1.00 10.65 107 ALA B CA 1
ATOM 2802 C C . ALA B 2 107 ? 33.998 68.550 18.190 1.00 10.29 107 ALA B C 1
ATOM 2803 O O . ALA B 2 107 ? 33.203 69.437 17.893 1.00 12.29 107 ALA B O 1
ATOM 2805 N N . PHE B 2 108 ? 34.095 68.057 19.425 1.00 11.24 108 PHE B N 1
ATOM 2806 C CA . PHE B 2 108 ? 33.175 68.477 20.482 1.00 8.48 108 PHE B CA 1
ATOM 2807 C C . PHE B 2 108 ? 33.870 69.319 21.547 1.00 9.59 108 PHE B C 1
ATOM 2808 O O . PHE B 2 108 ? 33.392 69.436 22.679 1.00 10.66 108 PHE B O 1
ATOM 2816 N N . THR B 2 109 ? 35.009 69.923 21.188 1.00 9.98 109 THR B N 1
ATOM 2817 C CA . THR B 2 109 ? 35.811 70.692 22.139 1.00 12.52 109 THR B CA 1
ATOM 2818 C C . THR B 2 109 ? 35.358 72.131 22.367 1.00 10.04 109 THR B C 1
ATOM 2819 O O . THR B 2 109 ? 35.945 72.848 23.184 1.00 12.38 109 THR B O 1
ATOM 2823 N N . SER B 2 110 ? 34.334 72.548 21.620 1.00 11.21 110 SER B N 1
ATOM 2824 C CA . SER B 2 110 ? 33.762 73.890 21.690 1.00 11.89 110 SER B CA 1
ATOM 2825 C C . SER B 2 110 ? 34.691 74.962 21.131 1.00 12.70 110 SER B C 1
ATOM 2826 O O . SER B 2 110 ? 34.366 76.149 21.186 1.00 16.50 110 SER B O 1
ATOM 2829 N N . LYS B 2 111 ? 35.841 74.560 20.602 1.00 14.59 111 LYS B N 1
ATOM 2830 C CA . LYS B 2 111 ? 36.786 75.533 20.045 1.00 17.82 111 LYS B CA 1
ATOM 2831 C C . LYS B 2 111 ? 36.507 75.794 18.561 1.00 12.16 111 LYS B C 1
ATOM 2832 O O . LYS B 2 111 ? 36.197 74.883 17.812 1.00 15.07 111 LYS B O 1
ATOM 2838 N N . PRO B 2 112 ? 36.629 77.057 18.113 1.00 14.67 112 PRO B N 1
ATOM 2839 C CA . PRO B 2 112 ? 36.357 77.271 16.691 1.00 14.68 112 PRO B CA 1
ATOM 2840 C C . PRO B 2 112 ? 37.447 76.681 15.788 1.00 15.53 112 PRO B C 1
ATOM 2841 O O . PRO B 2 112 ? 38.631 76.643 16.165 1.00 17.61 112 PRO B O 1
ATOM 2845 N N . ILE B 2 113 ? 37.027 76.203 14.621 1.00 16.19 113 ILE B N 1
ATOM 2846 C CA . ILE B 2 113 ? 37.975 75.731 13.611 1.00 19.96 113 ILE B CA 1
ATOM 2847 C C . ILE B 2 113 ? 38.611 76.953 12.983 1.00 26.51 113 ILE B C 1
ATOM 2848 O O . ILE B 2 113 ? 37.931 77.789 12.385 1.00 28.76 113 ILE B O 1
ATOM 2853 N N . GLU B 2 114 ? 39.924 77.041 13.119 1.00 34.29 114 GLU B N 1
ATOM 2854 C CA . GLU B 2 114 ? 40.672 78.112 12.493 1.00 38.92 114 GLU B CA 1
ATOM 2855 C C . GLU B 2 114 ? 41.568 77.507 11.425 1.00 38.72 114 GLU B C 1
ATOM 2856 O O . GLU B 2 114 ? 42.150 76.438 11.612 1.00 43.96 114 GLU B O 1
ATOM 2862 N N . GLY B 2 115 ? 41.648 78.182 10.287 1.00 43.05 115 GLY B N 1
ATOM 2863 C CA . GLY B 2 115 ? 42.302 77.586 9.143 1.00 43.02 115 GLY B CA 1
ATOM 2864 C C . GLY B 2 115 ? 41.351 76.696 8.364 1.00 39.42 115 GLY B C 1
ATOM 2865 O O . GLY B 2 115 ? 40.140 76.932 8.330 1.00 38.96 115 GLY B O 1
ATOM 2866 N N . GLU B 2 116 ? 41.906 75.665 7.739 1.00 36.34 116 GLU B N 1
ATOM 2867 C CA . GLU B 2 116 ? 41.158 74.833 6.806 1.00 32.47 116 GLU B CA 1
ATOM 2868 C C . GLU B 2 116 ? 40.169 73.922 7.532 1.00 28.55 116 GLU B C 1
ATOM 2869 O O . GLU B 2 116 ? 40.488 73.368 8.581 1.00 28.43 116 GLU B O 1
ATOM 2875 N N . ILE B 2 117 ? 38.974 73.777 6.967 1.00 23.33 117 ILE B N 1
ATOM 2876 C CA . ILE B 2 117 ? 38.007 72.809 7.475 1.00 24.40 117 ILE B CA 1
ATOM 2877 C C . ILE B 2 117 ? 38.090 71.521 6.666 1.00 25.25 117 ILE B C 1
ATOM 2878 O O . ILE B 2 117 ? 37.949 71.533 5.440 1.00 24.71 117 ILE B O 1
ATOM 2883 N N . ARG B 2 118 ? 38.336 70.416 7.361 1.00 22.78 118 ARG B N 1
ATOM 2884 C CA . ARG B 2 118 ? 38.331 69.089 6.740 1.00 22.85 118 ARG B CA 1
ATOM 2885 C C . ARG B 2 118 ? 36.923 68.496 6.763 1.00 24.38 118 ARG B C 1
ATOM 2886 O O . ARG B 2 118 ? 36.160 68.751 7.689 1.00 18.91 118 ARG B O 1
ATOM 2894 N N . PRO B 2 119 ? 36.555 67.696 5.744 1.00 18.58 119 PRO B N 1
ATOM 2895 C CA . PRO B 2 119 ? 35.219 67.086 5.685 1.00 20.26 119 PRO B CA 1
ATOM 2896 C C . PRO B 2 119 ? 35.001 66.081 6.820 1.00 18.52 119 PRO B C 1
ATOM 2897 O O . PRO B 2 119 ? 35.960 65.579 7.399 1.00 18.66 119 PRO B O 1
ATOM 2901 N N . LEU B 2 120 ? 33.742 65.800 7.139 1.00 18.51 120 LEU B N 1
ATOM 2902 C CA . LEU B 2 120 ? 33.461 64.853 8.216 1.00 17.58 120 LEU B CA 1
ATOM 2903 C C . LEU B 2 120 ? 34.012 63.472 7.874 1.00 17.85 120 LEU B C 1
ATOM 2904 O O . LEU B 2 120 ? 34.474 62.786 8.765 1.00 17.83 120 LEU B O 1
ATOM 2909 N N . MET B 2 121 ? 33.984 63.081 6.594 1.00 18.01 121 MET B N 1
ATOM 2910 C CA . MET B 2 121 ? 34.657 61.845 6.172 1.00 15.95 121 MET B CA 1
ATOM 2911 C C . MET B 2 121 ? 35.499 62.106 4.926 1.00 21.09 121 MET B C 1
ATOM 2912 O O . MET B 2 121 ? 35.229 63.038 4.155 1.00 21.54 121 MET B O 1
ATOM 2917 N N . THR B 2 122 ? 36.511 61.270 4.740 1.00 18.61 122 THR B N 1
ATOM 2918 C CA . THR B 2 122 ? 37.355 61.356 3.548 1.00 16.01 122 THR B CA 1
ATOM 2919 C C . THR B 2 122 ? 36.721 60.645 2.362 1.00 16.03 122 THR B C 1
ATOM 2920 O O . THR B 2 122 ? 35.737 59.904 2.504 1.00 17.09 122 THR B O 1
ATOM 2924 N N . ALA B 2 123 ? 37.270 60.888 1.167 1.00 17.37 123 ALA B N 1
ATOM 2925 C CA . ALA B 2 123 ? 36.798 60.190 -0.030 1.00 16.22 123 ALA B CA 1
ATOM 2926 C C . ALA B 2 123 ? 36.834 58.666 0.162 1.00 13.58 123 ALA B C 1
ATOM 2927 O O . ALA B 2 123 ? 35.898 57.959 -0.219 1.00 19.72 123 ALA B O 1
ATOM 2929 N N . GLY B 2 124 ? 37.902 58.179 0.772 1.00 13.05 124 GLY B N 1
ATOM 2930 C CA . GLY B 2 124 ? 38.052 56.753 0.961 1.00 18.03 124 GLY B CA 1
ATOM 2931 C C . GLY B 2 124 ? 37.077 56.244 1.998 1.00 19.46 124 GLY B C 1
ATOM 2932 O O . GLY B 2 124 ? 36.518 55.161 1.849 1.00 20.33 124 GLY B O 1
ATOM 2933 N N . GLN B 2 125 ? 36.862 57.019 3.055 1.00 22.40 125 GLN B N 1
ATOM 2934 C CA . GLN B 2 125 ? 35.894 56.597 4.056 1.00 16.40 125 GLN B CA 1
ATOM 2935 C C . GLN B 2 125 ? 34.530 56.536 3.399 1.00 20.27 125 GLN B C 1
ATOM 2936 O O . GLN B 2 125 ? 33.770 55.603 3.633 1.00 17.92 125 GLN B O 1
ATOM 2942 N N . ILE B 2 126 ? 34.216 57.508 2.546 1.00 14.65 126 ILE B N 1
ATOM 2943 C CA . ILE B 2 126 ? 32.940 57.468 1.864 1.00 16.73 126 ILE B CA 1
ATOM 2944 C C . ILE B 2 126 ? 32.796 56.268 0.922 1.00 16.95 126 ILE B C 1
ATOM 2945 O O . ILE B 2 126 ? 31.760 55.609 0.907 1.00 16.26 126 ILE B O 1
ATOM 2950 N N . GLU B 2 127 ? 33.809 55.988 0.108 1.00 18.85 127 GLU B N 1
ATOM 2951 C CA . GLU B 2 127 ? 33.711 54.813 -0.757 1.00 18.26 127 GLU B CA 1
ATOM 2952 C C . GLU B 2 127 ? 33.650 53.504 0.024 1.00 18.31 127 GLU B C 1
ATOM 2953 O O . GLU B 2 127 ? 32.966 52.570 -0.398 1.00 18.68 127 GLU B O 1
ATOM 2959 N N . ASP B 2 128 ? 34.341 53.447 1.159 1.00 18.01 128 ASP B N 1
ATOM 2960 C CA . ASP B 2 128 ? 34.209 52.299 2.069 1.00 22.25 128 ASP B CA 1
ATOM 2961 C C . ASP B 2 128 ? 32.755 52.166 2.554 1.00 22.69 128 ASP B C 1
ATOM 2962 O O . ASP B 2 128 ? 32.154 51.098 2.480 1.00 19.00 128 ASP B O 1
ATOM 2967 N N . VAL B 2 129 ? 32.173 53.260 3.036 1.00 19.29 129 VAL B N 1
ATOM 2968 C CA . VAL B 2 129 ? 30.782 53.222 3.429 1.00 19.91 129 VAL B CA 1
ATOM 2969 C C . VAL B 2 129 ? 29.847 52.878 2.273 1.00 16.47 129 VAL B C 1
ATOM 2970 O O . VAL B 2 129 ? 28.902 52.102 2.438 1.00 16.86 129 VAL B O 1
ATOM 2974 N N . VAL B 2 130 ? 30.089 53.454 1.088 1.00 17.25 130 VAL B N 1
ATOM 2975 C CA . VAL B 2 130 ? 29.244 53.144 -0.070 1.00 17.71 130 VAL B CA 1
ATOM 2976 C C . VAL B 2 130 ? 29.283 51.648 -0.393 1.00 14.47 130 VAL B C 1
ATOM 2977 O O . VAL B 2 130 ? 28.253 51.020 -0.654 1.00 18.11 130 VAL B O 1
ATOM 2981 N N . ALA B 2 131 ? 30.484 51.097 -0.334 1.00 16.12 131 ALA B N 1
ATOM 2982 C CA . ALA B 2 131 ? 30.712 49.674 -0.598 1.00 18.84 131 ALA B CA 1
ATOM 2983 C C . ALA B 2 131 ? 29.936 48.817 0.380 1.00 17.93 131 ALA B C 1
ATOM 2984 O O . ALA B 2 131 ? 29.401 47.767 0.027 1.00 20.38 131 ALA B O 1
ATOM 2986 N N . TYR B 2 132 ? 29.885 49.258 1.631 1.00 22.76 132 TYR B N 1
ATOM 2987 C CA . TYR B 2 132 ? 29.093 48.526 2.597 1.00 17.83 132 TYR B CA 1
ATOM 2988 C C . TYR B 2 132 ? 27.616 48.620 2.270 1.00 19.16 132 TYR B C 1
ATOM 2989 O O . TYR B 2 132 ? 26.920 47.607 2.245 1.00 20.45 132 TYR B O 1
ATOM 2998 N N . LEU B 2 133 ? 27.127 49.831 2.010 1.00 16.07 133 LEU B N 1
ATOM 2999 C CA . LEU B 2 133 ? 25.707 50.020 1.742 1.00 20.57 133 LEU B CA 1
ATOM 3000 C C . LEU B 2 133 ? 25.272 49.183 0.536 1.00 18.95 133 LEU B C 1
ATOM 3001 O O . LEU B 2 133 ? 24.145 48.707 0.484 1.00 22.19 133 LEU B O 1
ATOM 3006 N N . MET B 2 134 ? 26.181 48.999 -0.410 1.00 19.91 134 MET B N 1
ATOM 3007 C CA . MET B 2 134 ? 25.867 48.256 -1.629 1.00 22.98 134 MET B CA 1
ATOM 3008 C C . MET B 2 134 ? 25.669 46.758 -1.338 1.00 28.10 134 MET B C 1
ATOM 3009 O O . MET B 2 134 ? 25.102 46.032 -2.158 1.00 28.89 134 MET B O 1
ATOM 3014 N N . THR B 2 135 ? 26.106 46.294 -0.167 1.00 25.11 135 THR B N 1
ATOM 3015 C CA . THR B 2 135 ? 25.828 44.910 0.223 1.00 21.38 135 THR B CA 1
ATOM 3016 C C . THR B 2 135 ? 24.435 44.727 0.795 1.00 27.66 135 THR B C 1
ATOM 3017 O O . THR B 2 135 ? 24.005 43.601 1.036 1.00 27.65 135 THR B O 1
ATOM 3021 N N . LEU B 2 136 ? 23.727 45.837 1.004 1.00 23.81 136 LEU B N 1
ATOM 3022 C CA . LEU B 2 136 ? 22.399 45.804 1.601 1.00 22.34 136 LEU B CA 1
ATOM 3023 C C . LEU B 2 136 ? 21.290 45.613 0.561 1.00 27.71 136 LEU B C 1
ATOM 3024 O O . LEU B 2 136 ? 20.519 46.530 0.283 1.00 23.64 136 LEU B O 1
ATOM 3029 N N . THR B 2 137 ? 21.223 44.406 0.002 1.00 34.99 137 THR B N 1
ATOM 3030 C CA . THR B 2 137 ? 20.189 44.024 -0.963 1.00 35.76 137 THR B CA 1
ATOM 3031 C C . THR B 2 137 ? 19.147 43.108 -0.327 1.00 40.55 137 THR B C 1
ATOM 3032 O O . THR B 2 137 ? 18.012 43.056 -0.849 1.00 42.79 137 THR B O 1
ATOM 3036 N N . GLN B 2 138 ? 19.485 42.432 0.667 1.00 40.97 138 GLN B N 1
#